Protein AF-A0A397H0A3-F1 (afdb_monomer_lite)

Organism: NCBI:txid1348612

InterPro domains:
  IPR010666 Zinc finger, GRF-type [PF06839] (19-61)
  IPR010666 Zinc finger, GRF-type [PS51999] (20-62)

Radius of gyration: 47.25 Å; chains: 1; bounding box: 105×74×152 Å

Secondary structure (DSSP, 8-state):
-------------TT---B-TTSSBEEEEE--TTSSSTT-EEEEE---SSS----EEEHHHHHHSTT----SSSTTTTHHHHHHHTTS-----------------------PPPPPP-----------------PPPPP-PPP-----------------PPP--HHHHHHHHHHHHHHHHHHHHHHHHHHHHHHHHHHHHHHHHHHHHHHHHHHHHHHHHHHHHHTHHHHHHHHHHHHHHHHHHHHHHHHHHHHHHHHHHHHHHHHHHHHHHHHHHHHHHHHTT-S--HHHHHHHHHHHHHHHHHHHHHHHHHHHHHHHHHHHHHHHHHHHHHHHHHHHHHHHHHHHHHHHHHHHHHHHHHHHHHHHHHHHHHHHHHHHHTT---TTHHHHHHHHHHHHHHHHHHHHHHHHHHHHHHHHHHHHHHHHHHHHHHHHH-

Structure (mmCIF, N/CA/C/O backbone):
data_AF-A0A397H0A3-F1
#
_entry.id   AF-A0A397H0A3-F1
#
loop_
_atom_site.group_PDB
_atom_site.id
_atom_site.type_symbol
_atom_site.label_atom_id
_atom_site.label_alt_id
_atom_site.label_comp_id
_atom_site.label_asym_id
_atom_site.label_entity_id
_atom_site.label_seq_id
_atom_site.pdbx_PDB_ins_code
_atom_site.Cartn_x
_atom_site.Cartn_y
_atom_site.Cartn_z
_atom_site.occupancy
_atom_site.B_iso_or_equiv
_atom_site.auth_seq_id
_atom_site.auth_comp_id
_atom_site.auth_asym_id
_atom_site.auth_atom_id
_atom_site.pdbx_PDB_model_num
ATOM 1 N N . MET A 1 1 ? 7.246 35.527 55.733 1.00 40.50 1 MET A N 1
ATOM 2 C CA . MET A 1 1 ? 7.411 34.442 54.745 1.00 40.50 1 MET A CA 1
ATOM 3 C C . MET A 1 1 ? 6.574 34.801 53.528 1.00 40.50 1 MET A C 1
ATOM 5 O O . MET A 1 1 ? 5.363 34.645 53.567 1.00 40.50 1 MET A O 1
ATOM 9 N N . GLN A 1 2 ? 7.191 35.432 52.527 1.00 31.77 2 GLN A N 1
ATOM 10 C CA . GLN A 1 2 ? 6.532 35.835 51.281 1.00 31.77 2 GLN A CA 1
ATOM 11 C C . GLN A 1 2 ? 6.659 34.682 50.283 1.00 31.77 2 GLN A C 1
ATOM 13 O O . GLN A 1 2 ? 7.768 34.248 49.988 1.00 31.77 2 GLN A O 1
ATOM 18 N N . SER A 1 3 ? 5.520 34.157 49.830 1.00 38.00 3 SER A N 1
ATOM 19 C CA . SER A 1 3 ? 5.444 33.086 48.837 1.00 38.00 3 SER A CA 1
ATOM 20 C C . SER A 1 3 ? 5.617 33.684 47.442 1.00 38.00 3 SER A C 1
ATOM 22 O O . SER A 1 3 ? 4.738 34.393 46.952 1.00 38.00 3 SER A O 1
ATOM 24 N N . THR A 1 4 ? 6.770 33.445 46.823 1.00 43.09 4 THR A N 1
ATOM 25 C CA . THR A 1 4 ? 7.041 33.783 45.424 1.00 43.09 4 THR A CA 1
ATOM 26 C C . THR A 1 4 ? 6.483 32.675 44.536 1.00 43.09 4 THR A C 1
ATOM 28 O O . THR A 1 4 ? 7.071 31.599 44.437 1.00 43.09 4 THR A O 1
ATOM 31 N N . TYR A 1 5 ? 5.344 32.930 43.895 1.00 34.38 5 TYR A N 1
ATOM 32 C CA . TYR A 1 5 ? 4.857 32.096 42.800 1.00 34.38 5 TYR A CA 1
ATOM 33 C C . TYR A 1 5 ? 5.741 32.338 41.573 1.00 34.38 5 TYR A C 1
ATOM 35 O O . TYR A 1 5 ? 5.660 33.387 40.936 1.00 34.38 5 TYR A O 1
ATOM 43 N N . SER A 1 6 ? 6.605 31.373 41.264 1.00 34.22 6 SER A N 1
ATOM 44 C CA . SER A 1 6 ? 7.311 31.312 39.986 1.00 34.22 6 SER A CA 1
ATOM 45 C C . SER A 1 6 ? 6.307 30.971 38.888 1.00 34.22 6 SER A C 1
ATOM 47 O O . SER A 1 6 ? 5.795 29.853 38.833 1.00 34.22 6 SER A O 1
ATOM 49 N N . SER A 1 7 ? 6.007 31.941 38.026 1.00 35.25 7 SER A N 1
ATOM 50 C CA . SER A 1 7 ? 5.277 31.700 36.781 1.00 35.25 7 SER A CA 1
ATOM 51 C C . SER A 1 7 ? 6.050 30.694 35.916 1.00 35.25 7 SER A C 1
ATOM 53 O O . SER A 1 7 ? 7.269 30.837 35.791 1.00 35.25 7 SER A O 1
ATOM 55 N N . PRO A 1 8 ? 5.382 29.699 35.305 1.00 42.38 8 PRO A N 1
ATOM 56 C CA . PRO A 1 8 ? 6.039 28.777 34.396 1.00 42.38 8 PRO A CA 1
ATOM 57 C C . PRO A 1 8 ? 6.574 29.562 33.199 1.00 42.38 8 PRO A C 1
ATOM 59 O O . PRO A 1 8 ? 5.833 30.262 32.508 1.00 42.38 8 PRO A O 1
ATOM 62 N N . SER A 1 9 ? 7.882 29.474 32.986 1.00 37.59 9 SER A N 1
ATOM 63 C CA . SER A 1 9 ? 8.544 29.952 31.782 1.00 37.59 9 SER A CA 1
ATOM 64 C C . SER A 1 9 ? 8.007 29.153 30.598 1.00 37.59 9 SER A C 1
ATOM 66 O O . SER A 1 9 ? 8.379 27.995 30.416 1.00 37.59 9 SER A O 1
ATOM 68 N N . PHE A 1 10 ? 7.110 29.760 29.821 1.00 41.56 10 PHE A N 1
ATOM 69 C CA . PHE A 1 10 ? 6.752 29.272 28.496 1.00 41.56 10 PHE A CA 1
ATOM 70 C C . PHE A 1 10 ? 8.033 29.267 27.662 1.00 41.56 10 PHE A C 1
ATOM 72 O O . PHE A 1 10 ? 8.563 30.326 27.326 1.00 41.56 10 PHE A O 1
ATOM 79 N N . THR A 1 11 ? 8.565 28.081 27.384 1.00 41.94 11 THR A N 1
ATOM 80 C CA . THR A 1 11 ? 9.539 27.898 26.313 1.00 41.94 11 THR A CA 1
ATOM 81 C C . THR A 1 11 ? 8.887 28.430 25.046 1.00 41.94 11 THR A C 1
ATOM 83 O O . THR A 1 11 ? 7.771 28.031 24.717 1.00 41.94 11 THR A O 1
ATOM 86 N N . THR A 1 12 ? 9.518 29.407 24.403 1.00 47.41 12 THR A N 1
ATOM 87 C CA . THR A 1 12 ? 9.072 29.951 23.124 1.00 47.41 12 THR A CA 1
ATOM 88 C C . THR A 1 12 ? 9.014 28.804 22.126 1.00 47.41 12 THR A C 1
ATOM 90 O O . THR A 1 12 ? 10.041 28.276 21.711 1.00 47.41 12 THR A O 1
ATOM 93 N N . ASP A 1 13 ? 7.785 28.387 21.848 1.00 52.25 13 ASP A N 1
ATOM 94 C CA . ASP A 1 13 ? 7.344 27.286 20.993 1.00 52.25 13 ASP A CA 1
ATOM 95 C C . ASP A 1 13 ? 7.585 27.638 19.507 1.00 52.25 13 ASP A C 1
ATOM 97 O O . ASP A 1 13 ? 6.671 27.648 18.683 1.00 52.25 13 ASP A O 1
ATOM 101 N N . ASP A 1 14 ? 8.819 28.040 19.184 1.00 56.41 14 ASP A N 1
ATOM 102 C CA . ASP A 1 14 ? 9.240 28.549 17.870 1.00 56.41 14 ASP A CA 1
ATOM 103 C C . ASP A 1 14 ? 9.403 27.436 16.812 1.00 56.41 14 ASP A C 1
ATOM 105 O O . ASP A 1 14 ? 9.672 27.732 15.646 1.00 56.41 14 ASP A O 1
ATOM 109 N N . ASP A 1 15 ? 9.177 26.165 17.165 1.00 60.66 15 ASP A N 1
ATOM 110 C CA . ASP A 1 15 ? 9.546 25.028 16.309 1.00 60.66 15 ASP A CA 1
ATOM 111 C C . ASP A 1 15 ? 8.378 24.359 15.556 1.00 60.66 15 ASP A C 1
ATOM 113 O O . ASP A 1 15 ? 8.609 23.520 14.681 1.00 60.66 15 ASP A O 1
ATOM 117 N N . LEU A 1 16 ? 7.116 24.740 15.796 1.00 82.69 16 LEU A N 1
ATOM 118 C CA . LEU A 1 16 ? 5.975 24.186 15.048 1.00 82.69 16 LEU A CA 1
ATOM 119 C C . LEU A 1 16 ? 5.624 25.055 13.830 1.00 82.69 16 LEU A C 1
ATOM 121 O O . LEU A 1 16 ? 4.696 25.869 13.842 1.00 82.69 16 LEU A O 1
ATOM 125 N N . GLN A 1 17 ? 6.367 24.859 12.737 1.00 90.94 17 GLN A N 1
ATOM 126 C CA . GLN A 1 17 ? 6.074 25.475 11.439 1.00 90.94 17 GLN A CA 1
ATOM 127 C C . GLN A 1 17 ? 4.829 24.844 10.796 1.00 90.94 17 GLN A C 1
ATOM 129 O O . GLN A 1 17 ? 4.891 23.810 10.134 1.00 90.94 17 GLN A O 1
ATOM 134 N N . ILE A 1 18 ? 3.676 25.487 10.974 1.00 92.06 18 ILE A N 1
ATOM 135 C CA . ILE A 1 18 ? 2.402 25.045 10.397 1.00 92.06 18 ILE A CA 1
ATOM 136 C C . ILE A 1 18 ? 2.170 25.761 9.057 1.00 92.06 18 ILE A C 1
ATOM 138 O O . ILE A 1 18 ? 2.291 26.984 8.945 1.00 92.06 18 ILE A O 1
ATOM 142 N N . TYR A 1 19 ? 1.785 25.008 8.028 1.00 94.56 19 TYR A N 1
ATOM 143 C CA . TYR A 1 19 ? 1.496 25.538 6.693 1.00 94.56 19 TYR A CA 1
ATOM 144 C C . TYR A 1 19 ? 0.008 25.395 6.356 1.00 94.56 19 TYR A C 1
ATOM 146 O O . TYR A 1 19 ? -0.620 24.389 6.678 1.00 94.56 19 TYR A O 1
ATOM 154 N N . CYS A 1 20 ? -0.573 26.399 5.693 1.00 95.12 20 CYS A N 1
ATOM 155 C CA . CYS A 1 20 ? -1.951 26.324 5.195 1.00 95.12 20 CYS A CA 1
ATOM 156 C C . CYS A 1 20 ? -2.043 25.569 3.854 1.00 95.12 20 CYS A C 1
ATOM 158 O O . CYS A 1 20 ? -1.032 25.222 3.245 1.00 95.12 20 CYS A O 1
ATOM 160 N N . PHE A 1 21 ? -3.256 25.430 3.303 1.00 92.12 21 PHE A N 1
ATOM 161 C CA . PHE A 1 21 ? -3.487 24.836 1.973 1.00 92.12 21 PHE A CA 1
ATOM 162 C C . PHE A 1 21 ? -2.816 25.587 0.811 1.00 92.12 21 PHE A C 1
ATOM 164 O O . PHE A 1 21 ? -2.598 25.016 -0.252 1.00 92.12 21 PHE A O 1
ATOM 171 N N . CYS A 1 22 ? -2.460 26.860 0.999 1.00 93.31 22 CYS A N 1
ATOM 172 C CA . CYS A 1 22 ? -1.684 27.632 0.023 1.00 93.31 22 CYS A CA 1
ATOM 173 C C . CYS A 1 22 ? -0.169 27.433 0.164 1.00 93.31 22 CYS A C 1
ATOM 175 O O . CYS A 1 22 ? 0.588 28.164 -0.471 1.00 93.31 22 CYS A O 1
ATOM 177 N N . ASN A 1 23 ? 0.275 26.500 1.013 1.00 92.94 23 ASN A N 1
ATOM 178 C CA . ASN A 1 23 ? 1.685 26.237 1.293 1.00 92.94 23 ASN A CA 1
ATOM 179 C C . ASN A 1 23 ? 2.437 27.465 1.854 1.00 92.94 23 ASN A C 1
ATOM 181 O O . ASN A 1 23 ? 3.640 27.609 1.656 1.00 92.94 23 ASN A O 1
ATOM 185 N N . LYS A 1 24 ? 1.716 28.371 2.532 1.00 93.88 24 LYS A N 1
ATOM 186 C CA . LYS A 1 24 ? 2.265 29.542 3.231 1.00 93.88 24 LYS A CA 1
ATOM 187 C C . LYS A 1 24 ? 2.205 29.312 4.739 1.00 93.88 24 LYS A C 1
ATOM 189 O O . LYS A 1 24 ? 1.281 28.651 5.217 1.00 93.88 24 LYS A O 1
ATOM 194 N N . LEU A 1 25 ? 3.155 29.892 5.469 1.00 94.69 25 LEU A N 1
ATOM 195 C CA . LEU A 1 25 ? 3.170 29.857 6.929 1.00 94.69 25 LEU A CA 1
ATOM 196 C C . LEU A 1 25 ? 1.896 30.521 7.477 1.00 94.69 25 LEU A C 1
ATOM 198 O O . LEU A 1 25 ? 1.499 31.604 7.027 1.00 94.69 25 LEU A O 1
ATOM 202 N N . VAL A 1 26 ? 1.227 29.849 8.409 1.00 95.62 26 VAL A N 1
ATOM 203 C CA . VAL A 1 26 ? 0.012 30.370 9.049 1.00 95.62 26 VAL A CA 1
ATOM 204 C C . VAL A 1 26 ? 0.360 31.442 10.080 1.00 95.62 26 VAL A C 1
ATOM 206 O O . VAL A 1 26 ? 1.432 31.435 10.677 1.00 95.62 26 VAL A O 1
ATOM 209 N N . THR A 1 27 ? -0.565 32.364 10.327 1.00 94.94 27 THR A N 1
ATOM 210 C CA . THR A 1 27 ? -0.434 33.360 11.392 1.00 94.94 27 THR A CA 1
ATOM 211 C C . THR A 1 27 ? -1.175 32.883 12.634 1.00 94.94 27 THR A C 1
ATOM 213 O O . THR A 1 27 ? -2.383 32.624 12.580 1.00 94.94 27 THR A O 1
ATOM 216 N N . ARG A 1 28 ? -0.457 32.818 13.757 1.00 95.69 28 ARG A N 1
ATOM 217 C CA . ARG A 1 28 ? -1.016 32.607 15.096 1.00 95.69 28 ARG A CA 1
ATOM 218 C C . ARG A 1 28 ? -1.773 33.861 15.533 1.00 95.69 28 ARG A C 1
ATOM 220 O O . ARG A 1 28 ? -1.226 34.962 15.507 1.00 95.69 28 ARG A O 1
ATOM 227 N N . ARG A 1 29 ? -3.040 33.716 15.909 1.00 95.38 29 ARG A N 1
ATOM 228 C CA . ARG A 1 29 ? -3.914 34.808 16.358 1.00 95.38 29 ARG A CA 1
ATOM 229 C C . ARG A 1 29 ? -4.618 34.410 17.648 1.00 95.38 29 ARG A C 1
ATOM 231 O O . ARG A 1 29 ? -4.894 33.239 17.879 1.00 95.38 29 ARG A O 1
ATOM 238 N N . VAL A 1 30 ? -4.930 35.399 18.479 1.00 96.94 30 VAL A N 1
ATOM 239 C CA . VAL A 1 30 ? -5.717 35.210 19.703 1.00 96.94 30 VAL A CA 1
ATOM 240 C C . VAL A 1 30 ? -7.123 35.738 19.455 1.00 96.94 30 VAL A C 1
ATOM 242 O O . VAL A 1 30 ? -7.299 36.838 18.927 1.00 96.94 30 VAL A O 1
ATOM 245 N N . ALA A 1 31 ? -8.134 34.951 19.807 1.00 96.88 31 ALA A N 1
ATOM 246 C CA . ALA A 1 31 ? -9.524 35.354 19.698 1.00 96.88 31 ALA A CA 1
ATOM 247 C C . ALA A 1 31 ? -9.811 36.544 20.627 1.00 96.88 31 ALA A C 1
ATOM 249 O O . ALA A 1 31 ? -9.520 36.505 21.826 1.00 96.88 31 ALA A O 1
ATOM 250 N N . GLY A 1 32 ? -10.378 37.610 20.056 1.00 95.38 32 GLY A N 1
ATOM 251 C CA . GLY A 1 32 ? -10.679 38.841 20.782 1.00 95.38 32 GLY A CA 1
ATOM 252 C C . GLY A 1 32 ? -11.735 38.659 21.884 1.00 95.38 32 GLY A C 1
ATOM 253 O O . GLY A 1 32 ? -12.451 37.657 21.900 1.00 95.38 32 GLY A O 1
ATOM 254 N N . PRO A 1 33 ? -11.888 39.652 22.776 1.00 95.94 33 PRO A N 1
ATOM 255 C CA . PRO A 1 33 ? -12.768 39.568 23.948 1.00 95.94 33 PRO A CA 1
ATOM 256 C C . PRO A 1 33 ? -14.254 39.382 23.601 1.00 95.94 33 PRO A C 1
ATOM 258 O O . PRO A 1 33 ? -14.998 38.817 24.392 1.00 95.94 33 PRO A O 1
ATOM 261 N N . ASN A 1 34 ? -14.674 39.806 22.405 1.00 95.06 34 ASN A N 1
ATOM 262 C CA . ASN A 1 34 ? -16.057 39.686 21.931 1.00 95.06 34 ASN A CA 1
ATOM 263 C C . ASN A 1 34 ? -16.322 38.394 21.135 1.00 95.06 34 ASN A C 1
ATOM 265 O O . ASN A 1 34 ? -17.419 38.208 20.611 1.00 95.06 34 ASN A O 1
ATOM 269 N N . ALA A 1 35 ? -15.325 37.520 20.972 1.00 94.88 35 ALA A N 1
ATOM 270 C CA . ALA A 1 35 ? -15.514 36.240 20.300 1.00 94.88 35 ALA A CA 1
ATOM 271 C C . ALA A 1 35 ? -16.188 35.229 21.240 1.00 94.88 35 ALA A C 1
ATOM 273 O O . ALA A 1 35 ? -16.061 35.317 22.455 1.00 94.88 35 ALA A O 1
ATOM 274 N N . ARG A 1 36 ? -16.832 34.197 20.678 1.00 93.88 36 ARG A N 1
ATOM 275 C CA . ARG A 1 36 ? -17.433 33.088 21.451 1.00 93.88 36 ARG A CA 1
ATOM 276 C C . ARG A 1 36 ? -16.426 32.367 22.363 1.00 93.88 36 ARG A C 1
ATOM 278 O O . ARG A 1 36 ? -16.825 31.768 23.352 1.00 93.88 36 ARG A O 1
ATOM 285 N N . ASN A 1 37 ? -15.140 32.422 22.017 1.00 94.19 37 ASN A N 1
ATOM 286 C CA . ASN A 1 37 ? -14.042 31.787 22.740 1.00 94.19 37 ASN A CA 1
ATOM 287 C C . ASN A 1 37 ? -12.909 32.803 22.989 1.00 94.19 37 ASN A C 1
ATOM 289 O O . ASN A 1 37 ? -11.876 32.713 22.323 1.00 94.19 37 ASN A O 1
ATOM 293 N N . PRO A 1 38 ? -13.089 33.794 23.876 1.00 96.12 38 PRO A N 1
ATOM 294 C CA . PRO A 1 38 ? -12.101 34.850 24.078 1.00 96.12 38 PRO A CA 1
ATOM 295 C C . PRO A 1 38 ? -10.810 34.285 24.682 1.00 96.12 38 PRO A C 1
ATOM 297 O O . PRO A 1 38 ? -10.843 33.370 25.503 1.00 96.12 38 PRO A O 1
ATOM 300 N N . GLY A 1 39 ? -9.662 34.813 24.254 1.00 94.81 39 GLY A N 1
ATOM 301 C CA . GLY A 1 39 ? -8.349 34.405 24.765 1.00 94.81 39 GLY A CA 1
ATOM 302 C C . GLY A 1 39 ? -7.819 33.072 24.225 1.00 94.81 39 GLY A C 1
ATOM 303 O O . GLY A 1 39 ? -6.671 32.734 24.498 1.00 94.81 39 GLY A O 1
ATOM 304 N N . LYS A 1 40 ? -8.598 32.324 23.428 1.00 96.56 40 LYS A N 1
ATOM 305 C CA . LYS A 1 40 ? -8.104 31.108 22.764 1.00 96.56 40 LYS A CA 1
ATOM 306 C C . LYS A 1 40 ? -7.262 31.439 21.536 1.00 96.56 40 LYS A C 1
ATOM 308 O O . LYS A 1 40 ? -7.592 32.345 20.771 1.00 96.56 40 LYS A O 1
ATOM 313 N N . VAL A 1 41 ? -6.201 30.668 21.331 1.00 96.31 41 VAL A N 1
ATOM 314 C CA . VAL A 1 41 ? -5.276 30.818 20.208 1.00 96.31 41 VAL A CA 1
ATOM 315 C C . VAL A 1 41 ? -5.716 29.942 19.037 1.00 96.31 41 VAL A C 1
ATOM 317 O O . VAL A 1 41 ? -6.090 28.782 19.213 1.00 96.31 41 VAL A O 1
ATOM 320 N N . PHE A 1 42 ? -5.659 30.497 17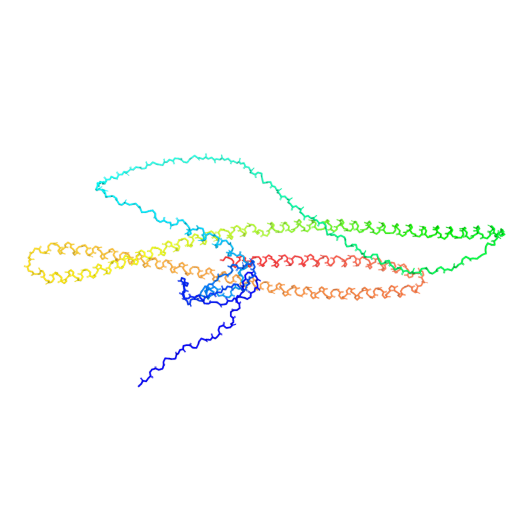.833 1.00 96.25 42 PHE A N 1
ATOM 321 C CA . PHE A 1 42 ? -5.940 29.795 16.587 1.00 96.25 42 PHE A CA 1
ATOM 322 C C . PHE A 1 42 ? -4.919 30.157 15.509 1.00 96.25 42 PHE A C 1
ATOM 324 O O . PHE A 1 42 ? -4.268 31.203 15.561 1.00 96.25 42 PHE A O 1
ATOM 331 N N . TYR A 1 43 ? -4.819 29.306 14.495 1.00 96.25 43 TYR A N 1
ATOM 332 C CA . TYR A 1 43 ? -3.976 29.522 13.328 1.00 96.25 43 TYR A CA 1
ATOM 333 C C . TYR A 1 43 ? -4.843 29.761 12.097 1.00 96.25 43 TYR A C 1
ATOM 335 O O . TYR A 1 43 ? -5.814 29.043 11.857 1.00 96.25 43 TYR A O 1
ATOM 343 N N . SER A 1 44 ? -4.496 30.781 11.314 1.00 95.62 44 SER A N 1
ATOM 344 C CA . SER A 1 44 ? -5.223 31.156 10.095 1.00 95.62 44 SER A CA 1
ATOM 345 C C . SER A 1 44 ? -4.265 31.503 8.959 1.00 95.62 44 SER A C 1
ATOM 347 O O . SER A 1 44 ? -3.119 31.885 9.199 1.00 95.62 44 SER A O 1
ATOM 349 N N . CYS A 1 45 ? -4.706 31.353 7.708 1.00 96.06 45 CYS A N 1
ATOM 350 C CA . CYS A 1 45 ? -3.877 31.728 6.562 1.00 96.06 45 CYS A CA 1
ATOM 351 C C . CYS A 1 45 ? -3.607 33.245 6.531 1.00 96.06 45 CYS A C 1
ATOM 353 O O . CYS A 1 45 ? -4.518 34.046 6.716 1.00 96.06 45 CYS A O 1
ATOM 355 N N . CYS A 1 46 ? -2.363 33.633 6.234 1.00 93.25 46 CYS A N 1
ATOM 356 C CA . CYS A 1 46 ? -1.911 35.025 6.118 1.00 93.25 46 CYS A CA 1
ATOM 357 C C . CYS A 1 46 ? -2.295 35.726 4.798 1.00 93.25 46 CYS A C 1
ATOM 359 O O . CYS A 1 46 ? -1.905 36.866 4.568 1.00 93.25 46 CYS A O 1
ATOM 361 N N . ASN A 1 47 ? -2.992 35.045 3.886 1.00 91.38 47 ASN A N 1
ATOM 362 C CA . ASN A 1 47 ? -3.252 35.564 2.547 1.00 91.38 47 ASN A CA 1
ATOM 363 C C . ASN A 1 47 ? -4.506 36.459 2.526 1.00 91.38 47 ASN A C 1
ATOM 365 O O . ASN A 1 47 ? -5.624 35.946 2.513 1.00 91.38 47 ASN A O 1
ATOM 369 N N . ASP A 1 48 ? -4.311 37.778 2.461 1.00 82.69 48 ASP A N 1
ATOM 370 C CA . ASP A 1 48 ? -5.392 38.782 2.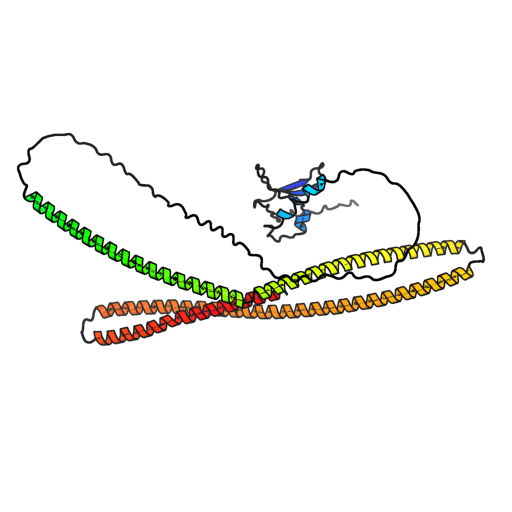469 1.00 82.69 48 ASP A CA 1
ATOM 371 C C . ASP A 1 48 ? -6.033 39.051 1.090 1.00 82.69 48 ASP A C 1
ATOM 373 O O . ASP A 1 48 ? -6.948 39.865 0.984 1.00 82.69 48 ASP A O 1
ATOM 377 N N . SER A 1 49 ? -5.591 38.372 0.024 1.00 83.62 49 SER A N 1
ATOM 378 C CA . SER A 1 49 ? -6.159 38.536 -1.325 1.00 83.62 49 SER A CA 1
ATOM 379 C C . SER A 1 49 ? -7.639 38.130 -1.402 1.00 83.62 49 SER A C 1
ATOM 381 O O . SER A 1 49 ? -8.073 37.270 -0.636 1.00 83.62 49 SER A O 1
ATOM 383 N N . ASP A 1 50 ? -8.371 38.627 -2.409 1.00 80.69 50 ASP A N 1
ATOM 384 C CA . ASP A 1 50 ? -9.799 38.329 -2.660 1.00 80.69 50 ASP A CA 1
ATOM 385 C C . ASP A 1 50 ? -10.149 36.828 -2.673 1.00 80.69 50 ASP A C 1
ATOM 387 O O . ASP A 1 50 ? -11.282 36.439 -2.39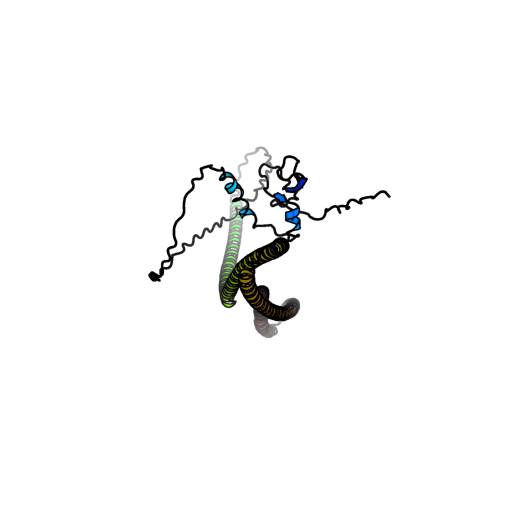3 1.00 80.69 50 ASP A O 1
ATOM 391 N N . ARG A 1 51 ? -9.167 35.955 -2.931 1.00 82.56 51 ARG A N 1
ATOM 392 C CA . ARG A 1 51 ? -9.268 34.505 -2.716 1.00 82.56 51 ARG A CA 1
ATOM 393 C C . ARG A 1 51 ? -8.669 34.126 -1.359 1.00 82.56 51 ARG A C 1
ATOM 395 O O . ARG A 1 51 ? -7.529 33.664 -1.277 1.00 82.56 51 ARG A O 1
ATOM 402 N N . LYS A 1 52 ? -9.433 34.343 -0.286 1.00 82.50 52 LYS A N 1
ATOM 403 C CA . LYS A 1 52 ? -9.030 33.962 1.076 1.00 82.50 52 LYS A CA 1
ATOM 404 C C . LYS A 1 52 ? -8.988 32.438 1.207 1.00 82.50 52 LYS A C 1
ATOM 406 O O . LYS A 1 52 ? -9.930 31.740 0.847 1.00 82.50 52 LYS A O 1
ATOM 411 N N . CYS A 1 53 ? -7.878 31.915 1.718 1.00 93.38 53 CYS A N 1
ATOM 412 C CA . CYS A 1 53 ? -7.760 30.508 2.090 1.00 93.38 53 CYS A CA 1
ATOM 413 C C . CYS A 1 53 ? -8.549 30.265 3.383 1.00 93.38 53 CYS A C 1
ATOM 415 O O . CYS A 1 53 ? -8.294 30.930 4.384 1.00 93.38 53 CYS A O 1
ATOM 417 N N . ASN A 1 54 ? -9.454 29.286 3.386 1.00 94.00 54 ASN A N 1
ATOM 418 C CA . ASN A 1 54 ? -10.309 28.968 4.540 1.00 94.00 54 ASN A CA 1
ATOM 419 C C . ASN A 1 54 ? -9.612 28.095 5.603 1.00 94.00 54 ASN A C 1
ATOM 421 O O . ASN A 1 54 ? -10.271 27.365 6.340 1.00 94.00 54 ASN A O 1
ATOM 425 N N . PHE A 1 55 ? -8.280 28.123 5.676 1.00 95.00 55 PHE A N 1
ATOM 426 C CA . PHE A 1 55 ? -7.544 27.376 6.693 1.00 95.00 55 PHE A CA 1
ATOM 427 C C . PHE A 1 55 ? -7.746 28.018 8.072 1.00 95.00 55 PHE A C 1
ATOM 429 O O . PHE A 1 55 ? -7.366 29.174 8.280 1.00 95.00 55 PHE A O 1
ATOM 436 N N . PHE A 1 56 ? -8.319 27.251 8.999 1.00 95.69 56 PHE A N 1
ATOM 437 C CA . PHE A 1 56 ? -8.533 27.617 10.396 1.00 95.69 56 PHE A CA 1
ATOM 438 C C . PHE A 1 56 ? -8.439 26.361 11.272 1.00 95.69 56 PHE A C 1
ATOM 440 O O . PHE A 1 56 ? -9.148 25.387 11.011 1.00 95.69 56 PHE A O 1
ATOM 447 N N . LYS A 1 57 ? -7.587 26.384 12.301 1.00 96.00 57 LYS A N 1
ATOM 448 C CA . LYS A 1 57 ? -7.458 25.321 13.315 1.00 96.00 57 LYS A CA 1
ATOM 449 C C . LYS A 1 57 ? -7.162 25.942 14.679 1.00 96.00 57 LYS A C 1
ATOM 451 O O . LYS A 1 57 ? -6.461 26.957 14.754 1.00 96.00 57 LYS A O 1
ATOM 456 N N . TRP A 1 58 ? -7.677 25.346 15.749 1.00 96.25 58 TRP A N 1
ATOM 457 C CA . TRP A 1 58 ? -7.348 25.777 17.112 1.00 96.25 58 TRP A CA 1
ATOM 458 C C . TRP A 1 58 ? -5.987 25.220 17.554 1.00 96.25 58 TRP A C 1
ATOM 460 O O . TRP A 1 58 ? -5.599 24.130 17.143 1.00 96.25 58 TRP A O 1
ATOM 470 N N . GLU A 1 59 ? -5.257 25.948 18.407 1.00 94.50 59 GLU A N 1
ATOM 471 C CA . GLU A 1 59 ? -3.918 25.534 18.878 1.00 94.50 59 GLU A CA 1
ATOM 472 C C . GLU A 1 59 ? -3.932 24.159 19.565 1.00 94.50 59 GLU A C 1
ATOM 474 O O . GLU A 1 59 ? -3.069 23.322 19.314 1.00 94.50 59 GLU A O 1
ATOM 479 N N . ASN A 1 60 ? -4.979 23.864 20.337 1.00 92.81 60 ASN A N 1
ATOM 480 C CA . ASN A 1 60 ? -5.145 22.570 20.997 1.00 92.81 60 ASN A CA 1
ATOM 481 C C . ASN A 1 60 ? -5.502 21.421 20.040 1.00 92.81 60 ASN A C 1
ATOM 483 O O . ASN A 1 60 ? -5.284 20.270 20.393 1.00 92.81 60 ASN A O 1
ATOM 487 N N . GLU A 1 61 ? -6.050 21.700 18.853 1.00 92.12 61 GLU A N 1
ATOM 488 C CA . GLU A 1 61 ? -6.294 20.656 17.848 1.00 92.12 61 GLU A CA 1
ATOM 489 C C . GLU A 1 61 ? -4.968 20.198 17.238 1.00 92.12 61 GLU A C 1
ATOM 491 O O . GLU A 1 61 ? -4.756 19.007 17.053 1.00 92.12 61 GLU A O 1
ATOM 496 N N . ILE A 1 62 ? -4.036 21.123 17.001 1.00 87.44 62 ILE A N 1
ATOM 497 C CA . ILE A 1 62 ? -2.723 20.804 16.423 1.00 87.44 62 ILE A CA 1
ATOM 498 C C . ILE A 1 62 ? -1.869 19.969 17.382 1.00 87.44 62 ILE A C 1
ATOM 500 O O . ILE A 1 62 ? -1.191 19.046 16.937 1.00 87.44 62 ILE A O 1
ATOM 504 N N . ALA A 1 63 ? -1.947 20.236 18.689 1.00 79.06 63 ALA A N 1
ATOM 505 C CA . ALA A 1 63 ? -1.221 19.468 19.702 1.00 79.06 63 ALA A CA 1
ATOM 506 C C . ALA A 1 63 ? -1.647 17.986 19.766 1.00 79.06 63 ALA A C 1
ATOM 508 O O . ALA A 1 63 ? -0.848 17.134 20.143 1.00 79.06 63 ALA A O 1
ATOM 509 N N . ILE A 1 64 ? -2.893 17.671 19.391 1.00 74.44 64 ILE A N 1
ATOM 510 C CA . ILE A 1 64 ? -3.433 16.304 19.430 1.00 74.44 64 ILE A CA 1
ATOM 511 C C . ILE A 1 64 ? -2.989 15.498 18.204 1.00 74.44 64 ILE A C 1
ATOM 513 O O . ILE A 1 64 ? -2.744 14.299 18.309 1.00 74.44 64 ILE A O 1
ATOM 517 N N . PHE A 1 65 ? -2.839 16.142 17.046 1.00 66.94 65 PHE A N 1
ATOM 518 C CA . PHE A 1 65 ? -2.501 15.467 15.791 1.00 66.94 65 PHE A CA 1
ATOM 519 C C . PHE A 1 65 ? -1.007 15.540 15.446 1.00 66.94 65 PHE A C 1
ATOM 521 O O . PHE A 1 65 ? -0.654 15.827 14.300 1.00 66.94 65 PHE A O 1
ATOM 528 N N . GLY A 1 66 ? -0.145 15.313 16.444 1.00 50.28 66 GLY A N 1
ATOM 529 C CA . GLY A 1 66 ? 1.310 15.483 16.385 1.00 50.28 66 GLY A CA 1
ATOM 530 C C . GLY A 1 66 ? 1.934 15.266 15.000 1.00 50.28 66 GLY A C 1
ATOM 531 O O . GLY A 1 66 ? 1.805 14.191 14.424 1.00 50.28 66 GLY A O 1
ATOM 532 N N . ASN A 1 67 ? 2.565 16.331 14.493 1.00 48.00 67 ASN A N 1
ATOM 533 C CA . ASN A 1 67 ? 3.554 16.479 13.410 1.00 48.00 67 ASN A CA 1
ATOM 534 C C . ASN A 1 67 ? 3.644 15.437 12.266 1.00 48.00 67 ASN A C 1
ATOM 536 O O . ASN A 1 67 ? 4.696 15.279 11.647 1.00 48.00 67 ASN A O 1
ATOM 540 N N . SER A 1 68 ? 2.565 14.741 11.930 1.00 49.12 68 SER A N 1
ATOM 541 C CA . SER A 1 68 ? 2.492 13.830 10.788 1.00 49.12 68 SER A CA 1
ATOM 542 C C . SER A 1 68 ? 2.167 14.666 9.550 1.00 49.12 68 SER A C 1
ATOM 544 O O . SER A 1 68 ? 1.013 14.902 9.199 1.00 49.12 68 SER A O 1
ATOM 546 N N . GLY A 1 69 ? 3.216 15.220 8.940 1.00 47.22 69 GLY A N 1
ATOM 547 C CA . GLY A 1 69 ? 3.172 16.203 7.855 1.00 47.22 69 GLY A CA 1
ATOM 548 C C . GLY A 1 69 ? 2.564 15.724 6.531 1.00 47.22 69 GLY A C 1
ATOM 549 O O . GLY A 1 69 ? 3.247 15.748 5.514 1.00 47.22 69 GLY A O 1
ATOM 550 N N . ASN A 1 70 ? 1.280 15.353 6.504 1.00 45.25 70 ASN A N 1
ATOM 551 C CA . ASN A 1 70 ? 0.554 15.014 5.274 1.00 45.25 70 ASN A CA 1
ATOM 552 C C . ASN A 1 70 ? -0.949 15.369 5.331 1.00 45.25 70 ASN A C 1
ATOM 554 O O . ASN A 1 70 ? -1.824 14.557 5.059 1.00 45.25 70 ASN A O 1
ATOM 558 N N . TYR A 1 71 ? -1.281 16.634 5.607 1.00 53.22 71 TYR A N 1
ATOM 559 C CA . TYR A 1 71 ? -2.665 17.153 5.576 1.00 53.22 71 TYR A CA 1
ATOM 560 C C . TYR A 1 71 ? -3.212 17.454 4.170 1.00 53.22 71 TYR A C 1
ATOM 562 O O . TYR A 1 71 ? -4.057 18.337 4.002 1.00 53.22 71 TYR A O 1
ATOM 570 N N . ARG A 1 72 ? -2.705 16.805 3.115 1.00 46.19 72 ARG A N 1
ATOM 571 C CA . ARG A 1 72 ? -2.908 17.354 1.770 1.00 46.19 72 ARG A CA 1
ATOM 572 C C . ARG A 1 72 ? -4.264 17.102 1.111 1.00 46.19 72 ARG A C 1
ATOM 574 O O . ARG A 1 72 ? -4.500 17.833 0.162 1.00 46.19 72 ARG A O 1
ATOM 581 N N . ASN A 1 73 ? -5.173 16.222 1.570 1.00 46.97 73 ASN A N 1
ATOM 582 C CA . ASN A 1 73 ? -6.400 15.967 0.776 1.00 46.97 73 ASN A CA 1
ATOM 583 C C . ASN A 1 73 ? -7.761 15.695 1.473 1.00 46.97 73 ASN A C 1
ATOM 585 O O . ASN A 1 73 ? -8.771 15.871 0.792 1.00 46.97 73 ASN A O 1
ATOM 589 N N . ASP A 1 74 ? -7.879 15.367 2.768 1.00 49.16 74 ASP A N 1
ATOM 590 C CA . ASP A 1 74 ? -9.177 14.851 3.284 1.00 49.16 74 ASP A CA 1
ATOM 591 C C . ASP A 1 74 ? -10.151 15.872 3.911 1.00 49.16 74 ASP A C 1
ATOM 593 O O . ASP A 1 74 ? -11.359 15.628 3.992 1.00 49.16 74 ASP A O 1
ATOM 597 N N . ASP A 1 75 ? -9.693 17.067 4.295 1.00 52.22 75 ASP A N 1
ATOM 598 C CA . ASP A 1 75 ? -10.529 18.006 5.069 1.00 52.22 75 ASP A CA 1
ATOM 599 C C . ASP A 1 75 ? -11.546 18.813 4.229 1.00 52.22 75 ASP A C 1
ATOM 601 O O . ASP A 1 75 ? -12.418 19.494 4.782 1.00 52.22 75 ASP A O 1
ATOM 605 N N . ASN A 1 76 ? -11.516 18.710 2.894 1.00 46.66 76 ASN A N 1
ATOM 606 C CA . ASN A 1 76 ? -12.422 19.473 2.024 1.00 46.66 76 ASN A CA 1
ATOM 607 C C . ASN A 1 76 ? -13.877 18.953 2.027 1.00 46.66 76 ASN A C 1
ATOM 609 O O . ASN A 1 76 ? -14.776 19.655 1.567 1.00 46.66 76 ASN A O 1
ATOM 613 N N . ARG A 1 77 ? -14.147 17.753 2.571 1.00 45.75 77 ARG A N 1
ATOM 614 C CA . ARG A 1 77 ? -15.513 17.190 2.645 1.00 45.75 77 ARG A CA 1
ATOM 615 C C . ARG A 1 77 ? -16.246 17.448 3.964 1.00 45.75 77 ARG A C 1
ATOM 617 O O . ARG A 1 77 ? -17.471 17.533 3.947 1.00 45.75 77 ARG A O 1
ATOM 624 N N . ARG A 1 78 ? -15.555 17.607 5.101 1.00 47.00 78 ARG A N 1
ATOM 625 C CA . ARG A 1 78 ? -16.233 17.716 6.413 1.00 47.00 78 ARG A CA 1
ATOM 626 C C . ARG A 1 78 ? -16.798 19.103 6.724 1.00 47.00 78 ARG A C 1
ATOM 628 O O . ARG A 1 78 ? -17.832 19.187 7.376 1.00 47.00 78 ARG A O 1
ATOM 635 N N . ASN A 1 79 ? -16.190 20.185 6.237 1.00 45.53 79 ASN A N 1
ATOM 636 C CA . ASN A 1 79 ? -16.574 21.538 6.670 1.00 45.53 79 ASN A CA 1
ATOM 637 C C . ASN A 1 79 ? -17.691 22.219 5.858 1.00 45.53 79 ASN A C 1
ATOM 639 O O . ASN A 1 79 ? -18.206 23.246 6.299 1.00 45.53 79 ASN A O 1
ATOM 643 N N . HIS A 1 80 ? -18.127 21.663 4.719 1.00 44.09 80 HIS A N 1
ATOM 644 C CA . HIS A 1 80 ? -19.245 22.252 3.963 1.00 44.09 80 HIS A CA 1
ATOM 645 C C . HIS A 1 80 ? -20.626 21.910 4.562 1.00 44.09 80 HIS A C 1
ATOM 647 O O . HIS A 1 80 ? -21.557 22.703 4.442 1.00 44.09 80 HIS A O 1
ATOM 653 N N . ASN A 1 81 ? -20.752 20.794 5.293 1.00 42.47 81 ASN A N 1
ATOM 654 C CA . ASN A 1 81 ? -22.032 20.365 5.877 1.00 42.47 81 ASN A CA 1
ATOM 655 C C . ASN A 1 81 ? -22.376 21.045 7.215 1.00 42.47 81 ASN A C 1
ATOM 657 O O . ASN A 1 81 ? -23.552 21.233 7.526 1.00 42.47 81 ASN A O 1
ATOM 661 N N . THR A 1 82 ? -21.386 21.477 7.998 1.00 42.50 82 THR A N 1
ATOM 662 C CA . THR A 1 82 ? -21.631 21.999 9.356 1.00 42.50 82 THR A CA 1
ATOM 663 C C . THR A 1 82 ? -22.265 23.398 9.361 1.00 42.50 82 THR A C 1
ATOM 665 O O . THR A 1 82 ? -23.015 23.734 10.277 1.00 42.50 82 THR A O 1
ATOM 668 N N . TYR A 1 83 ? -22.041 24.208 8.318 1.00 43.12 83 TYR A N 1
ATOM 669 C CA . TYR A 1 83 ? -22.637 25.548 8.208 1.00 43.12 83 TYR A CA 1
ATOM 670 C C . TYR A 1 83 ? -24.084 25.550 7.680 1.00 43.12 83 TYR A C 1
ATOM 672 O O . TYR A 1 83 ? -24.810 26.506 7.950 1.00 43.12 83 TYR A O 1
ATOM 680 N N . GLN A 1 84 ? -24.546 24.492 6.994 1.00 45.88 84 GLN A N 1
ATOM 681 C CA . GLN A 1 84 ? -25.956 24.388 6.581 1.00 45.88 84 GLN A CA 1
ATOM 682 C C . GLN A 1 84 ? -26.885 23.911 7.711 1.00 45.88 84 GLN A C 1
ATOM 684 O O . GLN A 1 84 ? -28.037 24.336 7.761 1.00 45.88 84 GLN A O 1
ATOM 689 N N . GLN A 1 85 ? -26.404 23.108 8.669 1.00 45.88 85 GLN A N 1
ATOM 690 C CA . GLN A 1 85 ? -27.253 22.607 9.763 1.00 45.88 85 GLN A CA 1
ATOM 691 C C . GLN A 1 85 ? -27.608 23.652 10.836 1.00 45.88 85 GLN A C 1
ATOM 693 O O . GLN A 1 85 ? -28.616 23.493 11.521 1.00 45.88 85 GLN A O 1
ATOM 698 N N . GLN A 1 86 ? -26.852 24.747 10.975 1.00 49.00 86 GLN A N 1
ATOM 699 C CA . GLN A 1 86 ? -27.135 25.757 12.009 1.00 49.00 86 GLN A CA 1
ATOM 700 C C . GLN A 1 86 ? -28.231 26.770 11.636 1.00 49.00 86 GLN A C 1
ATOM 702 O O . GLN A 1 86 ? -28.669 27.515 12.508 1.00 49.00 86 GLN A O 1
ATOM 707 N N . GLN A 1 87 ? -28.734 26.784 10.395 1.00 51.28 87 GLN A N 1
ATOM 708 C CA . GLN A 1 87 ? -29.826 27.692 10.003 1.00 51.28 87 GLN A CA 1
ATOM 709 C C . GLN A 1 87 ? -31.240 27.096 10.146 1.00 51.28 87 GLN A C 1
ATOM 711 O O . GLN A 1 87 ? -32.211 27.816 9.934 1.00 51.28 87 GLN A O 1
ATOM 716 N N . GLN A 1 88 ? -31.396 25.824 10.542 1.00 50.03 88 GLN A N 1
ATOM 717 C CA . GLN A 1 88 ? -32.718 25.172 10.623 1.00 50.03 88 GLN A CA 1
ATOM 718 C C . GLN A 1 88 ? -33.315 25.023 12.031 1.00 50.03 88 GLN A C 1
ATOM 720 O O . GLN A 1 88 ? -34.401 24.468 12.165 1.00 50.03 88 GLN A O 1
ATOM 725 N N . GLN A 1 89 ? -32.686 25.541 13.089 1.00 46.09 89 GLN A N 1
ATOM 726 C CA . GLN A 1 89 ? -33.258 25.453 14.440 1.00 46.09 89 GLN A CA 1
ATOM 727 C C . GLN A 1 89 ? -33.726 26.821 14.949 1.00 46.09 89 GLN A C 1
ATOM 729 O O . GLN A 1 89 ? -33.064 27.464 15.759 1.00 46.09 89 GLN A O 1
ATOM 734 N N . GLN A 1 90 ? -34.905 27.251 14.488 1.00 45.34 90 GLN A N 1
ATOM 735 C CA . GLN A 1 90 ? -35.776 28.120 15.286 1.00 45.34 90 GLN A CA 1
ATOM 736 C C . GLN A 1 90 ? -36.834 27.246 15.984 1.00 45.34 90 GLN A C 1
ATOM 738 O O . GLN A 1 90 ? -37.460 26.422 15.316 1.00 45.34 90 GLN A O 1
ATOM 743 N N . PRO A 1 91 ? -37.070 27.394 17.300 1.00 46.22 91 PRO A N 1
ATOM 744 C CA . PRO A 1 91 ? -38.048 26.573 18.001 1.00 46.22 91 PRO A CA 1
ATOM 745 C C . PRO A 1 91 ? -39.476 27.109 17.808 1.00 46.22 91 PRO A C 1
ATOM 747 O O . PRO A 1 91 ? -39.807 28.216 18.233 1.00 46.22 91 PRO A O 1
ATOM 750 N N . GLN A 1 92 ? -40.345 26.284 17.221 1.00 38.66 92 GLN A N 1
ATOM 751 C CA . GLN A 1 92 ? -41.799 26.426 17.324 1.00 38.66 92 GLN A CA 1
ATOM 752 C C . GLN A 1 92 ? -42.238 25.935 18.711 1.00 38.66 92 GLN A C 1
ATOM 754 O O . GLN A 1 92 ? -42.158 24.749 19.026 1.00 38.66 92 GLN A O 1
ATOM 759 N N . GLN A 1 93 ? -42.694 26.858 19.555 1.00 47.09 93 GLN A N 1
ATOM 760 C CA . GLN A 1 93 ? -43.369 26.554 20.815 1.00 47.09 93 GLN A CA 1
ATOM 761 C C . GLN A 1 93 ? -44.790 26.059 20.529 1.00 47.09 93 GLN A C 1
ATOM 763 O O . GLN A 1 93 ? -45.594 26.887 20.114 1.00 47.09 93 GLN A O 1
ATOM 768 N N . GLN A 1 94 ? -45.154 24.802 20.829 1.00 39.06 94 GLN A N 1
ATOM 769 C CA . GLN A 1 94 ? -46.561 24.439 21.084 1.00 39.06 94 GLN A CA 1
ATOM 770 C C . GLN A 1 94 ? -46.734 23.325 22.137 1.00 39.06 94 GLN A C 1
ATOM 772 O O . GLN A 1 94 ? -46.396 22.169 21.927 1.00 39.06 94 GLN A O 1
ATOM 777 N N . ARG A 1 95 ? -47.314 23.762 23.264 1.00 32.44 95 ARG A N 1
ATOM 778 C CA . ARG A 1 95 ? -48.408 23.184 24.072 1.00 32.44 95 ARG A CA 1
ATOM 779 C C . ARG A 1 95 ? -48.382 21.702 24.480 1.00 32.44 95 ARG A C 1
ATOM 781 O O . ARG A 1 95 ? -48.706 20.800 23.719 1.00 32.44 95 ARG A O 1
ATOM 788 N N . PHE A 1 96 ? -48.222 21.530 25.792 1.00 35.97 96 PHE A N 1
ATOM 789 C CA . PHE A 1 96 ? -48.669 20.384 26.578 1.00 35.97 96 PHE A CA 1
ATOM 790 C C . PHE A 1 96 ? -50.192 20.194 26.519 1.00 35.97 96 PHE A C 1
ATOM 792 O O . PHE A 1 96 ? -50.949 21.155 26.666 1.00 35.97 96 PHE A O 1
ATOM 799 N N . SER A 1 97 ? -50.635 18.938 26.442 1.00 36.97 97 SER A N 1
ATOM 800 C CA . SER A 1 97 ? -51.902 18.519 27.046 1.00 36.97 97 SER A CA 1
ATOM 801 C C . SER A 1 97 ? -51.791 17.102 27.611 1.00 36.97 97 SER A C 1
ATOM 803 O O . SER A 1 97 ? -51.177 16.219 27.019 1.00 36.97 97 SER A O 1
ATOM 805 N N . ASN A 1 98 ? -52.336 16.965 28.819 1.00 38.09 98 ASN A N 1
ATOM 806 C CA . ASN A 1 98 ? -52.366 15.785 29.672 1.00 38.09 98 ASN A CA 1
ATOM 807 C C . ASN A 1 98 ? -53.414 14.753 29.237 1.00 38.09 98 ASN A C 1
ATOM 809 O O . ASN A 1 98 ? -54.478 15.111 28.736 1.00 38.09 98 ASN A O 1
ATOM 813 N N . GLY A 1 99 ? -53.155 13.508 29.637 1.00 32.34 99 GLY A N 1
ATOM 814 C CA . GLY A 1 99 ? -54.125 12.432 29.867 1.00 32.34 99 GLY A CA 1
ATOM 815 C C . GLY A 1 99 ? -53.541 11.081 29.447 1.00 32.34 99 GLY A C 1
ATOM 816 O O . GLY A 1 99 ? -52.722 11.046 28.542 1.00 32.34 99 GLY A O 1
ATOM 817 N N . THR A 1 100 ? -53.873 9.908 29.976 1.00 33.12 100 THR A N 1
ATOM 818 C CA . THR A 1 100 ? -54.622 9.417 31.143 1.00 33.12 100 THR A CA 1
ATOM 819 C C . THR A 1 100 ? -54.438 7.886 31.078 1.00 33.12 100 THR A C 1
ATOM 821 O O . THR A 1 100 ? -54.419 7.331 29.985 1.00 33.12 100 THR A O 1
ATOM 824 N N . PHE A 1 101 ? -54.277 7.228 32.230 1.00 36.12 101 PHE A N 1
ATOM 825 C CA . PHE A 1 101 ? -54.407 5.784 32.513 1.00 36.12 101 PHE A CA 1
ATOM 826 C C . PHE A 1 101 ? -54.990 4.847 31.432 1.00 36.12 101 PHE A C 1
ATOM 828 O O . PHE A 1 101 ? -56.082 5.095 30.929 1.00 36.12 101 PHE A O 1
ATOM 835 N N . GLY A 1 102 ? -54.396 3.649 31.285 1.00 31.19 102 GLY A N 1
ATOM 836 C CA . GLY A 1 102 ? -55.194 2.458 30.962 1.00 31.19 102 GLY A CA 1
ATOM 837 C C . GLY A 1 102 ? -54.501 1.270 30.287 1.00 31.19 102 GLY A C 1
ATOM 838 O O . GLY A 1 102 ? -54.316 1.261 29.080 1.00 31.19 102 GLY A O 1
ATOM 839 N N . THR A 1 103 ? -54.319 0.209 31.077 1.00 33.56 103 THR A N 1
ATOM 840 C CA . THR A 1 103 ? -54.458 -1.225 30.732 1.00 33.56 103 THR A CA 1
ATOM 841 C C . THR A 1 103 ? -53.389 -1.970 29.919 1.00 33.56 103 THR A C 1
ATOM 843 O O . THR A 1 103 ? -53.131 -1.714 28.749 1.00 33.56 103 THR A O 1
ATOM 846 N N . ASN A 1 104 ? -52.889 -3.016 30.586 1.00 40.09 104 ASN A N 1
ATOM 847 C CA . ASN A 1 104 ? -52.244 -4.214 30.060 1.00 40.09 104 ASN A CA 1
ATOM 848 C C . ASN A 1 104 ? -53.035 -4.853 28.911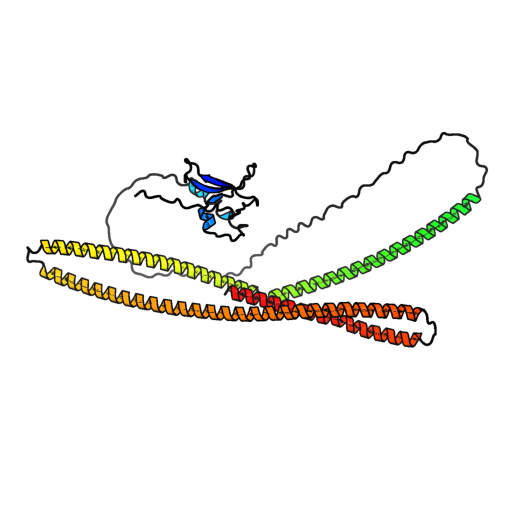 1.00 40.09 104 ASN A C 1
ATOM 850 O O . ASN A 1 104 ? -54.197 -5.200 29.107 1.00 40.09 104 ASN A O 1
ATOM 854 N N . TYR A 1 105 ? -52.360 -5.146 27.799 1.00 33.59 105 TYR A N 1
ATOM 855 C CA . TYR A 1 105 ? -52.713 -6.254 26.913 1.00 33.59 105 TYR A CA 1
ATOM 856 C C . TYR A 1 105 ? -51.439 -6.896 26.357 1.00 33.59 105 TYR A C 1
ATOM 858 O O . TYR A 1 105 ? -50.634 -6.257 25.685 1.00 33.59 105 TYR A O 1
ATOM 866 N N . ILE A 1 106 ? -51.278 -8.180 26.668 1.00 45.41 106 ILE A N 1
ATOM 867 C CA . ILE A 1 106 ? -50.386 -9.116 25.986 1.00 45.41 106 ILE A CA 1
ATOM 868 C C . ILE A 1 106 ? -51.114 -9.571 24.716 1.00 45.41 106 ILE A C 1
ATOM 870 O O . ILE A 1 106 ? -52.275 -9.973 24.823 1.00 45.41 106 ILE A O 1
ATOM 874 N N . PRO A 1 107 ? -50.437 -9.633 23.559 1.00 45.56 107 PRO A N 1
ATOM 875 C CA . PRO A 1 107 ? -50.777 -10.622 22.557 1.00 45.56 107 PRO A CA 1
ATOM 876 C C . PRO A 1 107 ? -49.598 -11.560 22.310 1.00 45.56 107 PRO A C 1
ATOM 878 O O . PRO A 1 107 ? -48.493 -11.177 21.930 1.00 45.56 107 PRO A O 1
ATOM 881 N N . THR A 1 108 ? -49.891 -12.828 22.546 1.00 37.25 108 THR A N 1
ATOM 882 C CA . THR A 1 108 ? -49.216 -13.983 21.980 1.00 37.25 108 THR A CA 1
ATOM 883 C C . THR A 1 108 ? -49.424 -14.043 20.464 1.00 37.25 108 THR A C 1
ATOM 885 O O . THR A 1 108 ? -50.372 -13.478 19.924 1.00 37.25 108 THR A O 1
ATOM 888 N N . SER A 1 109 ? -48.580 -14.860 19.831 1.00 34.75 109 SER A N 1
ATOM 889 C CA . SER A 1 109 ? -48.718 -15.508 18.518 1.00 34.75 109 SER A CA 1
ATOM 890 C C . SER A 1 109 ? -47.877 -14.967 17.354 1.00 34.75 109 SER A C 1
ATOM 892 O O . SER A 1 109 ? -48.098 -13.913 16.770 1.00 34.75 109 SER A O 1
ATOM 894 N N . ASN A 1 110 ? -46.906 -15.823 17.032 1.00 43.56 110 ASN A N 1
ATOM 895 C CA . ASN A 1 110 ? -46.238 -16.048 15.762 1.00 43.56 110 ASN A CA 1
ATOM 896 C C . ASN A 1 110 ? -47.121 -15.794 14.535 1.00 43.56 110 ASN A C 1
ATOM 898 O O . ASN A 1 110 ? -48.143 -16.456 14.351 1.00 43.56 110 ASN A O 1
ATOM 902 N N . THR A 1 111 ? -46.626 -14.982 13.604 1.00 34.97 111 THR A N 1
ATOM 903 C CA . THR A 1 111 ? -46.861 -15.205 12.173 1.00 34.97 111 THR A CA 1
ATOM 904 C C . THR A 1 111 ? -45.720 -14.581 11.370 1.00 34.97 111 THR A C 1
ATOM 906 O O . THR A 1 111 ? -45.585 -13.364 11.296 1.00 34.97 111 THR A O 1
ATOM 909 N N . PHE A 1 112 ? -44.868 -15.433 10.798 1.00 46.41 112 PHE A N 1
ATOM 910 C CA . PHE A 1 112 ? -43.928 -15.066 9.739 1.00 46.41 112 PHE A CA 1
ATOM 911 C C . PHE A 1 112 ? -44.708 -14.729 8.461 1.00 46.41 112 PHE A C 1
ATOM 913 O O . PHE A 1 112 ? -45.570 -15.523 8.076 1.00 46.41 112 PHE A O 1
ATOM 920 N N . PRO A 1 113 ? -44.373 -13.651 7.735 1.00 50.56 113 PRO A N 1
ATOM 921 C CA . PRO A 1 113 ? -44.668 -13.564 6.320 1.00 50.56 113 PRO A CA 1
ATOM 922 C C . PRO A 1 113 ? -43.438 -13.941 5.487 1.00 50.56 113 PRO A C 1
ATOM 924 O O . PRO A 1 113 ? -42.317 -13.493 5.722 1.00 50.56 113 PRO A O 1
ATOM 927 N N . ASN A 1 114 ? -43.708 -14.797 4.507 1.00 37.06 114 ASN A N 1
ATOM 928 C CA . ASN A 1 114 ? -42.809 -15.289 3.476 1.00 37.06 114 ASN A CA 1
ATOM 929 C C . ASN A 1 114 ? -42.105 -14.163 2.704 1.00 37.06 114 ASN A C 1
ATOM 931 O O . ASN A 1 114 ? -42.743 -13.210 2.256 1.00 37.06 114 ASN A O 1
ATOM 935 N N . PHE A 1 115 ? -40.810 -14.354 2.453 1.00 37.78 115 PHE A N 1
ATOM 936 C CA . PHE A 1 115 ? -40.066 -13.660 1.404 1.00 37.78 115 PHE A CA 1
ATOM 937 C C . PHE A 1 115 ? -40.435 -14.244 0.031 1.00 37.78 115 PHE A C 1
ATOM 939 O O . PHE A 1 115 ? -40.390 -15.467 -0.126 1.00 37.78 115 PHE A O 1
ATOM 946 N N . PRO A 1 116 ? -40.737 -13.424 -0.989 1.00 48.72 116 PRO A N 1
ATOM 947 C CA . PRO A 1 116 ? -40.698 -13.881 -2.365 1.00 48.72 116 PRO A CA 1
ATOM 948 C C . PRO A 1 116 ? -39.254 -13.841 -2.881 1.00 48.72 116 PRO A C 1
ATOM 950 O O . PRO A 1 116 ? -38.604 -12.799 -2.920 1.00 48.72 116 PRO A O 1
ATOM 953 N N . THR A 1 117 ? -38.769 -15.008 -3.292 1.00 42.19 117 THR A N 1
ATOM 954 C CA . THR A 1 117 ? -37.580 -15.194 -4.123 1.00 42.19 117 THR A CA 1
ATOM 955 C C . THR A 1 117 ? -37.800 -14.577 -5.502 1.00 42.19 117 THR A C 1
ATOM 957 O O . THR A 1 117 ? -38.709 -15.001 -6.217 1.00 42.19 117 THR A O 1
ATOM 960 N N . LEU A 1 118 ? -36.932 -13.650 -5.908 1.00 36.94 118 LEU A N 1
ATOM 961 C CA . LEU A 1 118 ? -36.744 -13.287 -7.311 1.00 36.94 118 LEU A CA 1
ATOM 962 C C . LEU A 1 118 ? -35.265 -13.429 -7.675 1.00 36.94 118 LEU A C 1
ATOM 964 O O . LEU A 1 118 ? -34.426 -12.599 -7.338 1.00 36.94 118 LEU A O 1
ATOM 968 N N . ASN A 1 119 ? -34.996 -14.541 -8.357 1.00 39.34 119 ASN A N 1
ATOM 969 C CA . ASN A 1 119 ? -34.001 -14.630 -9.415 1.00 39.34 119 ASN A CA 1
ATOM 970 C C . ASN A 1 119 ? -34.338 -13.568 -10.467 1.00 39.34 119 ASN A C 1
ATOM 972 O O . ASN A 1 119 ? -35.471 -13.563 -10.936 1.00 39.34 119 ASN A O 1
ATOM 976 N N . ASP A 1 120 ? -33.368 -12.754 -10.879 1.00 34.75 120 ASP A N 1
ATOM 977 C CA . ASP A 1 120 ? -33.218 -12.431 -12.298 1.00 34.75 120 ASP A CA 1
ATOM 978 C C . ASP A 1 120 ? -31.810 -11.915 -12.610 1.00 34.75 120 ASP A C 1
ATOM 980 O O . ASP A 1 120 ? -31.337 -10.897 -12.107 1.00 34.75 120 ASP A O 1
ATOM 984 N N . ASN A 1 121 ? -31.149 -12.677 -13.478 1.00 40.28 121 ASN A N 1
ATOM 985 C CA . ASN A 1 121 ? -29.923 -12.323 -14.167 1.00 40.28 121 ASN A CA 1
ATOM 986 C C . ASN A 1 121 ? -30.240 -11.291 -15.253 1.00 40.28 121 ASN A C 1
ATOM 988 O O . ASN A 1 121 ? -31.032 -11.574 -16.151 1.00 40.28 121 ASN A O 1
ATOM 992 N N . SER A 1 122 ? -29.551 -10.150 -15.257 1.00 34.97 122 SER A N 1
ATOM 993 C CA . SER A 1 122 ? -29.286 -9.379 -16.481 1.00 34.97 122 SER A CA 1
ATOM 994 C C . SER A 1 122 ? -28.088 -8.441 -16.286 1.00 34.97 122 SER A C 1
ATOM 996 O O . SER A 1 122 ? -28.082 -7.663 -15.333 1.00 34.97 122 SER A O 1
ATOM 998 N N . PRO A 1 123 ? -27.071 -8.481 -17.169 1.00 42.09 123 PRO A N 1
ATOM 999 C CA . PRO A 1 123 ? -25.891 -7.638 -17.053 1.00 42.09 123 PRO A CA 1
ATOM 1000 C C . PRO A 1 123 ? -26.165 -6.235 -17.604 1.00 42.09 123 PRO A C 1
ATOM 1002 O O . PRO A 1 123 ? -26.495 -6.046 -18.778 1.00 42.09 123 PRO A O 1
ATOM 1005 N N . THR A 1 124 ? -25.984 -5.229 -16.753 1.00 35.66 124 THR A N 1
ATOM 1006 C CA . THR A 1 124 ? -26.032 -3.820 -17.136 1.00 35.66 124 THR A CA 1
ATOM 1007 C C . THR A 1 124 ? -24.791 -3.464 -17.950 1.00 35.66 124 THR A C 1
ATOM 1009 O O . THR A 1 124 ? -23.652 -3.545 -17.498 1.00 35.66 124 THR A O 1
ATOM 1012 N N . ARG A 1 125 ? -25.046 -3.060 -19.190 1.00 36.44 125 ARG A N 1
ATOM 1013 C CA . ARG A 1 125 ? -24.108 -2.550 -20.187 1.00 36.44 125 ARG A CA 1
ATOM 1014 C C . ARG A 1 125 ? -23.452 -1.257 -19.674 1.00 36.44 125 ARG A C 1
ATOM 1016 O O . ARG A 1 125 ? -24.085 -0.204 -19.696 1.00 36.44 125 ARG A O 1
ATOM 1023 N N . ILE A 1 126 ? -22.201 -1.323 -19.215 1.00 33.25 126 ILE A N 1
ATOM 1024 C CA . ILE A 1 126 ? -21.412 -0.128 -18.879 1.00 33.25 126 ILE A CA 1
ATOM 1025 C C . ILE A 1 126 ? -20.936 0.519 -20.182 1.00 33.25 126 ILE A C 1
ATOM 1027 O O . ILE A 1 126 ? -20.224 -0.080 -20.987 1.00 33.25 126 ILE A O 1
ATOM 1031 N N . SER A 1 127 ? -21.390 1.751 -20.397 1.00 32.94 127 SER A N 1
ATOM 1032 C CA . SER A 1 127 ? -20.979 2.620 -21.493 1.00 32.94 127 SER A CA 1
ATOM 1033 C C . SER A 1 127 ? -19.605 3.214 -21.163 1.00 32.94 127 SER A C 1
ATOM 1035 O O . SER A 1 127 ? -19.491 4.052 -20.270 1.00 32.94 127 SER A O 1
ATOM 1037 N N . ASN A 1 128 ? -18.562 2.768 -21.867 1.00 30.98 128 ASN A N 1
ATOM 1038 C CA . ASN A 1 128 ? -17.216 3.337 -21.785 1.00 30.98 128 ASN A CA 1
ATOM 1039 C C . ASN A 1 128 ? -17.192 4.722 -22.442 1.00 30.98 128 ASN A C 1
ATOM 1041 O O . ASN A 1 128 ? -17.214 4.842 -23.667 1.00 30.98 128 ASN A O 1
ATOM 1045 N N . ASN A 1 129 ? -17.122 5.765 -21.620 1.00 31.56 129 ASN A N 1
ATOM 1046 C CA . ASN A 1 129 ? -16.939 7.143 -22.059 1.00 31.56 129 ASN A CA 1
ATOM 1047 C C . ASN A 1 129 ? -15.431 7.466 -22.080 1.00 31.56 129 ASN A C 1
ATOM 1049 O O . ASN A 1 129 ? -14.876 7.989 -21.116 1.00 31.56 129 ASN A O 1
ATOM 1053 N N . ASN A 1 130 ? -14.758 7.110 -23.178 1.00 33.59 130 ASN A N 1
ATOM 1054 C CA . ASN A 1 130 ? -13.358 7.459 -23.439 1.00 33.59 130 ASN A CA 1
ATOM 1055 C C . ASN A 1 130 ? -13.257 8.893 -23.985 1.00 33.59 130 ASN A C 1
ATOM 1057 O O . ASN A 1 130 ? -13.373 9.113 -25.190 1.00 33.59 130 ASN A O 1
ATOM 1061 N N . ASN A 1 131 ? -12.989 9.866 -23.111 1.00 33.34 131 ASN A N 1
ATOM 1062 C CA . ASN A 1 131 ? -12.545 11.206 -23.509 1.00 33.34 131 ASN A CA 1
ATOM 1063 C C . ASN A 1 131 ? -11.012 11.234 -23.641 1.00 33.34 131 ASN A C 1
ATOM 1065 O O . ASN A 1 131 ? -10.300 11.586 -22.703 1.00 33.34 131 ASN A O 1
ATOM 1069 N N . ASN A 1 132 ? -10.513 10.887 -24.829 1.00 34.50 132 ASN A N 1
ATOM 1070 C CA . ASN A 1 132 ? -9.129 11.133 -25.240 1.00 34.50 132 ASN A CA 1
ATOM 1071 C C . ASN A 1 132 ? -8.994 12.566 -25.783 1.00 34.50 132 ASN A C 1
ATOM 1073 O O . ASN A 1 132 ? -9.247 12.813 -26.960 1.00 34.50 132 ASN A O 1
ATOM 1077 N N . ASN A 1 133 ? -8.549 13.501 -24.942 1.00 35.53 133 ASN A N 1
ATOM 1078 C CA . ASN A 1 133 ? -8.049 14.806 -25.379 1.00 35.53 133 ASN A CA 1
ATOM 1079 C C . ASN A 1 133 ? -6.522 14.750 -25.519 1.00 35.53 133 ASN A C 1
ATOM 1081 O O . ASN A 1 133 ? -5.797 15.134 -24.606 1.00 35.53 133 ASN A O 1
ATOM 1085 N N . ASN A 1 134 ? -6.043 14.304 -26.681 1.00 36.28 134 ASN A N 1
ATOM 1086 C CA . ASN A 1 134 ? -4.665 14.528 -27.123 1.00 36.28 134 ASN A CA 1
ATOM 1087 C C . ASN A 1 134 ? -4.656 15.664 -28.151 1.00 36.28 134 ASN A C 1
ATOM 1089 O O . ASN A 1 134 ? -4.776 15.433 -29.353 1.00 36.28 134 ASN A O 1
ATOM 1093 N N . SER A 1 135 ? -4.518 16.900 -27.670 1.00 39.50 135 SER A N 1
ATOM 1094 C CA . SER A 1 135 ? -4.133 18.030 -28.521 1.00 39.50 135 SER A CA 1
ATOM 1095 C C . SER A 1 135 ? -2.615 18.001 -28.745 1.00 39.50 135 SER A C 1
ATOM 1097 O O . SER A 1 135 ? -1.873 17.854 -27.772 1.00 39.50 135 SER A O 1
ATOM 1099 N N . PRO A 1 136 ? -2.121 18.157 -29.985 1.00 51.19 136 PRO A N 1
ATOM 1100 C CA . PRO A 1 136 ? -0.690 18.262 -30.245 1.00 51.19 136 PRO A CA 1
ATOM 1101 C C . PRO A 1 136 ? -0.154 19.635 -29.789 1.00 51.19 136 PRO A C 1
ATOM 1103 O O . PRO A 1 136 ? -0.903 20.618 -29.801 1.00 51.19 136 PRO A O 1
ATOM 1106 N N . PRO A 1 137 ? 1.131 19.743 -29.405 1.00 51.38 137 PRO A N 1
ATOM 1107 C CA . PRO A 1 137 ? 1.722 21.023 -29.035 1.00 51.38 137 PRO A CA 1
ATOM 1108 C C . PRO A 1 137 ? 1.897 21.925 -30.273 1.00 51.38 137 PRO A C 1
ATOM 1110 O O . PRO A 1 137 ? 2.090 21.423 -31.385 1.00 51.38 137 PRO A O 1
ATOM 1113 N N . PRO A 1 138 ? 1.848 23.259 -30.108 1.00 47.53 138 PRO A N 1
ATOM 1114 C CA . PRO A 1 138 ? 2.009 24.187 -31.215 1.00 47.53 138 PRO A CA 1
ATOM 1115 C C . PRO A 1 138 ? 3.456 24.197 -31.719 1.00 47.53 138 PRO A C 1
ATOM 1117 O O . PRO A 1 138 ? 4.417 24.242 -30.951 1.00 47.53 138 PRO A O 1
ATOM 1120 N N . ILE A 1 139 ? 3.590 24.183 -33.043 1.00 42.28 139 ILE A N 1
ATOM 1121 C CA . ILE A 1 139 ? 4.849 24.322 -33.773 1.00 42.28 139 ILE A CA 1
ATOM 1122 C C . ILE A 1 139 ? 5.397 25.734 -33.523 1.00 42.28 139 ILE A C 1
ATOM 1124 O O . ILE A 1 139 ? 4.774 26.729 -33.897 1.00 42.28 139 ILE A O 1
ATOM 1128 N N . TYR A 1 140 ? 6.570 25.824 -32.893 1.00 40.06 140 TYR A N 1
ATOM 1129 C CA . TYR A 1 140 ? 7.341 27.062 -32.788 1.00 40.06 140 TYR A CA 1
ATOM 1130 C C . TYR A 1 140 ? 7.815 27.486 -34.186 1.00 40.06 140 TYR A C 1
ATOM 1132 O O . TYR A 1 140 ? 8.726 26.886 -34.755 1.00 40.06 140 TYR A O 1
ATOM 1140 N N . ASN A 1 141 ? 7.213 28.542 -34.733 1.00 42.81 141 ASN A N 1
ATOM 1141 C CA . ASN A 1 141 ? 7.760 29.259 -35.881 1.00 42.81 141 ASN A CA 1
ATOM 1142 C C . ASN A 1 141 ? 9.030 30.003 -35.448 1.00 42.81 141 ASN A C 1
ATOM 1144 O O . ASN A 1 141 ? 8.984 30.880 -34.585 1.00 42.81 141 ASN A O 1
ATOM 1148 N N . SER A 1 142 ? 10.165 29.658 -36.054 1.00 41.19 142 SER A N 1
ATOM 1149 C CA . SER A 1 142 ? 11.410 30.412 -35.904 1.00 41.19 142 SER A CA 1
ATOM 1150 C C . SER A 1 142 ? 11.328 31.767 -36.628 1.00 41.19 142 SER A C 1
ATOM 1152 O O . SER A 1 142 ? 10.690 31.853 -37.681 1.00 41.19 142 SER A O 1
ATOM 1154 N N . PRO A 1 143 ? 11.986 32.827 -36.124 1.00 44.25 143 PRO A N 1
ATOM 1155 C CA . PRO A 1 143 ? 11.974 34.138 -36.761 1.00 44.25 143 PRO A CA 1
ATOM 1156 C C . PRO A 1 143 ? 12.860 34.145 -38.009 1.00 44.25 143 PRO A C 1
ATOM 1158 O O . PRO A 1 143 ? 14.045 33.812 -37.957 1.00 44.25 143 PRO A O 1
ATOM 1161 N N . ILE A 1 144 ? 12.291 34.581 -39.130 1.00 44.38 144 ILE A N 1
ATOM 1162 C CA . ILE A 1 144 ? 13.032 34.950 -40.335 1.00 44.38 144 ILE A CA 1
ATOM 1163 C C . ILE A 1 144 ? 13.780 36.251 -40.018 1.00 44.38 144 ILE A C 1
ATOM 1165 O O . ILE A 1 144 ? 13.180 37.323 -39.962 1.00 44.38 144 ILE A O 1
ATOM 1169 N N . HIS A 1 145 ? 15.093 36.172 -39.802 1.00 39.41 145 HIS A N 1
ATOM 1170 C CA . HIS A 1 145 ? 15.949 37.354 -39.797 1.00 39.41 145 HIS A CA 1
ATOM 1171 C C . HIS A 1 145 ? 16.095 37.873 -41.233 1.00 39.41 145 HIS A C 1
ATOM 1173 O O . HIS A 1 145 ? 16.925 37.395 -42.003 1.00 39.41 145 HIS A O 1
ATOM 1179 N N . SER A 1 146 ? 15.280 38.868 -41.590 1.00 45.06 146 SER A N 1
ATOM 1180 C CA . SER A 1 146 ? 15.520 39.722 -42.751 1.00 45.06 146 SER A CA 1
ATOM 1181 C C . SER A 1 146 ? 16.610 40.738 -42.401 1.00 45.06 146 SER A C 1
ATOM 1183 O O . SER A 1 146 ? 16.346 41.778 -41.793 1.00 45.06 146 SER A O 1
ATOM 1185 N N . SER A 1 147 ? 17.853 40.458 -42.776 1.00 41.69 147 SER A N 1
ATOM 1186 C CA . SER A 1 147 ? 18.890 41.483 -42.830 1.00 41.69 147 SER A CA 1
ATOM 1187 C C . SER A 1 147 ? 18.701 42.310 -44.102 1.00 41.69 147 SER A C 1
ATOM 1189 O O . SER A 1 147 ? 19.124 41.951 -45.199 1.00 41.69 147 SER A O 1
ATOM 1191 N N . HIS A 1 148 ? 18.042 43.455 -43.927 1.00 43.47 148 HIS A N 1
ATOM 1192 C CA . HIS A 1 148 ? 18.156 44.591 -44.827 1.00 43.47 148 HIS A CA 1
ATOM 1193 C C . HIS A 1 148 ? 19.632 44.983 -44.943 1.00 43.47 148 HIS A C 1
ATOM 1195 O O . HIS A 1 148 ? 20.229 45.467 -43.984 1.00 43.47 148 HIS A O 1
ATOM 1201 N N . THR A 1 149 ? 20.215 44.797 -46.124 1.00 41.59 149 THR A N 1
ATOM 1202 C CA . THR A 1 149 ? 21.394 45.556 -46.541 1.00 41.59 149 THR A CA 1
ATOM 1203 C C . THR A 1 149 ? 20.968 46.491 -47.662 1.00 41.59 149 THR A C 1
ATOM 1205 O O . THR A 1 149 ? 20.360 46.107 -48.659 1.00 41.59 149 THR A O 1
ATOM 1208 N N . SER A 1 150 ? 21.188 47.768 -47.392 1.00 42.09 150 SER A N 1
ATOM 1209 C CA . SER A 1 150 ? 20.893 48.928 -48.214 1.00 42.09 150 SER A CA 1
ATOM 1210 C C . SER A 1 150 ? 21.661 48.880 -49.534 1.00 42.09 150 SER A C 1
ATOM 1212 O O . SER A 1 150 ? 22.883 49.028 -49.545 1.00 42.09 150 SER A O 1
ATOM 1214 N N . ASN A 1 151 ? 20.928 48.731 -50.637 1.00 37.94 151 ASN A N 1
ATOM 1215 C CA . ASN A 1 151 ? 21.431 48.980 -51.982 1.00 37.94 151 ASN A CA 1
ATOM 1216 C C . ASN A 1 151 ? 21.540 50.490 -52.217 1.00 37.94 151 ASN A C 1
ATOM 1218 O O . ASN A 1 151 ? 20.541 51.191 -52.377 1.00 37.94 151 ASN A O 1
ATOM 1222 N N . SER A 1 152 ? 22.774 50.975 -52.256 1.00 42.16 152 SER A N 1
ATOM 1223 C CA . SER A 1 152 ? 23.161 52.230 -52.885 1.00 42.16 152 SER A CA 1
ATOM 1224 C C . SER A 1 152 ? 23.179 52.048 -54.407 1.00 42.16 152 SER A C 1
ATOM 1226 O O . SER A 1 152 ? 23.893 51.208 -54.951 1.00 42.16 152 SER A O 1
ATOM 1228 N N . PHE A 1 153 ? 22.373 52.852 -55.097 1.00 47.53 153 PHE A N 1
ATOM 1229 C CA . PHE A 1 153 ? 22.439 53.049 -56.544 1.00 47.53 153 PHE A CA 1
ATOM 1230 C C . PHE A 1 153 ? 23.794 53.651 -56.949 1.00 47.53 153 PHE A C 1
ATOM 1232 O O . PHE A 1 153 ? 24.253 54.590 -56.292 1.00 47.53 153 PHE A O 1
ATOM 1239 N N . PRO A 1 154 ? 24.346 53.255 -58.107 1.00 46.69 154 PRO A N 1
ATOM 1240 C CA . PRO A 1 154 ? 25.055 54.195 -58.948 1.00 46.69 154 PRO A CA 1
ATOM 1241 C C . PRO A 1 154 ? 24.317 54.421 -60.266 1.00 46.69 154 PRO A C 1
ATOM 1243 O O . PRO A 1 154 ? 23.735 53.533 -60.889 1.00 46.69 154 PRO A O 1
ATOM 1246 N N . SER A 1 155 ? 24.356 55.690 -60.632 1.00 42.44 155 SER A N 1
ATOM 1247 C CA . SER A 1 155 ? 23.734 56.344 -61.760 1.00 42.44 155 SER A CA 1
ATOM 1248 C C . SER A 1 155 ? 24.056 55.729 -63.121 1.00 42.44 155 SER A C 1
ATOM 1250 O O . SER A 1 155 ? 25.170 55.314 -63.426 1.00 42.44 155 SER A O 1
ATOM 1252 N N . CYS A 1 156 ? 23.021 55.796 -63.951 1.00 43.00 156 CYS A N 1
ATOM 1253 C CA . CYS A 1 156 ? 22.976 55.653 -65.396 1.00 43.00 156 CYS A CA 1
ATOM 1254 C C . CYS A 1 156 ? 24.155 56.326 -66.125 1.00 43.00 156 CYS A C 1
ATOM 1256 O O . CYS A 1 156 ? 24.415 57.510 -65.905 1.00 43.00 156 CYS A O 1
ATOM 1258 N N . SER A 1 157 ? 24.803 55.605 -67.045 1.00 42.34 157 SER A N 1
ATOM 1259 C CA . SER A 1 157 ? 25.509 56.162 -68.207 1.00 42.34 157 SER A CA 1
ATOM 1260 C C . SER A 1 157 ? 25.820 55.078 -69.243 1.00 42.34 157 SER A C 1
ATOM 1262 O O . SER A 1 157 ? 26.264 53.990 -68.900 1.00 42.34 157 SER A O 1
ATOM 1264 N N . THR A 1 158 ? 25.594 55.461 -70.502 1.00 41.44 158 THR A N 1
ATOM 1265 C CA . THR A 1 158 ? 26.104 54.904 -71.768 1.00 41.44 158 THR A CA 1
ATOM 1266 C C . THR A 1 158 ? 25.596 53.540 -72.264 1.00 41.44 158 THR A C 1
ATOM 1268 O O . THR A 1 158 ? 26.225 52.492 -72.142 1.00 41.44 158 THR A O 1
ATOM 1271 N N . LEU A 1 159 ? 24.489 53.632 -73.019 1.00 49.69 159 LEU A N 1
ATOM 1272 C CA . LEU A 1 159 ? 24.170 52.797 -74.182 1.00 49.69 159 LEU A CA 1
ATOM 1273 C C . LEU A 1 159 ? 25.431 52.5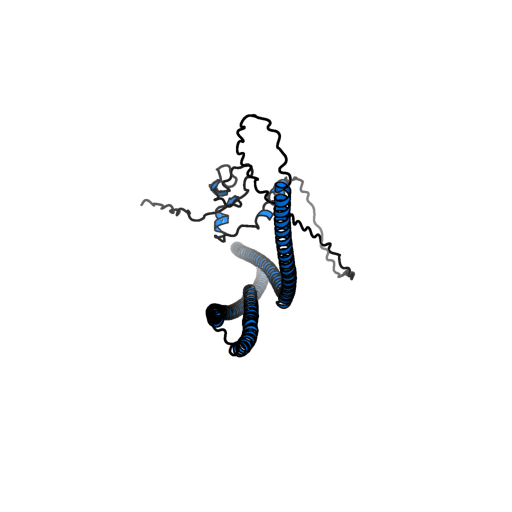44 -75.035 1.00 49.69 159 LEU A C 1
ATOM 1275 O O . LEU A 1 159 ? 25.883 53.431 -75.757 1.00 49.69 159 LEU A O 1
ATOM 1279 N N . ASN A 1 160 ? 25.940 51.314 -75.017 1.00 46.09 160 ASN A N 1
ATOM 1280 C CA . ASN A 1 160 ? 26.817 50.786 -76.057 1.00 46.09 160 ASN A CA 1
ATOM 1281 C C . ASN A 1 160 ? 26.155 49.538 -76.643 1.00 46.09 160 ASN A C 1
ATOM 1283 O O . ASN A 1 160 ? 25.898 48.565 -75.940 1.00 46.09 160 ASN A O 1
ATOM 1287 N N . LYS A 1 161 ? 25.843 49.595 -77.942 1.00 54.84 161 LYS A N 1
ATOM 1288 C CA . LYS A 1 161 ? 25.306 48.471 -78.719 1.00 54.84 161 LYS A CA 1
ATOM 1289 C C . LYS A 1 161 ? 26.293 47.293 -78.653 1.00 54.84 161 LYS A C 1
ATOM 1291 O O . LYS A 1 161 ? 27.412 47.455 -79.148 1.00 54.84 161 LYS A O 1
ATOM 1296 N N . PRO A 1 162 ? 25.919 46.120 -78.110 1.00 47.56 162 PRO A N 1
ATOM 1297 C CA . PRO A 1 162 ? 26.796 44.962 -78.135 1.00 47.56 162 PRO A CA 1
ATOM 1298 C C . PRO A 1 162 ? 26.855 44.415 -79.563 1.00 47.56 162 PRO A C 1
ATOM 1300 O O . PRO A 1 162 ? 25.853 43.978 -80.132 1.00 47.56 162 PRO A O 1
ATOM 1303 N N . LYS A 1 163 ? 28.049 44.469 -80.157 1.00 52.22 163 LYS A N 1
ATOM 1304 C CA . LYS A 1 163 ? 28.388 43.659 -81.326 1.00 52.22 163 LYS A CA 1
ATOM 1305 C C . LYS A 1 163 ? 28.413 42.193 -80.889 1.00 52.22 163 LYS A C 1
ATOM 1307 O O . LYS A 1 163 ? 28.898 41.858 -79.813 1.00 52.22 163 LYS A O 1
ATOM 1312 N N . SER A 1 164 ? 27.826 41.356 -81.729 1.00 56.78 164 SER A N 1
ATOM 1313 C CA . SER A 1 164 ? 27.566 39.932 -81.552 1.00 56.78 164 SER A CA 1
ATOM 1314 C C . SER A 1 164 ? 28.801 39.114 -81.147 1.00 56.78 164 SER A C 1
ATOM 1316 O O . SER A 1 164 ? 29.626 38.800 -82.001 1.00 56.78 164 SER A O 1
ATOM 1318 N N . ASN A 1 165 ? 28.857 38.693 -79.880 1.00 55.84 165 ASN A N 1
ATOM 1319 C CA . ASN A 1 165 ? 29.654 37.552 -79.402 1.00 55.84 165 ASN A CA 1
ATOM 1320 C C . ASN A 1 165 ? 28.712 36.404 -78.982 1.00 55.84 165 ASN A C 1
ATOM 1322 O O . ASN A 1 165 ? 28.805 35.829 -77.901 1.00 55.84 165 ASN A O 1
ATOM 1326 N N . THR A 1 166 ? 27.744 36.086 -79.844 1.00 57.53 166 THR A N 1
ATOM 1327 C CA . THR A 1 166 ? 26.716 35.057 -79.613 1.00 57.53 166 THR A CA 1
ATOM 1328 C C . THR A 1 166 ? 27.283 33.643 -79.442 1.00 57.53 166 THR A C 1
ATOM 1330 O O . THR A 1 166 ? 26.595 32.792 -78.891 1.00 57.53 166 THR A O 1
ATOM 1333 N N . PHE A 1 167 ? 28.530 33.386 -79.852 1.00 57.81 167 PHE A N 1
ATOM 1334 C CA . PHE A 1 167 ? 29.150 32.060 -79.749 1.00 57.81 167 PHE A CA 1
ATOM 1335 C C . PHE A 1 167 ? 29.688 31.729 -78.344 1.00 57.81 167 PHE A C 1
ATOM 1337 O O . PHE A 1 167 ? 29.379 30.660 -77.829 1.00 57.81 167 PHE A O 1
ATOM 1344 N N . GLU A 1 168 ? 30.371 32.651 -77.650 1.00 62.31 168 GLU A N 1
ATOM 1345 C CA . GLU A 1 168 ? 30.859 32.415 -76.269 1.00 62.31 168 GLU A CA 1
ATOM 1346 C C . GLU A 1 168 ? 29.721 32.238 -75.250 1.00 62.31 168 GLU A C 1
ATOM 1348 O O . GLU A 1 168 ? 29.901 31.667 -74.174 1.00 62.31 168 GLU A O 1
ATOM 1353 N N . THR A 1 169 ? 28.521 32.721 -75.573 1.00 76.19 169 THR A N 1
ATOM 1354 C CA . THR A 1 169 ? 27.360 32.572 -74.687 1.00 76.19 169 THR A CA 1
ATOM 1355 C C . THR A 1 169 ? 26.833 31.131 -74.697 1.00 76.19 169 THR A C 1
ATOM 1357 O O . THR A 1 169 ? 26.360 30.647 -73.671 1.00 76.19 169 THR A O 1
ATOM 1360 N N . ILE A 1 170 ? 26.955 30.415 -75.821 1.00 81.88 170 ILE A N 1
ATOM 1361 C CA . ILE A 1 170 ? 26.392 29.067 -75.987 1.00 81.88 170 ILE A CA 1
ATOM 1362 C C . ILE A 1 170 ? 27.185 28.024 -75.188 1.00 81.88 170 ILE A C 1
ATOM 1364 O O . ILE A 1 170 ? 26.573 27.203 -74.499 1.00 81.88 170 ILE A O 1
ATOM 1368 N N . ASP A 1 171 ? 28.518 28.082 -75.205 1.00 83.31 171 ASP A N 1
ATOM 1369 C CA . ASP A 1 171 ? 29.366 27.135 -74.461 1.00 83.31 171 ASP A CA 1
ATOM 1370 C C . ASP A 1 171 ? 29.240 27.321 -72.943 1.00 83.31 171 ASP A C 1
ATOM 1372 O O . ASP A 1 171 ? 29.176 26.351 -72.180 1.00 83.31 171 ASP A O 1
ATOM 1376 N N . ASN A 1 172 ? 29.105 28.573 -72.496 1.00 88.31 172 ASN A N 1
ATOM 1377 C CA . ASN A 1 172 ? 28.831 28.886 -71.096 1.00 88.31 172 ASN A CA 1
ATOM 1378 C C . ASN A 1 172 ? 27.472 28.334 -70.643 1.00 88.31 172 ASN A C 1
ATOM 1380 O O . ASN A 1 172 ? 27.379 27.753 -69.560 1.00 88.31 172 ASN A O 1
ATOM 1384 N N . ILE A 1 173 ? 26.435 28.438 -71.483 1.00 90.69 173 ILE A N 1
ATOM 1385 C CA . ILE A 1 173 ? 25.115 27.856 -71.198 1.00 90.69 173 ILE A CA 1
ATOM 1386 C C . ILE A 1 173 ? 25.199 26.325 -71.102 1.00 90.69 173 ILE A C 1
ATOM 1388 O O . ILE A 1 173 ? 24.666 25.751 -70.153 1.00 90.69 173 ILE A O 1
ATOM 1392 N N . HIS A 1 174 ? 25.911 25.653 -72.013 1.00 90.81 174 HIS A N 1
ATOM 1393 C CA . HIS A 1 174 ? 26.080 24.193 -71.958 1.00 90.81 174 HIS A CA 1
ATOM 1394 C C . HIS A 1 174 ? 26.842 23.742 -70.704 1.00 90.81 174 HIS A C 1
ATOM 1396 O O . HIS A 1 174 ? 26.448 22.777 -70.050 1.00 90.81 174 HIS A O 1
ATOM 1402 N N . SER A 1 175 ? 27.897 24.464 -70.317 1.00 92.44 175 SER A N 1
ATOM 1403 C CA . SER A 1 175 ? 28.658 24.190 -69.091 1.00 92.44 175 SER A CA 1
ATOM 1404 C C . SER A 1 175 ? 27.801 24.344 -67.828 1.00 92.44 175 SER A C 1
ATOM 1406 O O . SER A 1 175 ? 27.842 23.493 -66.935 1.00 92.44 175 SER A O 1
ATOM 1408 N N . ILE A 1 176 ? 26.975 25.394 -67.763 1.00 93.94 176 ILE A N 1
ATOM 1409 C CA . ILE A 1 176 ? 26.035 25.612 -66.655 1.00 93.94 176 ILE A CA 1
ATOM 1410 C C . ILE A 1 176 ? 24.979 24.504 -66.616 1.00 93.94 176 ILE A C 1
ATOM 1412 O O . ILE A 1 176 ? 24.742 23.945 -65.546 1.00 93.94 176 ILE A O 1
ATOM 1416 N N . ASN A 1 177 ? 24.402 24.130 -67.761 1.00 93.88 177 ASN A N 1
ATOM 1417 C CA . ASN A 1 177 ? 23.414 23.052 -67.838 1.00 93.88 177 ASN A CA 1
ATOM 1418 C C . ASN A 1 177 ? 23.995 21.714 -67.367 1.00 93.88 177 ASN A C 1
ATOM 1420 O O . ASN A 1 177 ? 23.389 21.053 -66.528 1.00 93.88 177 ASN A O 1
ATOM 1424 N N . ASN A 1 178 ? 25.212 21.363 -67.790 1.00 94.38 178 ASN A N 1
ATOM 1425 C CA . ASN A 1 178 ? 25.886 20.148 -67.327 1.00 94.38 178 ASN A CA 1
ATOM 1426 C C . ASN A 1 178 ? 26.130 20.160 -65.809 1.00 94.38 178 ASN A C 1
ATOM 1428 O O . ASN A 1 178 ? 25.930 19.146 -65.137 1.00 94.38 178 ASN A O 1
ATOM 1432 N N . LYS A 1 179 ? 26.533 21.305 -65.236 1.00 94.75 179 LYS A N 1
ATOM 1433 C CA . LYS A 1 179 ? 26.690 21.447 -63.777 1.00 94.75 179 LYS A CA 1
ATOM 1434 C C . LYS A 1 179 ? 25.356 21.302 -63.046 1.00 94.75 179 LYS A C 1
ATOM 1436 O O . LYS A 1 179 ? 25.305 20.615 -62.027 1.00 94.75 179 LYS A O 1
ATOM 1441 N N . LEU A 1 180 ? 24.287 21.905 -63.565 1.00 95.69 180 LEU A N 1
ATOM 1442 C CA . LEU A 1 180 ? 22.942 21.787 -63.000 1.00 95.69 180 LEU A CA 1
ATOM 1443 C C . LEU A 1 180 ? 22.423 20.347 -63.074 1.00 95.69 180 LEU A C 1
ATOM 1445 O O . LEU A 1 180 ? 21.878 19.852 -62.091 1.00 95.69 180 LEU A O 1
ATOM 1449 N N . GLU A 1 181 ? 22.650 19.635 -64.178 1.00 96.00 181 GLU A N 1
ATOM 1450 C CA . GLU A 1 181 ? 22.290 18.219 -64.303 1.00 96.00 181 GLU A CA 1
ATOM 1451 C C . GLU A 1 181 ? 23.060 17.335 -63.317 1.00 96.00 181 GLU A C 1
ATOM 1453 O O . GLU A 1 181 ? 22.474 16.462 -62.670 1.00 96.00 181 GLU A O 1
ATOM 1458 N N . GLN A 1 182 ? 24.363 17.576 -63.143 1.00 95.12 182 GLN A N 1
ATOM 1459 C CA . GLN A 1 182 ? 25.169 16.863 -62.151 1.00 95.12 182 GLN A CA 1
ATOM 1460 C C . GLN A 1 182 ? 24.688 17.141 -60.723 1.00 95.12 182 GLN A C 1
ATOM 1462 O O . GLN A 1 182 ? 24.545 16.202 -59.935 1.00 95.12 182 GLN A O 1
ATOM 1467 N N . GLN A 1 183 ? 24.383 18.400 -60.395 1.00 95.31 183 GLN A N 1
ATOM 1468 C CA . GLN A 1 183 ? 23.807 18.771 -59.102 1.00 95.31 183 GLN A CA 1
ATOM 1469 C C . GLN A 1 183 ? 22.445 18.109 -58.887 1.00 95.31 183 GLN A C 1
ATOM 1471 O O . GLN A 1 183 ? 22.213 17.526 -57.830 1.00 95.31 183 GLN A O 1
ATOM 1476 N N . LEU A 1 184 ? 21.570 18.111 -59.894 1.00 96.25 184 LEU A N 1
ATOM 1477 C CA . LEU A 1 184 ? 20.266 17.456 -59.829 1.00 96.25 184 LEU A CA 1
ATOM 1478 C C . LEU A 1 184 ? 20.410 15.943 -59.614 1.00 96.25 184 LEU A C 1
ATOM 1480 O O . LEU A 1 184 ? 19.693 15.361 -58.802 1.00 96.25 184 LEU A O 1
ATOM 1484 N N . LYS A 1 185 ? 21.368 15.296 -60.288 1.00 96.69 185 LYS A N 1
ATOM 1485 C CA . LYS A 1 185 ? 21.668 13.868 -60.111 1.00 96.69 185 LYS A CA 1
ATOM 1486 C C . LYS A 1 185 ? 22.203 13.562 -58.710 1.00 96.69 185 LYS A C 1
ATOM 1488 O O . LYS A 1 185 ? 21.816 12.551 -58.125 1.00 96.69 185 LYS A O 1
ATOM 1493 N N . ALA A 1 186 ? 23.056 14.423 -58.157 1.00 94.12 186 ALA A N 1
ATOM 1494 C CA . ALA A 1 186 ? 23.552 14.292 -56.788 1.00 94.12 186 ALA A CA 1
ATOM 1495 C C . ALA A 1 186 ? 22.430 14.478 -55.751 1.00 94.12 186 ALA A C 1
ATOM 1497 O O . ALA A 1 186 ? 22.326 13.686 -54.816 1.00 94.12 186 ALA A O 1
ATOM 1498 N N . GLN A 1 187 ? 21.549 15.464 -55.951 1.00 96.25 187 GLN A N 1
ATOM 1499 C CA . GLN A 1 187 ? 20.395 15.693 -55.077 1.00 96.25 187 GLN A CA 1
ATOM 1500 C C . GLN A 1 187 ? 19.402 14.527 -55.125 1.00 96.25 187 GLN A C 1
ATOM 1502 O O . GLN A 1 187 ? 18.956 14.078 -54.075 1.00 96.25 187 GLN A O 1
ATOM 1507 N N . LYS A 1 188 ? 19.121 13.962 -56.309 1.00 96.31 188 LYS A N 1
ATOM 1508 C CA . LYS A 1 188 ? 18.284 12.755 -56.439 1.00 96.31 188 LYS A CA 1
ATOM 1509 C C . LYS A 1 188 ? 18.853 11.578 -55.644 1.00 96.31 188 LYS A C 1
ATOM 1511 O O . LYS A 1 188 ? 18.149 11.019 -54.814 1.00 96.31 188 LYS A O 1
ATOM 1516 N N . LYS A 1 189 ? 20.152 11.289 -55.794 1.00 96.62 189 LYS A N 1
ATOM 1517 C CA . LYS A 1 189 ? 20.823 10.240 -55.004 1.00 96.62 189 LYS A CA 1
ATOM 1518 C C . LYS A 1 189 ? 20.728 10.482 -53.496 1.00 96.62 189 LYS A C 1
ATOM 1520 O O . LYS A 1 189 ? 20.555 9.535 -52.736 1.00 96.62 189 LYS A O 1
ATOM 1525 N N . ARG A 1 190 ? 20.849 11.740 -53.056 1.00 94.75 190 ARG A N 1
ATOM 1526 C CA . ARG A 1 190 ? 20.704 12.103 -51.640 1.00 94.75 190 ARG A CA 1
ATOM 1527 C C . ARG A 1 190 ? 19.281 11.856 -51.139 1.00 94.75 190 ARG A C 1
ATOM 1529 O O . ARG A 1 190 ? 19.120 11.322 -50.048 1.00 94.75 190 ARG A O 1
ATOM 1536 N N . VAL A 1 191 ? 18.267 12.214 -51.926 1.00 96.06 191 VAL A N 1
ATOM 1537 C CA . VAL A 1 191 ? 16.859 11.949 -51.593 1.00 96.06 191 VAL A CA 1
ATOM 1538 C C . VAL A 1 191 ? 16.591 10.447 -51.511 1.00 96.06 191 VAL A C 1
ATOM 1540 O O . VAL A 1 191 ? 15.982 10.007 -50.542 1.00 96.06 191 VAL A O 1
ATOM 1543 N N . ASP A 1 192 ? 17.103 9.654 -52.453 1.00 95.88 192 ASP A N 1
ATOM 1544 C CA . ASP A 1 192 ? 16.939 8.194 -52.438 1.00 95.88 192 ASP A CA 1
ATOM 1545 C C . ASP A 1 192 ? 17.561 7.559 -51.182 1.00 95.88 192 ASP A C 1
ATOM 1547 O O . ASP A 1 192 ? 16.966 6.668 -50.575 1.00 95.88 192 ASP A O 1
ATOM 1551 N N . PHE A 1 193 ? 18.726 8.052 -50.744 1.00 96.44 193 PHE A N 1
ATOM 1552 C CA . PHE A 1 193 ? 19.362 7.610 -49.499 1.00 96.44 193 PHE A CA 1
ATOM 1553 C C . PHE A 1 193 ? 18.510 7.955 -48.269 1.00 96.44 193 PHE A C 1
ATOM 1555 O O . PHE A 1 193 ? 18.237 7.087 -47.447 1.00 96.44 193 PHE A O 1
ATOM 1562 N N . LEU A 1 194 ? 17.999 9.187 -48.186 1.00 94.44 194 LEU A N 1
ATOM 1563 C CA . LEU A 1 194 ? 17.130 9.611 -47.081 1.00 94.44 194 LEU A CA 1
ATOM 1564 C C . LEU A 1 194 ? 15.801 8.844 -47.043 1.00 94.44 194 LEU A C 1
ATOM 1566 O O . LEU A 1 194 ? 15.281 8.561 -45.966 1.00 94.44 194 LEU A O 1
ATOM 1570 N N . LEU A 1 195 ? 15.237 8.495 -48.203 1.00 95.56 195 LEU A N 1
ATOM 1571 C CA . LEU A 1 195 ? 14.038 7.657 -48.278 1.00 95.56 195 LEU A CA 1
ATOM 1572 C C . LEU A 1 195 ? 14.316 6.232 -47.797 1.00 95.56 195 LEU A C 1
ATOM 1574 O O . LEU A 1 195 ? 13.469 5.645 -47.121 1.00 95.56 195 LEU A O 1
ATOM 1578 N N . LYS A 1 196 ? 15.500 5.691 -48.105 1.00 96.75 196 LYS A N 1
ATOM 1579 C CA . LYS A 1 196 ? 15.941 4.393 -47.591 1.00 96.75 196 LYS A CA 1
ATOM 1580 C C . LYS A 1 196 ? 16.092 4.421 -46.069 1.00 96.75 196 LYS A C 1
ATOM 1582 O O . LYS A 1 196 ? 15.530 3.551 -45.411 1.00 96.75 196 LYS A O 1
ATOM 1587 N N . ASP A 1 197 ? 16.758 5.435 -45.520 1.00 95.31 197 ASP A N 1
ATOM 1588 C CA . ASP A 1 197 ? 16.918 5.596 -44.068 1.00 95.31 197 ASP A CA 1
ATOM 1589 C C . ASP A 1 197 ? 15.566 5.750 -43.369 1.00 95.31 197 ASP A C 1
ATOM 1591 O O . ASP A 1 197 ? 15.288 5.064 -42.389 1.00 95.31 197 ASP A O 1
ATOM 1595 N N . ARG A 1 198 ? 14.670 6.583 -43.917 1.00 96.06 198 ARG A N 1
ATOM 1596 C CA . ARG A 1 198 ? 13.307 6.738 -43.392 1.00 96.06 198 ARG A CA 1
ATOM 1597 C C . ARG A 1 198 ? 12.573 5.401 -43.321 1.00 96.06 198 ARG A C 1
ATOM 1599 O O . ARG A 1 198 ? 11.866 5.166 -42.346 1.00 96.06 198 ARG A O 1
ATOM 1606 N N . LYS A 1 199 ? 12.706 4.556 -44.347 1.00 96.44 199 LYS A N 1
ATOM 1607 C CA . LYS A 1 199 ? 12.076 3.235 -44.359 1.00 96.44 199 LYS A CA 1
ATOM 1608 C C . LYS A 1 199 ? 12.664 2.330 -43.273 1.00 96.44 199 LYS A C 1
ATOM 1610 O O . LYS A 1 199 ? 11.889 1.734 -42.539 1.00 96.44 199 LYS A O 1
ATOM 1615 N N . MET A 1 200 ? 13.990 2.302 -43.113 1.00 95.25 200 MET A N 1
ATOM 1616 C CA . MET A 1 200 ? 14.626 1.532 -42.032 1.00 95.25 200 MET A CA 1
ATOM 1617 C C . MET A 1 200 ? 14.115 1.964 -40.652 1.00 95.25 200 MET A C 1
ATOM 1619 O O . MET A 1 200 ? 13.688 1.119 -39.876 1.00 95.25 200 MET A O 1
ATOM 1623 N N . PHE A 1 201 ? 14.033 3.271 -40.380 1.00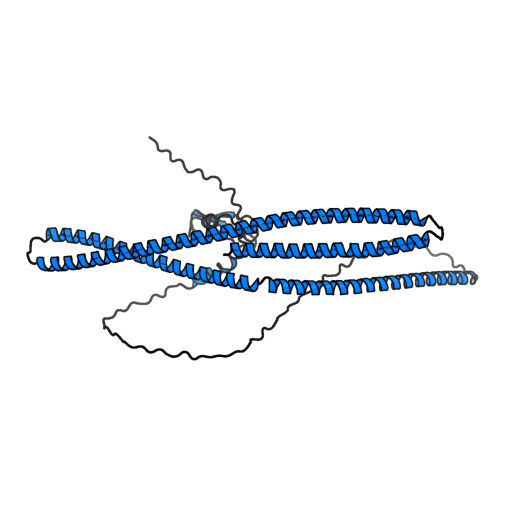 94.25 201 PHE A N 1
ATOM 1624 C CA . PHE A 1 201 ? 13.485 3.767 -39.111 1.00 94.25 201 PHE A CA 1
ATOM 1625 C C . PHE A 1 201 ? 12.000 3.429 -38.908 1.00 94.25 201 PHE A C 1
ATOM 1627 O O . PHE A 1 201 ? 11.552 3.250 -37.778 1.00 94.25 201 PHE A O 1
ATOM 1634 N N . GLN A 1 202 ? 11.204 3.366 -39.979 1.00 94.19 202 GLN A N 1
ATOM 1635 C CA . GLN A 1 202 ? 9.801 2.948 -39.886 1.00 94.19 202 GLN A CA 1
ATOM 1636 C C . GLN A 1 202 ? 9.666 1.462 -39.545 1.00 94.19 202 GLN A C 1
ATOM 1638 O O . GLN A 1 202 ? 8.782 1.104 -38.759 1.00 94.19 202 GLN A O 1
ATOM 1643 N N . ASP A 1 203 ? 10.537 0.625 -40.105 1.00 93.81 203 ASP A N 1
ATOM 1644 C CA . ASP A 1 203 ? 10.580 -0.808 -39.824 1.00 93.81 203 ASP A CA 1
ATOM 1645 C C . ASP A 1 203 ? 11.027 -1.047 -38.364 1.00 93.81 203 ASP A C 1
ATOM 1647 O O . ASP A 1 203 ? 10.311 -1.713 -37.615 1.00 93.81 203 ASP A O 1
ATOM 1651 N N . GLU A 1 204 ? 12.099 -0.384 -37.906 1.00 95.06 204 GLU A N 1
ATOM 1652 C CA . GLU A 1 204 ? 12.565 -0.425 -36.504 1.00 95.06 204 GLU A CA 1
ATOM 1653 C C . GLU A 1 204 ? 11.488 0.042 -35.512 1.00 95.06 204 GLU A C 1
ATOM 1655 O O . GLU A 1 204 ? 11.252 -0.584 -34.480 1.00 95.06 204 GLU A O 1
ATOM 1660 N N . ASN A 1 205 ? 10.779 1.131 -35.823 1.00 92.56 205 ASN A N 1
ATOM 1661 C CA . ASN A 1 205 ? 9.716 1.635 -34.954 1.00 92.56 205 ASN A CA 1
ATOM 1662 C C . ASN A 1 205 ? 8.512 0.676 -34.890 1.00 92.56 205 ASN A C 1
ATOM 1664 O O . ASN A 1 205 ? 7.831 0.586 -33.867 1.00 92.56 205 ASN A O 1
ATOM 1668 N N . SER A 1 206 ? 8.240 -0.051 -35.976 1.00 94.12 206 SER A N 1
ATOM 1669 C CA . SER A 1 206 ? 7.182 -1.068 -36.006 1.00 94.12 206 SER A CA 1
ATOM 1670 C C . SER A 1 206 ? 7.558 -2.282 -35.155 1.00 94.12 206 SER A C 1
ATOM 1672 O O . SER A 1 206 ? 6.720 -2.790 -34.409 1.00 94.12 206 SER A O 1
ATOM 1674 N N . GLU A 1 207 ? 8.822 -2.697 -35.205 1.00 95.56 207 GLU A N 1
ATOM 1675 C CA . GLU A 1 207 ? 9.366 -3.758 -34.358 1.00 95.56 207 GLU A CA 1
ATOM 1676 C C . GLU A 1 207 ? 9.351 -3.368 -32.874 1.00 95.56 207 GLU A C 1
ATOM 1678 O O . GLU A 1 207 ? 8.890 -4.144 -32.032 1.00 95.56 207 GLU A O 1
ATOM 1683 N N . LEU A 1 208 ? 9.766 -2.141 -32.541 1.00 93.88 208 LEU A N 1
ATOM 1684 C CA . LEU A 1 208 ? 9.725 -1.630 -31.170 1.00 93.88 208 LEU A CA 1
ATOM 1685 C C . LEU A 1 208 ? 8.291 -1.592 -30.626 1.00 93.88 208 LEU A C 1
ATOM 1687 O O . LEU A 1 208 ? 8.044 -1.978 -29.484 1.00 93.88 208 LEU A O 1
ATOM 1691 N N . LYS A 1 209 ? 7.323 -1.183 -31.452 1.00 95.69 209 LYS A N 1
ATOM 1692 C CA . LYS A 1 209 ? 5.905 -1.194 -31.076 1.00 95.69 209 LYS A CA 1
ATOM 1693 C C . LYS A 1 209 ? 5.397 -2.609 -30.780 1.00 95.69 209 LYS A C 1
ATOM 1695 O O . LYS A 1 209 ? 4.629 -2.780 -29.837 1.00 95.69 209 LYS A O 1
ATOM 1700 N N . GLY A 1 210 ? 5.841 -3.608 -31.544 1.00 94.94 210 GLY A N 1
ATOM 1701 C CA . GLY A 1 210 ? 5.542 -5.016 -31.272 1.00 94.94 210 GLY A CA 1
ATOM 1702 C C . GLY A 1 210 ? 6.105 -5.483 -29.927 1.00 94.94 210 GLY A C 1
ATOM 1703 O O . GLY A 1 210 ? 5.385 -6.098 -29.142 1.00 94.94 210 GLY A O 1
ATOM 1704 N N . HIS A 1 211 ? 7.352 -5.118 -29.616 1.00 93.94 211 HIS A N 1
ATOM 1705 C CA . HIS A 1 211 ? 7.971 -5.428 -28.324 1.00 93.94 211 HIS A CA 1
ATOM 1706 C C . HIS A 1 211 ? 7.224 -4.787 -27.148 1.00 93.94 211 HIS A C 1
ATOM 1708 O O . HIS A 1 211 ? 6.972 -5.462 -26.152 1.00 93.94 211 HIS A O 1
ATOM 1714 N N . ILE A 1 212 ? 6.816 -3.518 -27.270 1.00 92.69 212 ILE A N 1
ATOM 1715 C CA . ILE A 1 212 ? 6.029 -2.828 -26.235 1.00 92.69 212 ILE A CA 1
ATOM 1716 C C . ILE A 1 212 ? 4.714 -3.569 -25.969 1.00 92.69 212 ILE A C 1
ATOM 1718 O O . ILE A 1 212 ? 4.400 -3.848 -24.818 1.00 92.69 212 ILE A O 1
ATOM 1722 N N . GLN A 1 213 ? 3.980 -3.954 -27.016 1.00 96.06 213 GLN A N 1
ATOM 1723 C CA . GLN A 1 213 ? 2.716 -4.683 -26.859 1.00 96.06 213 GLN A CA 1
ATOM 1724 C C . GLN A 1 213 ? 2.902 -6.059 -26.203 1.00 96.06 213 GLN A C 1
ATOM 1726 O O . GLN A 1 213 ? 2.069 -6.474 -25.399 1.00 96.06 213 GLN A O 1
ATOM 1731 N N . SER A 1 214 ? 3.997 -6.759 -26.517 1.00 95.56 214 SER A N 1
ATOM 1732 C CA . SER A 1 214 ? 4.334 -8.032 -25.869 1.00 95.56 214 SER A CA 1
ATOM 1733 C C . SER A 1 214 ? 4.616 -7.847 -24.377 1.00 95.56 214 SER A C 1
ATOM 1735 O O . SER A 1 214 ? 4.085 -8.591 -23.556 1.00 95.56 214 SER A O 1
ATOM 1737 N N . LEU A 1 215 ? 5.396 -6.822 -24.016 1.00 92.25 215 LEU A N 1
ATOM 1738 C CA . LEU A 1 215 ? 5.698 -6.500 -22.618 1.00 92.25 215 LEU A CA 1
ATOM 1739 C C . LEU A 1 215 ? 4.448 -6.069 -21.843 1.00 92.25 215 LEU A C 1
ATOM 1741 O O . LEU A 1 215 ? 4.269 -6.477 -20.700 1.00 92.25 215 LEU A O 1
ATOM 1745 N N . GLU A 1 216 ? 3.558 -5.283 -22.453 1.00 92.56 216 GLU A N 1
ATOM 1746 C CA . GLU A 1 216 ? 2.271 -4.916 -21.849 1.00 92.56 216 GLU A CA 1
ATOM 1747 C C . GLU A 1 216 ? 1.411 -6.154 -21.567 1.00 92.56 216 GLU A C 1
ATOM 1749 O O . GLU A 1 216 ? 0.814 -6.269 -20.495 1.00 92.56 216 GLU A O 1
ATOM 1754 N N . TYR A 1 217 ? 1.371 -7.106 -22.501 1.00 94.56 217 TYR A N 1
ATOM 1755 C CA . TYR A 1 217 ? 0.652 -8.363 -22.315 1.00 94.56 217 TYR A CA 1
ATOM 1756 C C . TYR A 1 217 ? 1.246 -9.206 -21.178 1.00 94.56 217 TYR A C 1
ATOM 1758 O O . TYR A 1 217 ? 0.505 -9.670 -20.311 1.00 94.56 217 TYR A O 1
ATOM 1766 N N . GLU A 1 218 ? 2.570 -9.369 -21.137 1.00 92.69 218 GLU A N 1
ATOM 1767 C CA . GLU A 1 218 ? 3.254 -10.093 -20.059 1.00 92.69 218 GLU A CA 1
ATOM 1768 C C . GLU A 1 218 ? 3.067 -9.420 -18.696 1.00 92.69 218 GLU A C 1
ATOM 1770 O O . GLU A 1 218 ? 2.834 -10.104 -17.701 1.00 92.69 218 GLU A O 1
ATOM 1775 N N . ASN A 1 219 ? 3.108 -8.086 -18.642 1.00 88.88 219 ASN A N 1
ATOM 1776 C CA . ASN A 1 219 ? 2.862 -7.336 -17.415 1.00 88.88 219 ASN A CA 1
ATOM 1777 C C . ASN A 1 219 ? 1.435 -7.552 -16.899 1.00 88.88 219 ASN A C 1
ATOM 1779 O O . ASN A 1 219 ? 1.241 -7.807 -15.716 1.00 88.88 219 ASN A O 1
ATOM 1783 N N . ASN A 1 220 ? 0.437 -7.537 -17.786 1.00 85.25 220 ASN A N 1
ATOM 1784 C CA . ASN A 1 220 ? -0.945 -7.825 -17.404 1.00 85.25 220 ASN A CA 1
ATOM 1785 C C . ASN A 1 220 ? -1.121 -9.270 -16.918 1.00 85.25 220 ASN A C 1
ATOM 1787 O O . ASN A 1 220 ? -1.807 -9.499 -15.926 1.00 85.25 220 ASN A O 1
ATOM 1791 N N . GLN A 1 221 ? -0.465 -10.240 -17.563 1.00 90.50 221 GLN A N 1
ATOM 1792 C CA . GLN A 1 221 ? -0.466 -11.632 -17.102 1.00 90.50 221 GLN A CA 1
ATOM 1793 C C . GLN A 1 221 ? 0.185 -11.777 -15.725 1.00 90.50 221 GLN A C 1
ATOM 1795 O O . GLN A 1 221 ? -0.342 -12.493 -14.878 1.00 90.50 221 GLN A O 1
ATOM 1800 N N . MET A 1 222 ? 1.289 -11.070 -15.470 1.00 81.88 222 MET A N 1
ATOM 1801 C CA . MET A 1 222 ? 1.905 -11.042 -14.144 1.00 81.88 222 MET A CA 1
ATOM 1802 C C . MET A 1 222 ? 0.991 -10.408 -13.106 1.00 81.88 222 MET A C 1
ATOM 1804 O O . MET A 1 222 ? 0.819 -10.994 -12.050 1.00 81.88 222 MET A O 1
ATOM 1808 N N . ILE A 1 223 ? 0.348 -9.277 -13.402 1.00 76.94 223 ILE A N 1
ATOM 1809 C CA . ILE A 1 223 ? -0.617 -8.649 -12.487 1.00 76.94 223 ILE A CA 1
ATOM 1810 C C . ILE A 1 223 ? -1.747 -9.628 -12.135 1.00 76.94 223 ILE A C 1
ATOM 1812 O O . ILE A 1 223 ? -2.113 -9.748 -10.967 1.00 76.94 223 ILE A O 1
ATOM 1816 N N . SER A 1 224 ? -2.258 -10.378 -13.117 1.00 80.00 224 SER A N 1
ATOM 1817 C CA . SER A 1 224 ? -3.258 -11.422 -12.870 1.00 80.00 224 SER A CA 1
ATOM 1818 C C . SER A 1 224 ? -2.707 -12.609 -12.066 1.00 80.00 224 SER A C 1
ATOM 1820 O O . SER A 1 224 ? -3.424 -13.147 -11.227 1.00 80.00 224 SER A O 1
ATOM 1822 N N . GLN A 1 225 ? -1.456 -13.026 -12.292 1.00 77.56 225 GLN A N 1
ATOM 1823 C CA . GLN A 1 225 ? -0.827 -14.152 -11.583 1.00 77.56 225 GLN A CA 1
ATOM 1824 C C . GLN A 1 225 ? -0.405 -13.825 -10.152 1.00 77.56 225 GLN A C 1
ATOM 1826 O O . GLN A 1 225 ? -0.501 -14.695 -9.293 1.00 77.56 225 GLN A O 1
ATOM 1831 N N . ILE A 1 226 ? 0.043 -12.594 -9.894 1.00 76.75 226 ILE A N 1
ATOM 1832 C CA . ILE A 1 226 ? 0.432 -12.122 -8.559 1.00 76.75 226 ILE A CA 1
ATOM 1833 C C . ILE A 1 226 ? -0.776 -12.161 -7.612 1.00 76.75 226 ILE A C 1
ATOM 1835 O O . ILE A 1 226 ? -0.613 -12.225 -6.403 1.00 76.75 226 ILE A O 1
ATOM 1839 N N . GLY A 1 227 ? -2.004 -12.202 -8.140 1.00 80.19 227 GLY A N 1
ATOM 1840 C CA . GLY A 1 227 ? -3.179 -12.384 -7.299 1.00 80.19 227 GLY A CA 1
ATOM 1841 C C . GLY A 1 227 ? -3.468 -11.158 -6.438 1.00 80.19 227 GLY A C 1
ATOM 1842 O O . GLY A 1 227 ? -4.177 -11.282 -5.448 1.00 80.19 227 GLY A O 1
ATOM 1843 N N . LEU A 1 228 ? -3.005 -9.967 -6.844 1.00 75.19 228 LEU A N 1
ATOM 1844 C CA . LEU A 1 228 ? -3.322 -8.698 -6.174 1.00 75.19 228 LEU A CA 1
ATOM 1845 C C . LEU A 1 228 ? -4.836 -8.505 -6.003 1.00 75.19 228 LEU A C 1
ATOM 1847 O O . LEU A 1 228 ? -5.285 -7.899 -5.039 1.00 75.19 228 LEU A O 1
ATOM 1851 N N . GLU A 1 229 ? -5.653 -9.044 -6.912 1.00 79.19 229 GLU A N 1
ATOM 1852 C CA . GLU A 1 229 ? -7.117 -9.039 -6.779 1.00 79.19 229 GLU A CA 1
ATOM 1853 C C . GLU A 1 229 ? -7.645 -9.944 -5.654 1.00 79.19 229 GLU A C 1
ATOM 1855 O O . GLU A 1 229 ? -8.761 -9.740 -5.176 1.00 79.19 229 GLU A O 1
ATOM 1860 N N . SER A 1 230 ? -6.892 -10.975 -5.272 1.00 79.56 230 SER A N 1
ATOM 1861 C CA . SER A 1 230 ? -7.178 -11.829 -4.118 1.00 79.56 230 SER A CA 1
ATOM 1862 C C . SER A 1 230 ? -6.772 -11.118 -2.833 1.00 79.56 230 SER A C 1
ATOM 1864 O O . SER A 1 230 ? -7.624 -10.929 -1.971 1.00 79.56 230 SER A O 1
ATOM 1866 N N . SER A 1 231 ? -5.536 -10.617 -2.755 1.00 80.69 231 SER A N 1
ATOM 1867 C CA . SER A 1 231 ? -5.043 -9.866 -1.592 1.00 80.69 231 SER A CA 1
ATOM 1868 C C . SER A 1 231 ? -5.878 -8.613 -1.318 1.00 80.69 231 SER A C 1
ATOM 1870 O O . SER A 1 231 ? -6.235 -8.335 -0.181 1.00 80.69 231 SER A O 1
ATOM 1872 N N . ASN A 1 232 ? -6.301 -7.881 -2.356 1.00 80.19 232 ASN A N 1
ATOM 1873 C CA . ASN A 1 232 ? -7.199 -6.733 -2.181 1.00 80.19 232 ASN A CA 1
ATOM 1874 C C . ASN A 1 232 ? -8.566 -7.133 -1.606 1.00 80.19 232 ASN A C 1
ATOM 1876 O O . ASN A 1 232 ? -9.129 -6.383 -0.814 1.00 80.19 232 ASN A O 1
ATOM 1880 N N . ARG A 1 233 ? -9.094 -8.309 -1.971 1.00 84.75 233 ARG A N 1
ATOM 1881 C CA . ARG A 1 233 ? -10.341 -8.830 -1.389 1.00 84.75 233 ARG A CA 1
ATOM 1882 C C . ARG A 1 233 ? -10.161 -9.240 0.069 1.00 84.75 233 ARG A C 1
ATOM 1884 O O . ARG A 1 233 ? -11.056 -8.991 0.866 1.00 84.75 233 ARG A O 1
ATOM 1891 N N . GLU A 1 234 ? -9.021 -9.828 0.412 1.00 90.31 234 GLU A N 1
ATOM 1892 C CA . GLU A 1 234 ? -8.686 -10.197 1.789 1.00 90.31 234 GLU A CA 1
ATOM 1893 C C . GLU A 1 234 ? -8.511 -8.963 2.681 1.00 90.31 234 GLU A C 1
ATOM 1895 O O . GLU A 1 234 ? -9.106 -8.888 3.752 1.00 90.31 234 GLU A O 1
ATOM 1900 N N . ILE A 1 235 ? -7.817 -7.930 2.194 1.00 86.81 235 ILE A N 1
ATOM 1901 C CA . ILE A 1 235 ? -7.715 -6.630 2.874 1.00 86.81 235 ILE A CA 1
ATOM 1902 C C . ILE A 1 235 ? -9.102 -6.014 3.095 1.00 86.81 235 ILE A C 1
ATOM 1904 O O . ILE A 1 235 ? -9.362 -5.422 4.144 1.00 86.81 235 ILE A O 1
ATOM 1908 N N . GLU A 1 236 ? -10.005 -6.115 2.120 1.00 90.50 236 GLU A N 1
ATOM 1909 C CA . GLU A 1 236 ? -11.361 -5.581 2.255 1.00 90.50 236 GLU A CA 1
ATOM 1910 C C . GLU A 1 236 ? -12.190 -6.365 3.288 1.00 90.50 236 GLU A C 1
ATOM 1912 O O . GLU A 1 236 ? -12.884 -5.747 4.098 1.00 90.50 236 GLU A O 1
ATOM 1917 N N . ASP A 1 237 ? -12.040 -7.692 3.355 1.00 92.75 237 ASP A N 1
ATOM 1918 C CA . ASP A 1 237 ? -12.667 -8.524 4.392 1.00 92.75 237 ASP A CA 1
ATOM 1919 C C . ASP A 1 237 ? -12.106 -8.224 5.794 1.00 92.75 237 ASP A C 1
ATOM 1921 O O . ASP A 1 237 ? -12.870 -8.016 6.737 1.00 92.75 237 ASP A O 1
ATOM 1925 N N . LEU A 1 238 ? -10.783 -8.088 5.939 1.00 91.62 238 LEU A N 1
ATOM 1926 C CA . LEU A 1 238 ? -10.141 -7.710 7.205 1.00 91.62 238 LEU A CA 1
ATOM 1927 C C . LEU A 1 238 ? -10.590 -6.325 7.690 1.00 91.62 238 LEU A C 1
ATOM 1929 O O . LEU A 1 238 ? -10.865 -6.134 8.877 1.00 91.62 238 LEU A O 1
ATOM 1933 N N . ASN A 1 239 ? -10.731 -5.359 6.779 1.00 91.31 239 ASN A N 1
ATOM 1934 C CA . ASN A 1 239 ? -11.268 -4.041 7.118 1.00 91.31 239 ASN A CA 1
ATOM 1935 C C . ASN A 1 239 ? -12.726 -4.119 7.591 1.00 91.31 239 ASN A C 1
ATOM 1937 O O . ASN A 1 239 ? -13.097 -3.430 8.544 1.00 91.31 239 ASN A O 1
ATOM 1941 N N . GLN A 1 240 ? -13.543 -4.974 6.973 1.00 95.00 240 GLN A N 1
ATOM 1942 C CA . GLN A 1 240 ? -14.914 -5.206 7.420 1.00 95.00 240 GLN A CA 1
ATOM 1943 C C . GLN A 1 240 ? -14.947 -5.839 8.822 1.00 95.00 240 GLN A C 1
ATOM 1945 O O . GLN A 1 240 ? -15.685 -5.368 9.690 1.00 95.00 240 GLN A O 1
ATOM 1950 N N . GLN A 1 241 ? -14.101 -6.841 9.084 1.00 94.88 241 GLN A N 1
ATOM 1951 C CA . GLN A 1 241 ? -13.972 -7.458 10.409 1.00 94.88 241 GLN A CA 1
ATOM 1952 C C . GLN A 1 241 ? -13.524 -6.446 11.478 1.00 94.88 241 GLN A C 1
ATOM 1954 O O . GLN A 1 241 ? -14.027 -6.460 12.606 1.00 94.88 241 GLN A O 1
ATOM 1959 N N . LEU A 1 242 ? -12.613 -5.532 11.132 1.00 93.00 242 LEU A N 1
ATOM 1960 C CA . LEU A 1 242 ? -12.158 -4.469 12.028 1.00 93.00 242 LEU A CA 1
ATOM 1961 C C . LEU A 1 242 ? -13.291 -3.501 12.401 1.00 93.00 242 LEU A C 1
ATOM 1963 O O . LEU A 1 242 ? -13.406 -3.110 13.565 1.00 93.00 242 LEU A O 1
ATOM 1967 N N . GLU A 1 243 ? -14.134 -3.112 11.444 1.00 94.06 243 GLU A N 1
ATOM 1968 C CA . GLU A 1 243 ? -15.295 -2.257 11.721 1.00 94.06 243 GLU A CA 1
ATOM 1969 C C . GLU A 1 243 ? -16.334 -2.964 12.603 1.00 94.06 243 GLU A C 1
ATOM 1971 O O . GLU A 1 243 ? -16.822 -2.372 13.571 1.00 94.06 243 GLU A O 1
ATOM 1976 N N . ASP A 1 244 ? -16.591 -4.253 12.379 1.00 94.12 244 ASP A N 1
ATOM 1977 C CA . ASP A 1 244 ? -17.478 -5.046 13.237 1.00 94.12 244 ASP A CA 1
ATOM 1978 C C . ASP A 1 244 ? -16.947 -5.140 14.682 1.00 94.12 244 ASP A C 1
ATOM 1980 O O . ASP A 1 244 ? -17.705 -5.028 15.655 1.00 94.12 244 ASP A O 1
ATOM 1984 N N . LEU A 1 245 ? -15.627 -5.286 14.854 1.00 93.62 245 LEU A N 1
ATOM 1985 C CA . LEU A 1 245 ? -14.984 -5.264 16.170 1.00 93.62 245 LEU A CA 1
ATOM 1986 C C . LEU A 1 245 ? -15.096 -3.895 16.852 1.00 93.62 245 LEU A C 1
ATOM 1988 O O . LEU A 1 245 ? -15.333 -3.842 18.063 1.00 93.62 245 LEU A O 1
ATOM 1992 N N . LYS A 1 246 ? -14.980 -2.790 16.105 1.00 94.19 246 LYS A N 1
ATOM 1993 C CA . LYS A 1 246 ? -15.195 -1.437 16.648 1.00 94.19 246 LYS A CA 1
ATOM 1994 C C . LYS A 1 246 ? -16.626 -1.254 17.143 1.00 94.19 246 LYS A C 1
ATOM 1996 O O . LYS A 1 246 ? -16.806 -0.727 18.240 1.00 94.19 246 LYS A O 1
ATOM 2001 N N . ILE A 1 247 ? -17.617 -1.728 16.383 1.00 95.19 247 ILE A N 1
ATOM 2002 C CA . ILE A 1 247 ? -19.034 -1.699 16.778 1.00 95.19 247 ILE A CA 1
ATOM 2003 C C . ILE A 1 247 ? -19.253 -2.519 18.057 1.00 95.19 247 ILE A C 1
ATOM 2005 O O . ILE A 1 247 ? -19.870 -2.050 19.011 1.00 95.19 247 ILE A O 1
ATOM 2009 N N . ARG A 1 248 ? -18.687 -3.726 18.142 1.00 94.44 248 ARG A N 1
ATOM 2010 C CA . ARG A 1 248 ? -18.799 -4.543 19.360 1.00 94.44 248 ARG A CA 1
ATOM 2011 C C . ARG A 1 248 ? -18.113 -3.886 20.564 1.00 94.44 248 ARG A C 1
ATOM 2013 O O . ARG A 1 248 ? -18.597 -4.006 21.689 1.00 94.44 248 ARG A O 1
ATOM 2020 N N . ASN A 1 249 ? -16.999 -3.186 20.358 1.00 92.44 249 ASN A N 1
ATOM 2021 C CA . ASN A 1 249 ? -16.312 -2.473 21.432 1.00 92.44 249 ASN A CA 1
ATOM 2022 C C . ASN A 1 249 ? -17.144 -1.289 21.957 1.00 92.44 249 ASN A C 1
ATOM 2024 O O . ASN A 1 249 ? -17.246 -1.104 23.169 1.00 92.44 249 ASN A O 1
ATOM 2028 N N . THR A 1 250 ? -17.804 -0.524 21.081 1.00 94.44 250 THR A N 1
ATOM 2029 C CA . THR A 1 250 ? -18.713 0.553 21.512 1.00 94.44 250 THR A CA 1
ATOM 2030 C C . THR A 1 250 ? -19.939 0.013 22.253 1.00 94.44 250 THR A C 1
ATOM 2032 O O . THR A 1 250 ? -20.319 0.578 23.279 1.00 94.44 250 THR A O 1
ATOM 2035 N N . GLU A 1 251 ? -20.507 -1.121 21.834 1.00 94.56 251 GLU A N 1
ATOM 2036 C CA . GLU A 1 251 ? -21.569 -1.809 22.587 1.00 94.56 251 GLU A CA 1
ATOM 2037 C C . GLU A 1 251 ? -21.108 -2.234 23.992 1.00 94.56 251 GLU A C 1
ATOM 2039 O O . GLU A 1 251 ? -21.825 -2.048 24.980 1.00 94.56 251 GLU A O 1
ATOM 2044 N N . LEU A 1 252 ? -19.895 -2.786 24.113 1.00 93.69 252 LEU A N 1
ATOM 2045 C CA . LEU A 1 252 ? -19.319 -3.165 25.406 1.00 93.69 252 LEU A CA 1
ATOM 2046 C C . LEU A 1 252 ? -19.071 -1.949 26.306 1.00 93.69 252 LEU A C 1
ATOM 2048 O O . LEU A 1 252 ? -19.341 -2.027 27.505 1.00 93.69 252 LEU A O 1
ATOM 2052 N N . GLN A 1 253 ? -18.617 -0.826 25.747 1.00 93.50 253 GLN A N 1
ATOM 2053 C CA . GLN A 1 253 ? -18.462 0.426 26.491 1.00 93.50 253 GLN A CA 1
ATOM 2054 C C . GLN A 1 253 ? -19.800 0.934 27.037 1.00 93.50 253 GLN A C 1
ATOM 2056 O O . GLN A 1 253 ? -19.885 1.256 28.222 1.00 93.50 253 GLN A O 1
ATOM 2061 N N . MET A 1 254 ? -20.861 0.923 26.225 1.00 91.44 254 MET A N 1
ATOM 2062 C CA . MET A 1 254 ? -22.208 1.278 26.687 1.00 91.44 254 MET A CA 1
ATOM 2063 C C . MET A 1 254 ? -22.699 0.342 27.800 1.00 91.44 254 MET A C 1
ATOM 2065 O O . MET A 1 254 ? -23.293 0.786 28.783 1.00 91.44 254 MET A O 1
ATOM 2069 N N . ASN A 1 255 ? -22.429 -0.960 27.685 1.00 93.31 255 ASN A N 1
ATOM 2070 C CA . ASN A 1 255 ? -22.784 -1.926 28.724 1.00 93.31 255 ASN A CA 1
ATOM 2071 C C . ASN A 1 255 ? -22.024 -1.678 30.036 1.00 93.31 255 ASN A C 1
ATOM 2073 O O . ASN A 1 255 ? -22.622 -1.766 31.108 1.00 93.31 255 ASN A O 1
ATOM 2077 N N . LEU A 1 256 ? -20.734 -1.334 29.973 1.00 91.44 256 LEU A N 1
ATOM 2078 C CA . LEU A 1 256 ? -19.944 -0.966 31.152 1.00 91.44 256 LEU A CA 1
ATOM 2079 C C . LEU A 1 256 ? -20.469 0.308 31.822 1.00 91.44 256 LEU A C 1
ATOM 2081 O O . LEU A 1 256 ? -20.555 0.363 33.049 1.00 91.44 256 LEU A O 1
ATOM 2085 N N . GLU A 1 257 ? -20.859 1.311 31.038 1.00 92.38 257 GLU A N 1
ATOM 2086 C CA . GLU A 1 257 ? -21.461 2.540 31.559 1.00 92.38 257 GLU A CA 1
ATOM 2087 C C . GLU A 1 257 ? -22.789 2.254 32.278 1.00 92.38 257 GLU A C 1
ATOM 2089 O O . GLU A 1 257 ? -23.006 2.724 33.397 1.00 92.38 257 GLU A O 1
ATOM 2094 N N . ASN A 1 258 ? -23.638 1.399 31.700 1.00 91.50 258 ASN A N 1
ATOM 2095 C CA . ASN A 1 258 ? -24.877 0.950 32.339 1.00 91.50 258 ASN A CA 1
ATOM 2096 C C . ASN A 1 258 ? -24.616 0.226 33.670 1.00 91.50 258 ASN A C 1
ATOM 2098 O O . ASN A 1 258 ? -25.267 0.532 34.668 1.00 91.50 258 ASN A O 1
ATOM 2102 N N . ILE A 1 259 ? -23.629 -0.676 33.716 1.00 89.25 259 ILE A N 1
ATOM 2103 C CA . ILE A 1 259 ? -23.248 -1.384 34.950 1.00 89.25 259 ILE A CA 1
ATOM 2104 C C . ILE A 1 259 ? -22.742 -0.402 36.017 1.00 89.25 259 ILE A C 1
ATOM 2106 O O . ILE A 1 259 ? -23.116 -0.519 37.182 1.00 89.25 259 ILE A O 1
ATOM 2110 N N . ASN A 1 260 ? -21.930 0.590 35.643 1.00 86.62 260 ASN A N 1
ATOM 2111 C CA . ASN A 1 260 ? -21.447 1.613 36.576 1.00 86.62 260 ASN A CA 1
ATOM 2112 C C . ASN A 1 260 ? -22.587 2.473 37.139 1.00 86.62 260 ASN A C 1
ATOM 2114 O O . ASN A 1 260 ? -22.593 2.798 38.331 1.00 86.62 260 ASN A O 1
ATOM 2118 N N . ASN A 1 261 ? -23.574 2.810 36.308 1.00 88.50 261 ASN A N 1
ATOM 2119 C CA . ASN A 1 261 ? -24.772 3.515 36.755 1.00 88.50 261 ASN A CA 1
ATOM 2120 C C . ASN A 1 261 ? -25.573 2.676 37.764 1.00 88.50 261 ASN A C 1
ATOM 2122 O O . ASN A 1 261 ? -26.005 3.200 38.793 1.00 88.50 261 ASN A O 1
ATOM 2126 N N . ASP A 1 262 ? -25.718 1.371 37.529 1.00 88.06 262 ASP A N 1
ATOM 2127 C CA . ASP A 1 262 ? -26.394 0.467 38.465 1.00 88.06 262 ASP A CA 1
ATOM 2128 C C . ASP A 1 262 ? -25.613 0.290 39.777 1.00 88.06 262 ASP A C 1
ATOM 2130 O O . ASP A 1 262 ? -26.200 0.347 40.857 1.00 88.06 262 ASP A O 1
ATOM 2134 N N . LEU A 1 263 ? -24.280 0.198 39.716 1.00 86.75 263 LEU A N 1
ATOM 2135 C CA . LEU A 1 263 ? -23.424 0.160 40.907 1.00 86.75 263 LEU A CA 1
ATOM 2136 C C . LEU A 1 263 ? -23.574 1.432 41.760 1.00 86.75 263 LEU A C 1
ATOM 2138 O O . LEU A 1 263 ? -23.559 1.380 42.992 1.00 86.75 263 LEU A O 1
ATOM 2142 N N . THR A 1 264 ? -23.737 2.580 41.103 1.00 88.38 264 THR A N 1
ATOM 2143 C CA . THR A 1 264 ? -23.955 3.871 41.765 1.00 88.38 264 THR A CA 1
ATOM 2144 C C . THR A 1 264 ? -25.309 3.894 42.478 1.00 88.38 264 THR A C 1
ATOM 2146 O O . THR A 1 264 ? -25.380 4.270 43.650 1.00 88.38 264 THR A O 1
ATOM 2149 N N . ARG A 1 265 ? -26.372 3.385 41.838 1.00 88.00 265 ARG A N 1
ATOM 2150 C CA . ARG A 1 265 ? -27.686 3.196 42.483 1.00 88.00 265 ARG A CA 1
ATOM 2151 C C . ARG A 1 265 ? -27.606 2.255 43.683 1.00 88.00 265 ARG A C 1
ATOM 2153 O O . ARG A 1 265 ? -28.216 2.523 44.715 1.00 88.00 265 ARG A O 1
ATOM 2160 N N . ASP A 1 266 ? -26.818 1.187 43.604 1.00 86.25 266 ASP A N 1
ATOM 2161 C CA . ASP A 1 266 ? -26.608 0.273 44.732 1.00 86.25 266 ASP A CA 1
ATOM 2162 C C . ASP A 1 266 ? -25.912 0.954 45.923 1.00 86.25 266 ASP A C 1
ATOM 2164 O O . ASP A 1 266 ? -26.233 0.673 47.087 1.00 86.25 266 ASP A O 1
ATOM 2168 N N . GLN A 1 267 ? -24.985 1.882 45.669 1.00 87.56 267 GLN A N 1
ATOM 2169 C CA . GLN A 1 267 ? -24.380 2.704 46.721 1.00 87.56 267 GLN A CA 1
ATOM 2170 C C . GLN A 1 267 ? -25.406 3.650 47.364 1.00 87.56 267 GLN A C 1
ATOM 2172 O O . GLN A 1 267 ? -25.441 3.769 48.594 1.00 87.56 267 GLN A O 1
ATOM 2177 N N . GLU A 1 268 ? -26.291 4.258 46.571 1.00 86.25 268 GLU A N 1
ATOM 2178 C CA . GLU A 1 268 ? -27.409 5.062 47.081 1.00 86.25 268 GLU A CA 1
ATOM 2179 C C . GLU A 1 268 ? -28.365 4.221 47.938 1.00 86.25 268 GLU A C 1
ATOM 2181 O O . GLU A 1 268 ? -28.725 4.628 49.046 1.00 86.25 268 GLU A O 1
ATOM 2186 N N . ILE A 1 269 ? -28.705 3.004 47.499 1.00 81.94 269 ILE A N 1
ATOM 2187 C CA . ILE A 1 269 ? -29.524 2.057 48.270 1.00 81.94 269 ILE A CA 1
ATOM 2188 C C . ILE A 1 269 ? -28.845 1.709 49.601 1.00 81.94 269 ILE A C 1
ATOM 2190 O O . ILE A 1 269 ? -29.515 1.666 50.635 1.00 81.94 269 ILE A O 1
ATOM 2194 N N . LYS A 1 270 ? -27.522 1.494 49.627 1.00 87.44 270 LYS A N 1
ATOM 2195 C CA . LYS A 1 270 ? -26.777 1.271 50.882 1.00 87.44 270 LYS A CA 1
ATOM 2196 C C . LYS A 1 270 ? -26.860 2.480 51.822 1.00 87.44 270 LYS A C 1
ATOM 2198 O O . LYS A 1 270 ? -27.072 2.290 53.022 1.00 87.44 270 LYS A O 1
ATOM 2203 N N . SER A 1 271 ? -26.748 3.701 51.297 1.00 85.12 271 SER A N 1
ATOM 2204 C CA . SER A 1 271 ? -26.916 4.936 52.081 1.00 85.12 271 SER A CA 1
ATOM 2205 C C . SER A 1 271 ? -28.337 5.065 52.648 1.00 85.12 271 SER A C 1
ATOM 2207 O O . SER A 1 271 ? -28.522 5.352 53.834 1.00 85.12 271 SER A O 1
ATOM 2209 N N . LEU A 1 272 ? -29.358 4.770 51.837 1.00 79.88 272 LEU A N 1
ATOM 2210 C CA . LEU A 1 272 ? -30.755 4.753 52.272 1.00 79.88 272 LEU A CA 1
ATOM 2211 C C . LEU A 1 272 ? -31.005 3.684 53.342 1.00 79.88 272 LEU A C 1
ATOM 2213 O O . LEU A 1 272 ? -31.658 3.977 54.340 1.00 79.88 272 LEU A O 1
ATOM 2217 N N . LYS A 1 273 ? -30.420 2.486 53.212 1.00 81.00 273 LYS A N 1
ATOM 2218 C CA . LYS A 1 273 ? -30.483 1.436 54.245 1.00 81.00 273 LYS A CA 1
ATOM 2219 C C . LYS A 1 273 ? -29.882 1.893 55.576 1.00 81.00 273 LYS A C 1
ATOM 2221 O O . LYS A 1 273 ? -30.451 1.604 56.624 1.00 81.00 273 LYS A O 1
ATOM 2226 N N . GLN A 1 274 ? -28.770 2.634 55.565 1.00 84.56 274 GLN A N 1
ATOM 2227 C CA . GLN A 1 274 ? -28.214 3.215 56.794 1.00 84.56 274 GLN A CA 1
ATOM 2228 C C . GLN A 1 274 ? -29.157 4.248 57.429 1.00 84.56 274 GLN A C 1
ATOM 2230 O O . GLN A 1 274 ? -29.318 4.248 58.649 1.00 84.56 274 GLN A O 1
ATOM 2235 N N . LYS A 1 275 ? -29.817 5.091 56.621 1.00 80.69 275 LYS A N 1
ATOM 2236 C CA . LYS A 1 275 ? -30.835 6.040 57.110 1.00 80.69 275 LYS A CA 1
ATOM 2237 C C . LYS A 1 275 ? -32.062 5.332 57.684 1.00 80.69 275 LYS A C 1
ATOM 2239 O O . LYS A 1 275 ? -32.534 5.731 58.743 1.00 80.69 275 LYS A O 1
ATOM 2244 N N . ILE A 1 276 ? -32.545 4.275 57.030 1.00 78.69 276 ILE A N 1
ATOM 2245 C CA . ILE A 1 276 ? -33.648 3.447 57.538 1.00 78.69 276 ILE A CA 1
ATOM 2246 C C . ILE A 1 276 ? -33.258 2.827 58.879 1.00 78.69 276 ILE A C 1
ATOM 2248 O O . ILE A 1 276 ? -34.006 2.968 59.833 1.00 78.69 276 ILE A O 1
ATOM 2252 N N . LYS A 1 277 ? -32.050 2.270 59.008 1.00 82.81 277 LYS A N 1
ATOM 2253 C CA . LYS A 1 277 ? -31.559 1.705 60.275 1.00 82.81 277 LYS A CA 1
ATOM 2254 C C . LYS A 1 277 ? -31.488 2.739 61.412 1.00 82.81 277 LYS A C 1
ATOM 2256 O O . LYS A 1 277 ? -31.768 2.425 62.565 1.00 82.81 277 LYS A O 1
ATOM 2261 N N . LEU A 1 278 ? -31.133 3.987 61.095 1.00 78.25 278 LEU A N 1
ATOM 2262 C CA . LEU A 1 278 ? -31.195 5.113 62.037 1.00 78.25 278 LEU A CA 1
ATOM 2263 C C . LEU A 1 278 ? -32.636 5.441 62.458 1.00 78.25 278 LEU A C 1
ATOM 2265 O O . LEU A 1 278 ? -32.874 5.720 63.630 1.00 78.25 278 LEU A O 1
ATOM 2269 N N . LEU A 1 279 ? -33.593 5.388 61.528 1.00 72.62 279 LEU A N 1
ATOM 2270 C CA . LEU A 1 279 ? -35.016 5.576 61.820 1.00 72.62 279 LEU A CA 1
ATOM 2271 C C . LEU A 1 279 ? -35.591 4.401 62.625 1.00 72.62 279 LEU A C 1
ATOM 2273 O O . LEU A 1 279 ? -36.313 4.626 63.588 1.00 72.62 279 LEU A O 1
ATOM 2277 N N . GLU A 1 280 ? -35.224 3.160 62.312 1.00 67.25 280 GLU A N 1
ATOM 2278 C CA . GLU A 1 280 ? -35.628 1.953 63.046 1.00 67.25 280 GLU A CA 1
ATOM 2279 C C . GLU A 1 280 ? -35.161 1.992 64.507 1.00 67.25 280 GLU A C 1
ATOM 2281 O O . GLU A 1 280 ? -35.947 1.696 65.406 1.00 67.25 280 GLU A O 1
ATOM 2286 N N . ASN A 1 281 ? -33.936 2.464 64.768 1.00 67.19 281 ASN A N 1
ATOM 2287 C CA . ASN A 1 281 ? -33.439 2.698 66.130 1.00 67.19 281 ASN A CA 1
ATOM 2288 C C . ASN A 1 281 ? -34.243 3.764 66.899 1.00 67.19 281 ASN A C 1
ATOM 2290 O O . ASN A 1 281 ? -34.257 3.736 68.127 1.00 67.19 281 ASN A O 1
ATOM 2294 N N . ASN A 1 282 ? -34.925 4.675 66.199 1.00 59.47 282 ASN A N 1
ATOM 2295 C CA . ASN A 1 282 ? -35.845 5.647 66.796 1.00 59.47 282 ASN A CA 1
ATOM 2296 C C . ASN A 1 282 ? -37.281 5.102 66.943 1.00 59.47 282 ASN A C 1
ATOM 2298 O O . ASN A 1 282 ? -38.098 5.723 67.619 1.00 59.47 282 ASN A O 1
ATOM 2302 N N . THR A 1 283 ? -37.605 3.961 66.322 1.00 47.81 283 THR A N 1
ATOM 2303 C CA . THR A 1 283 ? -38.977 3.423 66.211 1.00 47.81 283 THR A CA 1
ATOM 2304 C C . THR A 1 283 ? -39.215 2.188 67.098 1.00 47.81 283 THR A C 1
ATOM 2306 O O . THR A 1 283 ? -40.311 1.631 67.104 1.00 47.81 283 THR A O 1
ATOM 2309 N N . THR A 1 284 ? -38.246 1.786 67.929 1.00 49.50 284 THR A N 1
ATOM 2310 C CA . THR A 1 284 ? -38.313 0.709 68.949 1.00 49.50 284 THR A CA 1
ATOM 2311 C C . THR A 1 284 ? -39.303 0.966 70.106 1.00 49.50 284 THR A C 1
ATOM 2313 O O . THR A 1 284 ? -39.121 0.474 71.216 1.00 49.50 284 THR A O 1
ATOM 2316 N N . SER A 1 285 ? -40.395 1.688 69.842 1.00 50.56 285 SER A N 1
ATOM 2317 C CA . SER A 1 285 ? -41.511 1.923 70.762 1.00 50.56 285 SER A CA 1
ATOM 2318 C C . SER A 1 285 ? -42.788 1.130 70.418 1.00 50.56 285 SER A C 1
ATOM 2320 O O . SER A 1 285 ? -43.728 1.159 71.203 1.00 50.56 285 SER A O 1
ATOM 2322 N N . LEU A 1 286 ? -42.877 0.389 69.297 1.00 48.38 286 LEU A N 1
ATOM 2323 C CA . LEU A 1 286 ? -44.108 -0.354 68.947 1.00 48.38 286 LEU A CA 1
ATOM 2324 C C . LEU A 1 286 ? -43.865 -1.763 68.367 1.00 48.38 286 LEU A C 1
ATOM 2326 O O . LEU A 1 286 ? -43.143 -1.964 67.397 1.00 48.38 286 LEU A O 1
ATOM 2330 N N . THR A 1 287 ? -44.525 -2.747 68.974 1.00 48.28 287 THR A N 1
ATOM 2331 C CA . THR A 1 287 ? -44.255 -4.196 68.958 1.00 48.28 287 THR A CA 1
ATOM 2332 C C . THR A 1 287 ? -44.945 -5.007 67.844 1.00 48.28 287 THR A C 1
ATOM 2334 O O . THR A 1 287 ? -45.269 -6.171 68.053 1.00 48.28 287 THR A O 1
ATOM 2337 N N . ASN A 1 288 ? -45.106 -4.455 66.635 1.00 54.84 288 ASN A N 1
ATOM 2338 C CA . ASN A 1 288 ? -45.651 -5.189 65.470 1.00 54.84 288 ASN A CA 1
ATOM 2339 C C . ASN A 1 288 ? -44.598 -5.521 64.379 1.00 54.84 288 ASN A C 1
ATOM 2341 O O . ASN A 1 288 ? -44.954 -5.956 63.290 1.00 54.84 288 ASN A O 1
ATOM 2345 N N . SER A 1 289 ? -43.297 -5.345 64.649 1.00 59.16 289 SER A N 1
ATOM 2346 C CA . SER A 1 289 ? -42.209 -5.354 63.646 1.00 59.16 289 SER A CA 1
ATOM 2347 C C . SER A 1 289 ? -41.568 -6.717 63.323 1.00 59.16 289 SER A C 1
ATOM 2349 O O . SER A 1 289 ? -40.637 -6.783 62.524 1.00 59.16 289 SER A O 1
ATOM 2351 N N . SER A 1 290 ? -42.014 -7.825 63.922 1.00 68.75 290 SER A N 1
ATOM 2352 C CA . SER A 1 290 ? -41.260 -9.090 63.849 1.00 68.75 290 SER A CA 1
ATOM 2353 C C . SER A 1 290 ? -41.406 -9.859 62.525 1.00 68.75 290 SER A C 1
ATOM 2355 O O . SER A 1 290 ? -40.451 -10.513 62.111 1.00 68.75 290 SER A O 1
ATOM 2357 N N . GLU A 1 291 ? -42.566 -9.821 61.860 1.00 75.62 291 GLU A N 1
ATOM 2358 C CA . GLU A 1 291 ? -42.794 -10.565 60.602 1.00 75.62 291 GLU A CA 1
ATOM 2359 C C . GLU A 1 291 ? -42.219 -9.852 59.372 1.00 75.62 291 GLU A C 1
ATOM 2361 O O . GLU A 1 291 ? -41.744 -10.480 58.426 1.00 75.62 291 GLU A O 1
ATOM 2366 N N . GLU A 1 292 ? -42.204 -8.524 59.380 1.00 80.06 292 GLU A N 1
ATOM 2367 C CA . GLU A 1 292 ? -41.646 -7.753 58.270 1.00 80.06 292 GLU A CA 1
ATOM 2368 C C . GLU A 1 292 ? -40.114 -7.880 58.225 1.00 80.06 292 GLU A C 1
ATOM 2370 O O . GLU A 1 292 ? -39.517 -8.007 57.155 1.00 80.06 292 GLU A O 1
ATOM 2375 N N . VAL A 1 293 ? -39.475 -7.987 59.395 1.00 79.88 293 VAL A N 1
ATOM 2376 C CA . VAL A 1 293 ? -38.030 -8.226 59.522 1.00 79.88 293 VAL A CA 1
ATOM 2377 C C . VAL A 1 293 ? -37.625 -9.600 58.981 1.00 79.88 293 VAL A C 1
ATOM 2379 O O . VAL A 1 293 ? -36.591 -9.713 58.319 1.00 79.88 293 VAL A O 1
ATOM 2382 N N . THR A 1 294 ? -38.417 -10.653 59.210 1.00 83.38 294 THR A N 1
ATOM 2383 C CA . THR A 1 294 ? -38.102 -11.986 58.664 1.00 83.38 294 THR A CA 1
ATOM 2384 C C . THR A 1 294 ? -38.254 -12.019 57.144 1.00 83.38 294 THR A C 1
ATOM 2386 O O . THR A 1 294 ? -37.397 -12.592 56.465 1.00 83.38 294 THR A O 1
ATOM 2389 N N . LYS A 1 295 ? -39.262 -11.330 56.592 1.00 88.00 295 LYS A N 1
ATOM 2390 C CA . LYS A 1 295 ? -39.422 -11.166 55.141 1.00 88.00 295 LYS A CA 1
ATOM 2391 C C . LYS A 1 295 ? -38.240 -10.415 54.521 1.00 88.00 295 LYS A C 1
ATOM 2393 O O . LYS A 1 295 ? -37.611 -10.934 53.598 1.00 88.00 295 LYS A O 1
ATOM 2398 N N . LEU A 1 296 ? -37.872 -9.256 55.069 1.00 86.81 296 LEU A N 1
ATOM 2399 C CA . LEU A 1 296 ? -36.737 -8.462 54.580 1.00 86.81 296 LEU A CA 1
ATOM 2400 C C . LEU A 1 296 ? -35.407 -9.221 54.673 1.00 86.81 296 LEU A C 1
ATOM 2402 O O . LEU A 1 296 ? -34.560 -9.099 53.787 1.00 86.81 296 LEU A O 1
ATOM 2406 N N . LYS A 1 297 ? -35.227 -10.054 55.706 1.00 90.88 297 LYS A N 1
ATOM 2407 C CA . LYS A 1 297 ? -34.051 -10.923 55.827 1.00 90.88 297 LYS A CA 1
ATOM 2408 C C . LYS A 1 297 ? -33.972 -11.932 54.676 1.00 90.88 297 LYS A C 1
ATOM 2410 O O . LYS A 1 297 ? -32.902 -12.086 54.093 1.00 90.88 297 LYS A O 1
ATOM 2415 N N . SER A 1 298 ? -35.093 -12.557 54.309 1.00 90.88 298 SER A N 1
ATOM 2416 C CA . SER A 1 298 ? -35.141 -13.514 53.193 1.00 90.88 298 SER A CA 1
ATOM 2417 C C . SER A 1 298 ? -34.837 -12.861 51.835 1.00 90.88 298 SER A C 1
ATOM 2419 O O . SER A 1 298 ? -34.087 -13.412 51.029 1.00 90.88 298 SER A O 1
ATOM 2421 N N . GLU A 1 299 ? -35.337 -11.643 51.600 1.00 92.38 299 GLU A N 1
ATOM 2422 C CA . GLU A 1 299 ? -35.067 -10.877 50.376 1.00 92.38 299 GLU A CA 1
ATOM 2423 C C . GLU A 1 299 ? -33.603 -10.417 50.297 1.00 92.38 299 GLU A C 1
ATOM 2425 O O . GLU A 1 299 ? -32.991 -10.431 49.221 1.00 92.38 299 GLU A O 1
ATOM 2430 N N . LEU A 1 300 ? -33.012 -10.046 51.438 1.00 92.25 300 LEU A N 1
ATOM 2431 C CA . LEU A 1 300 ? -31.599 -9.685 51.529 1.00 92.25 300 LEU A CA 1
ATOM 2432 C C . LEU A 1 300 ? -30.686 -10.881 51.236 1.00 92.25 300 LEU A C 1
ATOM 2434 O O . LEU A 1 300 ? -29.658 -10.713 50.579 1.00 92.25 300 LEU A O 1
ATOM 2438 N N . GLU A 1 301 ? -31.054 -12.069 51.706 1.00 93.50 301 GLU A N 1
ATOM 2439 C CA . GLU A 1 301 ? -30.299 -13.304 51.487 1.00 93.50 301 GLU A CA 1
ATOM 2440 C C . GLU A 1 301 ? -30.376 -13.750 50.019 1.00 93.50 301 GLU A C 1
ATOM 2442 O O . GLU A 1 301 ? -29.347 -14.024 49.397 1.00 93.50 301 GLU A O 1
ATOM 2447 N N . LEU A 1 302 ? -31.563 -13.668 49.405 1.00 92.81 302 LEU A N 1
ATOM 2448 C CA . LEU A 1 302 ? -31.736 -13.885 47.966 1.00 92.81 302 LEU A CA 1
ATOM 2449 C C . LEU A 1 302 ? -30.920 -12.885 47.128 1.00 92.81 302 LEU A C 1
ATOM 2451 O O . LEU A 1 302 ? -30.326 -13.250 46.111 1.00 92.81 302 LEU A O 1
ATOM 2455 N N . SER A 1 303 ? -30.875 -11.620 47.548 1.00 90.06 303 SER A N 1
ATOM 2456 C CA . SER A 1 303 ? -30.088 -10.587 46.867 1.00 90.06 303 SER A CA 1
ATOM 2457 C C . SER A 1 303 ? -28.585 -10.856 46.968 1.00 90.06 303 SER A C 1
ATOM 2459 O O . SER A 1 303 ? -27.890 -10.750 45.960 1.00 90.06 303 SER A O 1
ATOM 2461 N N . HIS A 1 304 ? -28.084 -11.280 48.135 1.00 91.69 304 HIS A N 1
ATOM 2462 C CA . HIS A 1 304 ? -26.684 -11.697 48.285 1.00 91.69 304 HIS A CA 1
ATOM 2463 C C . HIS A 1 304 ? -26.340 -12.865 47.361 1.00 91.69 304 HIS A C 1
ATOM 2465 O O . HIS A 1 304 ? -25.321 -12.822 46.679 1.00 91.69 304 HIS A O 1
ATOM 2471 N N . GLN A 1 305 ? -27.213 -13.870 47.259 1.00 94.19 305 GLN A N 1
ATOM 2472 C CA . GLN A 1 305 ? -26.984 -15.004 46.365 1.00 94.19 305 GLN A CA 1
ATOM 2473 C C . GLN A 1 305 ? -26.891 -14.575 44.890 1.00 94.19 305 GLN A C 1
ATOM 2475 O O . GLN A 1 305 ? -26.052 -15.089 44.145 1.00 94.19 305 GLN A O 1
ATOM 2480 N N . LYS A 1 306 ? -27.721 -13.614 44.458 1.00 93.56 306 LYS A N 1
ATOM 2481 C CA . LYS A 1 306 ? -27.643 -13.038 43.105 1.00 93.56 306 LYS A CA 1
ATOM 2482 C C . LYS A 1 306 ? -26.324 -12.303 42.877 1.00 93.56 306 LYS A C 1
ATOM 2484 O O . LYS A 1 306 ? -25.702 -12.527 41.843 1.00 93.56 306 LYS A O 1
ATOM 2489 N N . ILE A 1 307 ? -25.883 -11.492 43.841 1.00 90.56 307 ILE A N 1
ATOM 2490 C CA . ILE A 1 307 ? -24.599 -10.777 43.775 1.00 90.56 307 ILE A CA 1
ATOM 2491 C C . ILE A 1 307 ? -23.448 -11.774 43.611 1.00 90.56 307 ILE A C 1
ATOM 2493 O O . ILE A 1 307 ? -22.698 -11.670 42.646 1.00 90.56 307 ILE A O 1
ATOM 2497 N N . THR A 1 308 ? -23.379 -12.813 44.447 1.00 93.44 308 THR A N 1
ATOM 2498 C CA . THR A 1 308 ? -22.324 -13.836 44.350 1.00 93.44 308 THR A CA 1
ATOM 2499 C C . THR A 1 308 ? -22.334 -14.576 43.007 1.00 93.44 308 THR A C 1
ATOM 2501 O O . THR A 1 308 ? -21.286 -14.947 42.480 1.00 93.44 308 THR A O 1
ATOM 2504 N N . ASN A 1 309 ? -23.507 -14.802 42.410 1.00 92.50 309 ASN A N 1
ATOM 2505 C CA . ASN A 1 309 ? -23.588 -15.400 41.075 1.00 92.50 309 ASN A CA 1
ATOM 2506 C C . ASN A 1 309 ? -23.069 -14.453 39.979 1.00 92.50 309 ASN A C 1
ATOM 2508 O O . ASN A 1 309 ? -22.409 -14.917 39.047 1.00 92.50 309 ASN A O 1
ATOM 2512 N N . TYR A 1 310 ? -23.341 -13.148 40.082 1.00 92.88 310 TYR A N 1
ATOM 2513 C CA . TYR A 1 310 ? -22.800 -12.158 39.149 1.00 92.88 310 TYR A CA 1
ATOM 2514 C C . TYR A 1 310 ? -21.287 -11.997 39.292 1.00 92.88 310 TYR A C 1
ATOM 2516 O O . TYR A 1 310 ? -20.605 -11.967 38.271 1.00 92.88 310 TYR A O 1
ATOM 2524 N N . GLU A 1 311 ? -20.756 -11.996 40.516 1.00 92.56 311 GLU A N 1
ATOM 2525 C CA . GLU A 1 311 ? -19.310 -11.975 40.777 1.00 92.56 311 GLU A CA 1
ATOM 2526 C C . GLU A 1 311 ? -18.605 -13.142 40.069 1.00 92.56 311 GLU A C 1
ATOM 2528 O O . GLU A 1 311 ? -17.694 -12.917 39.274 1.00 92.56 311 GLU A O 1
ATOM 2533 N N . ARG A 1 312 ? -19.110 -14.377 40.220 1.00 95.50 312 ARG A N 1
ATOM 2534 C CA . ARG A 1 312 ? -18.553 -15.547 39.508 1.00 95.50 312 ARG A CA 1
ATOM 2535 C C . ARG A 1 312 ? -18.621 -15.413 37.984 1.00 95.50 312 ARG A C 1
ATOM 2537 O O . ARG A 1 312 ? -17.709 -15.847 37.275 1.00 95.50 312 ARG A O 1
ATOM 2544 N N . LYS A 1 313 ? -19.701 -14.833 37.449 1.00 95.12 313 LYS A N 1
ATOM 2545 C CA . LYS A 1 313 ? -19.845 -14.614 36.000 1.00 95.12 313 LYS A CA 1
ATOM 2546 C C . LYS A 1 313 ? -18.831 -13.585 35.495 1.00 95.12 313 LYS A C 1
ATOM 2548 O O . LYS A 1 313 ? -18.232 -13.806 34.445 1.00 95.12 313 LYS A O 1
ATOM 2553 N N . ILE A 1 314 ? -18.613 -12.506 36.247 1.00 92.25 314 ILE A N 1
ATOM 2554 C CA . ILE A 1 314 ? -17.612 -11.478 35.938 1.00 92.25 314 ILE A CA 1
ATOM 2555 C C . ILE A 1 314 ? -16.205 -12.083 35.963 1.00 92.25 314 ILE A C 1
ATOM 2557 O O . ILE A 1 314 ? -15.466 -11.910 35.000 1.00 92.25 314 ILE A O 1
ATOM 2561 N N . GLU A 1 315 ? -15.854 -12.862 36.988 1.00 95.06 315 GLU A N 1
ATOM 2562 C CA . GLU A 1 315 ? -14.552 -13.546 37.065 1.00 95.06 315 GLU A CA 1
ATOM 2563 C C . GLU A 1 315 ? -14.310 -14.478 35.870 1.00 95.06 315 GLU A C 1
ATOM 2565 O O . GLU A 1 315 ? -13.221 -14.495 35.294 1.00 95.06 315 GLU A O 1
ATOM 2570 N N . THR A 1 316 ? -15.343 -15.214 35.446 1.00 95.12 316 THR A N 1
ATOM 2571 C CA . THR A 1 316 ? -15.262 -16.100 34.275 1.00 95.12 316 THR A CA 1
ATOM 2572 C C . THR A 1 316 ? -15.018 -15.310 32.985 1.00 95.12 316 THR A C 1
ATOM 2574 O O . THR A 1 316 ? -14.205 -15.719 32.156 1.00 95.12 316 THR A O 1
ATOM 2577 N N . LEU A 1 317 ? -15.682 -14.161 32.821 1.00 93.12 317 LEU A N 1
ATOM 2578 C CA . LEU A 1 317 ? -15.488 -13.279 31.666 1.00 93.12 317 LEU A CA 1
ATOM 2579 C C . LEU A 1 317 ? -14.099 -12.632 31.662 1.00 93.12 317 LEU A C 1
ATOM 2581 O O . LEU A 1 317 ? -13.453 -12.604 30.618 1.00 93.12 317 LEU A O 1
ATOM 2585 N N . ILE A 1 318 ? -13.610 -12.174 32.819 1.00 94.56 318 ILE A N 1
ATOM 2586 C CA . ILE A 1 318 ? -12.252 -11.626 32.963 1.00 94.56 318 ILE A CA 1
ATOM 2587 C C . ILE A 1 318 ? -11.217 -12.674 32.555 1.00 94.56 318 ILE A C 1
ATOM 2589 O O . ILE A 1 318 ? -10.318 -12.376 31.770 1.00 94.56 318 ILE A O 1
ATOM 2593 N N . LYS A 1 319 ? -11.365 -13.913 33.039 1.00 96.56 319 LYS A N 1
ATOM 2594 C CA . LYS A 1 319 ? -10.466 -15.010 32.673 1.00 96.56 319 LYS A CA 1
ATOM 2595 C C . LYS A 1 319 ? -10.500 -15.289 31.168 1.00 96.56 319 LYS A C 1
ATOM 2597 O O . LYS A 1 319 ? -9.451 -15.308 30.539 1.00 96.56 319 LYS A O 1
ATOM 2602 N N . SER A 1 320 ? -11.694 -15.419 30.584 1.00 94.94 320 SER A N 1
ATOM 2603 C CA . SER A 1 320 ? -11.843 -15.664 29.145 1.00 94.94 320 SER A CA 1
ATOM 2604 C C . SER A 1 320 ? -11.254 -14.544 28.282 1.00 94.94 320 SER A C 1
ATOM 2606 O O . SER A 1 320 ? -10.703 -14.837 27.225 1.00 94.94 320 SER A O 1
ATOM 2608 N N . ASN A 1 321 ? -11.370 -13.281 28.701 1.00 90.69 321 ASN A N 1
ATOM 2609 C CA . ASN A 1 321 ? -10.775 -12.160 27.975 1.00 90.69 321 ASN A CA 1
ATOM 2610 C C . ASN A 1 321 ? -9.248 -12.180 28.063 1.00 90.69 321 ASN A C 1
ATOM 2612 O O . ASN A 1 321 ? -8.590 -11.953 27.055 1.00 90.69 321 ASN A O 1
ATOM 2616 N N . LYS A 1 322 ? -8.690 -12.512 29.231 1.00 95.69 322 LYS A N 1
ATOM 2617 C CA . LYS A 1 322 ? -7.240 -12.628 29.419 1.00 95.69 322 LYS A CA 1
ATOM 2618 C C . LYS A 1 322 ? -6.631 -13.755 28.580 1.00 95.69 322 LYS A C 1
ATOM 2620 O O . LYS A 1 322 ? -5.547 -13.591 28.031 1.00 95.69 322 LYS A O 1
ATOM 2625 N N . ASP A 1 323 ? -7.341 -14.875 28.446 1.00 93.81 323 ASP A N 1
ATOM 2626 C CA . ASP A 1 323 ? -6.911 -15.984 27.589 1.00 93.81 323 ASP A CA 1
ATOM 2627 C C . ASP A 1 323 ? -6.893 -15.567 26.101 1.00 93.81 323 ASP A C 1
ATOM 2629 O O . ASP A 1 323 ? -5.943 -15.883 25.388 1.00 93.81 323 ASP A O 1
ATOM 2633 N N . LYS A 1 324 ? -7.889 -14.790 25.644 1.00 93.38 324 LYS A N 1
ATOM 2634 C CA . LYS A 1 324 ? -7.923 -14.233 24.276 1.00 93.38 324 LYS A CA 1
ATOM 2635 C C . LYS A 1 324 ? -6.845 -13.181 24.028 1.00 93.38 324 LYS A C 1
ATOM 2637 O O . LYS A 1 324 ? -6.276 -13.137 22.946 1.00 93.38 324 LYS A O 1
ATOM 2642 N N . GLU A 1 325 ? -6.563 -12.334 25.014 1.00 92.06 325 GLU A N 1
ATOM 2643 C CA . GLU A 1 325 ? -5.483 -11.346 24.936 1.00 92.06 325 GLU A CA 1
ATOM 2644 C C . GLU A 1 325 ? -4.127 -12.038 24.741 1.00 92.06 325 GLU A C 1
ATOM 2646 O O . GLU A 1 325 ? -3.361 -11.660 23.858 1.00 92.06 325 GLU A O 1
ATOM 2651 N N . LEU A 1 326 ? -3.878 -13.124 25.483 1.00 96.75 326 LEU A N 1
ATOM 2652 C CA . LEU A 1 326 ? -2.676 -13.943 25.327 1.00 96.75 326 LEU A CA 1
ATOM 2653 C C . LEU A 1 326 ? -2.609 -14.640 23.956 1.00 96.75 326 LEU A C 1
ATOM 2655 O O . LEU A 1 326 ? -1.530 -14.779 23.381 1.00 96.75 326 LEU A O 1
ATOM 2659 N N . GLU A 1 327 ? -3.745 -15.097 23.427 1.00 95.12 327 GLU A N 1
ATOM 2660 C CA . GLU A 1 327 ? -3.825 -15.676 22.081 1.00 95.12 327 GLU A CA 1
ATOM 2661 C C . GLU A 1 327 ? -3.440 -14.652 21.004 1.00 95.12 327 GLU A C 1
ATOM 2663 O O . GLU A 1 327 ? -2.595 -14.952 20.159 1.00 95.12 327 GLU A O 1
ATOM 2668 N N . ILE A 1 328 ? -3.980 -13.432 21.084 1.00 90.12 328 ILE A N 1
ATOM 2669 C CA . ILE A 1 328 ? -3.652 -12.329 20.170 1.00 90.12 328 ILE A CA 1
ATOM 2670 C C . ILE A 1 328 ? -2.168 -11.952 20.283 1.00 90.12 328 ILE A C 1
ATOM 2672 O O . ILE A 1 328 ? -1.493 -11.818 19.266 1.00 90.12 328 ILE A O 1
ATOM 2676 N N . GLU A 1 329 ? -1.619 -11.848 21.497 1.00 93.69 329 GLU A N 1
ATOM 2677 C CA . GLU A 1 329 ? -0.198 -11.530 21.700 1.00 93.69 329 GLU A CA 1
ATOM 2678 C C . GLU A 1 329 ? 0.725 -12.580 21.052 1.00 93.69 329 GLU A C 1
ATOM 2680 O O . GLU A 1 329 ? 1.750 -12.245 20.455 1.00 93.69 329 GLU A O 1
ATOM 2685 N N . ASN A 1 330 ? 0.354 -13.861 21.125 1.00 93.75 330 ASN A N 1
ATOM 2686 C CA . ASN A 1 330 ? 1.104 -14.933 20.471 1.00 93.75 330 ASN A CA 1
ATOM 2687 C C . ASN A 1 330 ? 0.993 -14.881 18.942 1.00 93.75 330 ASN A C 1
ATOM 2689 O O . ASN A 1 330 ? 1.975 -15.181 18.260 1.00 93.75 330 ASN A O 1
ATOM 2693 N N . GLN A 1 331 ? -0.170 -14.506 18.401 1.00 90.38 331 GLN A N 1
ATOM 2694 C CA . GLN A 1 331 ? -0.343 -14.308 16.960 1.00 90.38 331 GLN A CA 1
ATOM 2695 C C . GLN A 1 331 ? 0.541 -13.161 16.460 1.00 90.38 331 GLN A C 1
ATOM 2697 O O . GLN A 1 331 ? 1.309 -13.375 15.524 1.00 90.38 331 GLN A O 1
ATOM 2702 N N . ILE A 1 332 ? 0.539 -12.015 17.154 1.00 88.75 332 ILE A N 1
ATOM 2703 C CA . ILE A 1 332 ? 1.391 -10.859 16.833 1.00 88.75 332 ILE A CA 1
ATOM 2704 C C . ILE A 1 332 ? 2.870 -11.262 16.816 1.00 88.75 332 ILE A C 1
ATOM 2706 O O . ILE A 1 332 ? 3.543 -11.056 15.811 1.00 88.75 332 ILE A O 1
ATOM 2710 N N . LYS A 1 333 ? 3.368 -11.931 17.866 1.00 93.44 333 LYS A N 1
ATOM 2711 C CA . LYS A 1 333 ? 4.773 -12.387 17.923 1.00 93.44 333 LYS A CA 1
ATOM 2712 C C . LYS A 1 333 ? 5.147 -13.327 16.778 1.00 93.44 333 LYS A C 1
ATOM 2714 O O . LYS A 1 333 ? 6.287 -13.332 16.314 1.00 93.44 333 LYS A O 1
ATOM 2719 N N . ASN A 1 334 ? 4.212 -14.166 16.337 1.00 91.19 334 ASN A N 1
ATOM 2720 C CA . ASN A 1 334 ? 4.452 -15.075 15.222 1.00 91.19 334 ASN A CA 1
ATOM 2721 C C . ASN A 1 334 ? 4.507 -14.321 13.882 1.00 91.19 334 ASN A C 1
ATOM 2723 O O . ASN A 1 334 ? 5.355 -14.632 13.045 1.00 91.19 334 ASN A O 1
ATOM 2727 N N . SER A 1 335 ? 3.644 -13.319 13.692 1.00 84.00 335 SER A N 1
ATOM 2728 C CA . SER A 1 335 ? 3.667 -12.437 12.519 1.00 84.00 335 SER A CA 1
ATOM 2729 C C . SER A 1 335 ? 4.932 -11.575 12.476 1.00 84.00 335 SER A C 1
ATOM 2731 O O . SER A 1 335 ? 5.595 -11.536 11.441 1.00 84.00 335 SER A O 1
ATOM 2733 N N . GLU A 1 336 ? 5.352 -10.995 13.606 1.00 89.38 336 GLU A N 1
ATOM 2734 C CA . GLU A 1 336 ? 6.613 -10.244 13.729 1.00 89.38 336 GLU A CA 1
ATOM 2735 C C . GLU A 1 336 ? 7.817 -11.087 13.296 1.00 89.38 336 GLU A C 1
ATOM 2737 O O . GLU A 1 336 ? 8.635 -10.648 12.489 1.00 89.38 336 GLU A O 1
ATOM 2742 N N . LYS A 1 337 ? 7.889 -12.342 13.753 1.00 93.44 337 LYS A N 1
ATOM 2743 C CA . LYS A 1 337 ? 8.960 -13.259 13.354 1.00 93.44 337 LYS A CA 1
ATOM 2744 C C . LYS A 1 337 ? 8.959 -13.542 11.847 1.00 93.44 337 LYS A C 1
ATOM 2746 O O . LYS A 1 337 ? 10.016 -13.543 11.221 1.00 93.44 337 LYS A O 1
ATOM 2751 N N . LYS A 1 338 ? 7.786 -13.772 11.245 1.00 87.81 338 LYS A N 1
ATOM 2752 C CA . LYS A 1 338 ? 7.678 -13.963 9.787 1.00 87.81 338 LYS A CA 1
ATOM 2753 C C . LYS A 1 338 ? 8.137 -12.719 9.026 1.00 87.81 338 LYS A C 1
ATOM 2755 O O . LYS A 1 338 ? 8.779 -12.851 7.989 1.00 87.81 338 LYS A O 1
ATOM 2760 N N . TYR A 1 339 ? 7.806 -11.532 9.526 1.00 84.75 339 TYR A N 1
ATOM 2761 C CA . TYR A 1 339 ? 8.219 -10.265 8.933 1.00 84.75 339 TYR A CA 1
ATOM 2762 C C . TYR A 1 339 ? 9.745 -10.080 8.994 1.00 84.75 339 TYR A C 1
ATOM 2764 O O . TYR A 1 339 ? 10.362 -9.723 7.988 1.00 84.75 339 TYR A O 1
ATOM 2772 N N . GLU A 1 340 ? 10.377 -10.409 10.125 1.00 91.06 340 GLU A N 1
ATOM 2773 C CA . GLU A 1 340 ? 11.842 -10.423 10.254 1.00 91.06 340 GLU A CA 1
ATOM 2774 C C . GLU A 1 340 ? 12.509 -11.374 9.244 1.00 91.06 340 GLU A C 1
ATOM 2776 O O . GLU A 1 340 ? 13.483 -10.992 8.588 1.00 91.06 340 GLU A O 1
ATOM 2781 N N . ASP A 1 341 ? 11.957 -12.577 9.055 1.00 90.31 341 ASP A N 1
ATOM 2782 C CA . ASP A 1 341 ? 12.472 -13.553 8.087 1.00 90.31 341 ASP A CA 1
ATOM 2783 C C . ASP A 1 341 ? 12.385 -13.036 6.634 1.00 90.31 341 ASP A C 1
ATOM 2785 O O . ASP A 1 341 ? 13.289 -13.284 5.829 1.00 90.31 341 ASP A O 1
ATOM 2789 N N . VAL A 1 342 ? 11.324 -12.301 6.274 1.00 87.00 342 VAL A N 1
ATOM 2790 C CA . VAL A 1 342 ? 11.185 -11.701 4.930 1.00 87.00 342 VAL A CA 1
ATOM 2791 C C . VAL A 1 342 ? 12.149 -10.526 4.750 1.00 87.00 342 VAL A C 1
ATOM 2793 O O . VAL A 1 342 ? 12.802 -10.426 3.709 1.00 87.00 342 VAL A O 1
ATOM 2796 N N . LEU A 1 343 ? 12.315 -9.670 5.764 1.00 87.44 343 LEU A N 1
ATOM 2797 C CA . LEU A 1 343 ? 13.299 -8.584 5.716 1.00 87.44 343 LEU A CA 1
ATOM 2798 C C . LEU A 1 343 ? 14.720 -9.106 5.478 1.00 87.44 343 LEU A C 1
ATOM 2800 O O . LEU A 1 343 ? 15.466 -8.522 4.687 1.00 87.44 343 LEU A O 1
ATOM 2804 N N . TYR A 1 344 ? 15.082 -10.221 6.116 1.00 93.50 344 TYR A N 1
ATOM 2805 C CA . TYR A 1 344 ? 16.371 -10.869 5.892 1.00 93.50 344 TYR A CA 1
ATOM 2806 C C . TYR A 1 344 ? 16.549 -11.306 4.428 1.00 93.50 344 TYR A C 1
ATOM 2808 O O . TYR A 1 344 ? 17.582 -11.019 3.818 1.00 93.50 344 TYR A O 1
ATOM 2816 N N . GLN A 1 345 ? 15.525 -11.927 3.833 1.00 90.62 345 GLN A N 1
ATOM 2817 C CA . GLN A 1 345 ? 15.550 -12.355 2.427 1.00 90.62 345 GLN A CA 1
ATOM 2818 C C . GLN A 1 345 ? 15.672 -11.176 1.453 1.00 90.62 345 GLN A C 1
ATOM 2820 O O . GLN A 1 345 ? 16.411 -11.253 0.469 1.00 90.62 345 GLN A O 1
ATOM 2825 N N . ILE A 1 346 ? 14.983 -10.065 1.725 1.00 85.44 346 ILE A N 1
ATOM 2826 C CA . ILE A 1 346 ? 15.085 -8.844 0.913 1.00 85.44 346 ILE A CA 1
ATOM 2827 C C . ILE A 1 346 ? 16.514 -8.295 0.948 1.00 85.44 346 ILE A C 1
ATOM 2829 O O . ILE A 1 346 ? 17.058 -7.905 -0.089 1.00 85.44 346 ILE A O 1
ATOM 2833 N N . GLU A 1 347 ? 17.148 -8.275 2.119 1.00 93.69 347 GLU A N 1
ATOM 2834 C CA . GLU A 1 347 ? 18.509 -7.758 2.248 1.00 93.69 347 GLU A CA 1
ATOM 2835 C C . GLU A 1 347 ? 19.535 -8.658 1.537 1.00 93.69 347 GLU A C 1
ATOM 2837 O O . GLU A 1 347 ? 20.431 -8.155 0.851 1.00 93.69 347 GLU A O 1
ATOM 2842 N N . GLU A 1 348 ? 19.354 -9.981 1.589 1.00 94.75 348 GLU A N 1
ATOM 2843 C CA . GLU A 1 348 ? 20.144 -10.938 0.806 1.00 94.75 348 GLU A CA 1
ATOM 2844 C C . GLU A 1 348 ? 20.002 -10.692 -0.708 1.00 94.75 348 GLU A C 1
ATOM 2846 O O . GLU A 1 348 ? 20.997 -10.621 -1.439 1.00 94.75 348 GLU A O 1
ATOM 2851 N N . LEU A 1 349 ? 18.777 -10.473 -1.195 1.00 88.88 349 LEU A N 1
ATOM 2852 C CA . LEU A 1 349 ? 18.529 -10.176 -2.607 1.00 88.88 349 LEU A CA 1
ATOM 2853 C C . LEU A 1 349 ? 19.146 -8.848 -3.050 1.00 88.88 349 LEU A C 1
ATOM 2855 O O . LEU A 1 349 ? 19.717 -8.779 -4.140 1.00 88.88 349 LEU A O 1
ATOM 2859 N N . LYS A 1 350 ? 19.110 -7.809 -2.211 1.00 90.75 350 LYS A N 1
ATOM 2860 C CA . LYS A 1 350 ? 19.788 -6.534 -2.502 1.00 90.75 350 LYS A CA 1
ATOM 2861 C C . LYS A 1 350 ? 21.297 -6.709 -2.651 1.00 90.75 350 LYS A C 1
ATOM 2863 O O . LYS A 1 350 ? 21.904 -6.076 -3.519 1.00 90.75 350 LYS A O 1
ATOM 2868 N N . ILE A 1 351 ? 21.917 -7.552 -1.823 1.00 93.88 351 ILE A N 1
ATOM 2869 C CA . ILE A 1 351 ? 23.344 -7.880 -1.943 1.00 93.88 351 ILE A CA 1
ATOM 2870 C C . ILE A 1 351 ? 23.609 -8.578 -3.281 1.00 93.88 351 ILE A C 1
ATOM 2872 O O . ILE A 1 351 ? 24.519 -8.178 -4.012 1.00 93.88 351 ILE A O 1
ATOM 2876 N N . ASN A 1 352 ? 22.782 -9.561 -3.642 1.00 89.94 352 ASN A N 1
ATOM 2877 C CA . ASN A 1 352 ? 22.901 -10.280 -4.910 1.00 89.94 352 ASN A CA 1
ATOM 2878 C C . ASN A 1 352 ? 22.736 -9.353 -6.124 1.00 89.94 352 ASN A C 1
ATOM 2880 O O . ASN A 1 352 ? 23.547 -9.409 -7.049 1.00 89.94 352 ASN A O 1
ATOM 2884 N N . TYR A 1 353 ? 21.772 -8.430 -6.091 1.00 88.44 353 TYR A N 1
ATOM 2885 C CA . TYR A 1 353 ? 21.574 -7.436 -7.148 1.00 88.44 353 TYR A CA 1
ATOM 2886 C C . TYR A 1 353 ? 22.798 -6.525 -7.325 1.00 88.44 353 TYR A C 1
ATOM 2888 O O . TYR A 1 353 ? 23.282 -6.340 -8.442 1.00 88.44 353 TYR A O 1
ATOM 2896 N N . LYS A 1 354 ? 23.372 -6.015 -6.226 1.00 92.62 354 LYS A N 1
ATOM 2897 C CA . LYS A 1 354 ? 24.605 -5.206 -6.273 1.00 92.62 354 LYS A CA 1
ATOM 2898 C C . LYS A 1 354 ? 25.789 -5.984 -6.853 1.00 92.62 354 LYS A C 1
ATOM 2900 O O . LYS A 1 354 ? 26.634 -5.405 -7.535 1.00 92.62 354 LYS A O 1
ATOM 2905 N N . ASN A 1 355 ? 25.879 -7.284 -6.577 1.00 91.06 355 ASN A N 1
ATOM 2906 C CA . ASN A 1 355 ? 26.921 -8.136 -7.149 1.00 91.06 355 ASN A CA 1
ATOM 2907 C C . ASN A 1 355 ? 26.718 -8.342 -8.658 1.00 91.06 355 ASN A C 1
ATOM 2909 O O . ASN A 1 355 ? 27.685 -8.247 -9.414 1.00 91.06 355 ASN A O 1
ATOM 2913 N N . LEU A 1 356 ? 25.475 -8.539 -9.103 1.00 90.31 356 LEU A N 1
ATOM 2914 C CA . LEU A 1 356 ? 25.134 -8.644 -10.522 1.00 90.31 356 LEU A CA 1
ATOM 2915 C C . LEU A 1 356 ? 25.434 -7.340 -11.281 1.00 90.31 356 LEU A C 1
ATOM 2917 O O . LEU A 1 356 ? 26.001 -7.368 -12.371 1.00 90.31 356 LEU A O 1
ATOM 2921 N N . GLU A 1 357 ? 25.128 -6.186 -10.687 1.00 91.88 357 GLU A N 1
ATOM 2922 C CA . GLU A 1 357 ? 25.443 -4.873 -11.260 1.00 91.88 357 GLU A CA 1
ATOM 2923 C C . GLU A 1 357 ? 26.956 -4.681 -11.457 1.00 91.88 357 GLU A C 1
ATOM 2925 O O . GLU A 1 357 ? 27.400 -4.260 -12.529 1.00 91.88 357 GLU A O 1
ATOM 2930 N N . LYS A 1 358 ? 27.768 -5.079 -10.467 1.00 94.62 358 LYS A N 1
ATOM 2931 C CA . LYS A 1 358 ? 29.235 -5.089 -10.595 1.00 94.62 358 LYS A CA 1
ATOM 2932 C C . LYS A 1 358 ? 29.708 -6.016 -11.712 1.00 94.62 358 LYS A C 1
ATOM 2934 O O . LYS A 1 358 ? 30.599 -5.638 -12.468 1.00 94.62 358 LYS A O 1
ATOM 2939 N N . HIS A 1 359 ? 29.123 -7.208 -11.830 1.00 91.19 359 HIS A N 1
ATOM 2940 C CA . HIS A 1 359 ? 29.472 -8.155 -12.889 1.00 91.19 359 HIS A CA 1
ATOM 2941 C C . HIS A 1 359 ? 29.173 -7.583 -14.284 1.00 91.19 359 HIS A C 1
ATOM 2943 O O . HIS A 1 359 ? 30.026 -7.626 -15.169 1.00 91.19 359 HIS A O 1
ATOM 2949 N N . ASN A 1 360 ? 28.012 -6.945 -14.457 1.00 88.19 360 ASN A N 1
ATOM 2950 C CA . ASN A 1 360 ? 27.638 -6.284 -15.709 1.00 88.19 360 ASN A CA 1
ATOM 2951 C C . ASN A 1 360 ? 28.590 -5.136 -16.076 1.00 88.19 360 ASN A C 1
ATOM 2953 O O . ASN A 1 360 ? 28.927 -4.967 -17.248 1.00 88.19 360 ASN A O 1
ATOM 2957 N N . LEU A 1 361 ? 29.073 -4.377 -15.088 1.00 94.50 361 LEU A N 1
ATOM 2958 C CA . LEU A 1 361 ? 30.071 -3.332 -15.318 1.00 94.50 361 LEU A CA 1
ATOM 2959 C C . LEU A 1 361 ? 31.413 -3.914 -15.800 1.00 94.50 361 LEU A C 1
ATOM 2961 O O . LEU A 1 361 ? 32.018 -3.381 -16.730 1.00 94.50 361 LEU A O 1
ATOM 2965 N N . ILE A 1 362 ? 31.857 -5.028 -15.207 1.00 93.75 362 ILE A N 1
ATOM 2966 C CA . ILE A 1 362 ? 33.080 -5.740 -15.620 1.00 93.75 362 ILE A CA 1
ATOM 2967 C C . ILE A 1 362 ? 32.941 -6.275 -17.051 1.00 93.75 362 ILE A C 1
ATOM 2969 O O . ILE A 1 362 ? 33.864 -6.129 -17.855 1.00 93.75 362 ILE A O 1
ATOM 2973 N N . LEU A 1 363 ? 31.788 -6.853 -17.396 1.00 90.69 363 LEU A N 1
ATOM 2974 C CA . LEU A 1 363 ? 31.491 -7.313 -18.756 1.00 90.69 363 LEU A CA 1
ATOM 2975 C C . LEU A 1 363 ? 31.523 -6.158 -19.764 1.00 90.69 363 LEU A C 1
ATOM 2977 O O . LEU A 1 363 ? 32.135 -6.282 -20.824 1.00 90.69 363 LEU A O 1
ATOM 2981 N N . ALA A 1 364 ? 30.921 -5.015 -19.427 1.00 91.19 364 ALA A N 1
ATOM 2982 C CA . ALA A 1 364 ? 30.912 -3.839 -20.292 1.00 91.19 364 ALA A CA 1
ATOM 2983 C C . ALA A 1 364 ? 32.330 -3.314 -20.585 1.00 91.19 364 ALA A C 1
ATOM 2985 O O . ALA A 1 364 ? 32.657 -3.046 -21.745 1.00 91.19 364 ALA A O 1
ATOM 2986 N N . GLU A 1 365 ? 33.195 -3.216 -19.569 1.00 95.81 365 GLU A N 1
ATOM 2987 C CA . GLU A 1 365 ? 34.580 -2.762 -19.767 1.00 95.81 365 GLU A CA 1
ATOM 2988 C C . GLU A 1 365 ? 35.402 -3.797 -20.554 1.00 95.81 365 GLU A C 1
ATOM 2990 O O . GLU A 1 365 ? 36.187 -3.436 -21.433 1.00 95.81 365 GLU A O 1
ATOM 2995 N N . THR A 1 366 ? 35.164 -5.090 -20.318 1.00 93.81 366 THR A N 1
ATOM 2996 C CA . THR A 1 366 ? 35.807 -6.186 -21.062 1.00 93.81 366 THR A CA 1
ATOM 2997 C C . THR A 1 366 ? 35.435 -6.140 -22.546 1.00 93.81 366 THR A C 1
ATOM 2999 O O . THR A 1 366 ? 36.311 -6.199 -23.411 1.00 93.81 366 THR A O 1
ATOM 3002 N N . ASN A 1 367 ? 34.152 -5.940 -22.858 1.00 89.19 367 ASN A N 1
ATOM 3003 C CA . ASN A 1 367 ? 33.663 -5.777 -24.228 1.00 89.19 367 ASN A CA 1
ATOM 3004 C C . ASN A 1 367 ? 34.278 -4.552 -24.911 1.00 89.19 367 ASN A C 1
ATOM 3006 O O . ASN A 1 367 ? 34.674 -4.615 -26.074 1.00 89.19 367 ASN A O 1
ATOM 3010 N N . LYS A 1 368 ? 34.422 -3.440 -24.187 1.00 94.31 368 LYS A N 1
ATOM 3011 C CA . LYS A 1 368 ? 35.069 -2.226 -24.697 1.00 94.31 368 LYS A CA 1
ATOM 3012 C C . LYS A 1 368 ? 36.549 -2.449 -25.035 1.00 94.31 368 LYS A C 1
ATOM 3014 O O . LYS A 1 368 ? 37.010 -1.976 -26.079 1.00 94.31 368 LYS A O 1
ATOM 3019 N N . ILE A 1 369 ? 37.282 -3.186 -24.195 1.00 93.94 369 ILE A N 1
ATOM 3020 C CA . ILE A 1 369 ? 38.674 -3.583 -24.465 1.00 93.94 369 ILE A CA 1
ATOM 3021 C C . ILE A 1 369 ? 38.732 -4.472 -25.711 1.00 93.94 369 ILE A C 1
ATOM 3023 O O . ILE A 1 369 ? 39.501 -4.183 -26.628 1.00 93.94 369 ILE A O 1
ATOM 3027 N N . LEU A 1 370 ? 37.875 -5.494 -25.790 1.00 92.81 370 LEU A N 1
ATOM 3028 C CA . LEU A 1 370 ? 37.835 -6.429 -26.915 1.00 92.81 370 LEU A CA 1
ATOM 3029 C C . LEU A 1 370 ? 37.557 -5.717 -28.246 1.00 92.81 370 LEU A C 1
ATOM 3031 O O . LEU A 1 370 ? 38.272 -5.929 -29.225 1.00 92.81 370 LEU A O 1
ATOM 3035 N N . VAL A 1 371 ? 36.565 -4.822 -28.275 1.00 91.19 371 VAL A N 1
ATOM 3036 C CA . VAL A 1 371 ? 36.239 -4.008 -29.458 1.00 91.19 371 VAL A CA 1
ATOM 3037 C C . VAL A 1 371 ? 37.428 -3.137 -29.873 1.00 91.19 371 VAL A C 1
ATOM 3039 O O . VAL A 1 371 ? 37.734 -3.043 -31.062 1.00 91.19 371 VAL A O 1
ATOM 3042 N N . SER A 1 372 ? 38.135 -2.541 -28.910 1.00 92.50 372 SER A N 1
ATOM 3043 C CA . SER A 1 372 ? 39.321 -1.719 -29.183 1.00 92.50 372 SER A CA 1
ATOM 3044 C C . SER A 1 372 ? 40.465 -2.547 -29.781 1.00 92.50 372 SER A C 1
ATOM 3046 O O . SER A 1 372 ? 41.061 -2.140 -30.779 1.00 92.50 372 SER A O 1
ATOM 3048 N N . SER A 1 373 ? 40.730 -3.739 -29.237 1.00 92.25 373 SER A N 1
ATOM 3049 C CA . SER A 1 373 ? 41.739 -4.667 -29.765 1.00 92.25 373 SER A CA 1
ATOM 3050 C C . SER A 1 373 ? 41.397 -5.171 -31.169 1.00 92.25 373 SER A C 1
ATOM 3052 O O . SER A 1 373 ? 42.267 -5.198 -32.039 1.00 92.25 373 SER A O 1
ATOM 3054 N N . LEU A 1 374 ? 40.132 -5.513 -31.433 1.00 89.00 374 LEU A N 1
ATOM 3055 C CA . LEU A 1 374 ? 39.683 -5.925 -32.767 1.00 89.00 374 LEU A CA 1
ATOM 3056 C C . LEU A 1 374 ? 39.820 -4.789 -33.788 1.00 89.00 374 LEU A C 1
ATOM 3058 O O . LEU A 1 374 ? 40.242 -5.017 -34.923 1.00 89.00 374 LEU A O 1
ATOM 3062 N N . GLN A 1 375 ? 39.508 -3.553 -33.392 1.00 90.62 375 GLN A N 1
ATOM 3063 C CA . GLN A 1 375 ? 39.681 -2.387 -34.255 1.00 90.62 375 GLN A CA 1
ATOM 3064 C C . GLN A 1 375 ? 41.163 -2.128 -34.569 1.00 90.62 375 GLN A C 1
ATOM 3066 O O . GLN A 1 375 ? 41.494 -1.787 -35.706 1.00 90.62 375 GLN A O 1
ATOM 3071 N N . GLN A 1 376 ? 42.060 -2.331 -33.600 1.00 89.81 376 GLN A N 1
ATOM 3072 C CA . GLN A 1 376 ? 43.502 -2.254 -33.825 1.00 89.81 376 GLN A CA 1
ATOM 3073 C C . GLN A 1 376 ? 43.974 -3.326 -34.823 1.00 89.81 376 GLN A C 1
ATOM 3075 O O . GLN A 1 376 ? 44.612 -2.984 -35.818 1.00 89.81 376 GLN A O 1
ATOM 3080 N N . GLN A 1 377 ? 43.585 -4.592 -34.633 1.00 84.88 377 GLN A N 1
ATOM 3081 C CA . GLN A 1 377 ? 43.930 -5.684 -35.557 1.00 84.88 377 GLN A CA 1
ATOM 3082 C C . GLN A 1 377 ? 43.403 -5.444 -36.978 1.00 84.88 377 GLN A C 1
ATOM 3084 O O . GLN A 1 377 ? 44.085 -5.725 -37.967 1.00 84.88 377 GLN A O 1
ATOM 3089 N N . LYS A 1 378 ? 42.194 -4.887 -37.108 1.00 84.56 378 LYS A N 1
ATOM 3090 C CA . LYS A 1 378 ? 41.624 -4.493 -38.404 1.00 84.56 378 LYS A CA 1
ATOM 3091 C C . LYS A 1 378 ? 42.487 -3.441 -39.112 1.00 84.56 378 LYS A C 1
ATOM 3093 O O . LYS A 1 378 ? 42.685 -3.514 -40.325 1.00 84.56 378 LYS A O 1
ATOM 3098 N N . ASN A 1 379 ? 43.014 -2.471 -38.369 1.00 81.06 379 ASN A N 1
ATOM 3099 C CA . ASN A 1 379 ? 43.889 -1.443 -38.931 1.00 81.06 379 ASN A CA 1
ATOM 3100 C C . ASN A 1 379 ? 45.248 -2.030 -39.361 1.00 81.06 379 ASN A C 1
ATOM 3102 O O . ASN A 1 379 ? 45.751 -1.670 -40.421 1.00 81.06 379 ASN A O 1
ATOM 3106 N N . GLU A 1 380 ? 45.804 -2.969 -38.590 1.00 80.56 380 GLU A N 1
ATOM 3107 C CA . GLU A 1 380 ? 47.076 -3.645 -38.898 1.00 80.56 380 GLU A CA 1
ATOM 3108 C C . GLU A 1 380 ? 46.969 -4.563 -40.133 1.00 80.56 380 GLU A C 1
ATOM 3110 O O . GLU A 1 380 ? 47.844 -4.561 -40.998 1.00 80.56 380 GLU A O 1
ATOM 3115 N N . THR A 1 381 ? 45.856 -5.287 -40.282 1.00 70.31 381 THR A N 1
ATOM 3116 C CA . THR A 1 381 ? 45.611 -6.191 -41.428 1.00 70.31 381 THR A CA 1
ATOM 3117 C C . THR A 1 381 ? 45.324 -5.466 -42.745 1.00 70.31 381 THR A C 1
ATOM 3119 O O . THR A 1 381 ? 45.518 -6.041 -43.813 1.00 70.31 381 THR A O 1
ATOM 3122 N N . THR A 1 382 ? 44.941 -4.185 -42.711 1.00 64.25 382 THR A N 1
ATOM 3123 C CA . THR A 1 382 ? 44.710 -3.381 -43.928 1.00 64.25 382 THR A CA 1
ATOM 3124 C C . THR A 1 382 ? 46.013 -3.104 -44.708 1.00 64.25 382 THR A C 1
ATOM 3126 O O . THR A 1 382 ? 45.960 -2.695 -45.866 1.00 64.25 382 THR A O 1
ATOM 3129 N N . TYR A 1 383 ? 47.190 -3.364 -44.118 1.00 55.19 383 TYR A N 1
ATOM 3130 C CA . TYR A 1 383 ? 48.496 -3.047 -44.713 1.00 55.19 383 TYR A CA 1
ATOM 3131 C C . TYR A 1 383 ? 49.246 -4.242 -45.335 1.00 55.19 383 TYR A C 1
ATOM 3133 O O . TYR A 1 383 ? 50.264 -4.041 -45.996 1.00 55.19 383 TYR A O 1
ATOM 3141 N N . VAL A 1 384 ? 48.761 -5.479 -45.176 1.00 52.53 384 VAL A N 1
ATOM 3142 C CA . VAL A 1 384 ? 49.444 -6.680 -45.690 1.00 52.53 384 VAL A CA 1
ATOM 3143 C C . VAL A 1 384 ? 48.637 -7.270 -46.845 1.00 52.53 384 VAL A C 1
ATOM 3145 O O . VAL A 1 384 ? 47.672 -8.004 -46.663 1.00 52.53 384 VAL A O 1
ATOM 3148 N N . SER A 1 385 ? 49.011 -6.892 -48.070 1.00 49.44 385 SER A N 1
ATOM 3149 C CA . SER A 1 385 ? 48.410 -7.409 -49.301 1.00 49.44 385 SER A CA 1
ATOM 3150 C C . SER A 1 385 ? 49.238 -8.587 -49.818 1.00 49.44 385 SER A C 1
ATOM 3152 O O . SER A 1 385 ? 50.054 -8.447 -50.728 1.00 49.44 385 SER A O 1
ATOM 3154 N N . SER A 1 386 ? 49.050 -9.761 -49.213 1.00 55.44 386 SER A N 1
ATOM 3155 C CA . SER A 1 386 ? 49.479 -11.030 -49.798 1.00 55.44 386 SER A CA 1
ATOM 3156 C C . SER A 1 386 ? 48.272 -11.970 -49.896 1.00 55.44 386 SER A C 1
ATOM 3158 O O . SER A 1 386 ? 47.520 -12.179 -48.948 1.00 55.44 386 SER A O 1
ATOM 3160 N N . SER A 1 387 ? 48.035 -12.492 -51.101 1.00 54.66 387 SER A N 1
ATOM 3161 C CA . SER A 1 387 ? 46.814 -13.214 -51.495 1.00 54.66 387 SER A CA 1
ATOM 3162 C C . SER A 1 387 ? 46.528 -14.491 -50.690 1.00 54.66 387 SER A C 1
ATOM 3164 O O . SER A 1 387 ? 45.428 -15.023 -50.808 1.00 54.66 387 SER A O 1
ATOM 3166 N N . PHE A 1 388 ? 47.486 -15.002 -49.913 1.00 55.94 388 PHE A N 1
ATOM 3167 C CA . PHE A 1 388 ? 47.345 -16.253 -49.159 1.00 55.94 388 PHE A CA 1
ATOM 3168 C C . PHE A 1 388 ? 46.835 -16.029 -47.723 1.00 55.94 388 PHE A C 1
ATOM 3170 O O . PHE A 1 388 ? 46.187 -16.899 -47.152 1.00 55.94 388 PHE A O 1
ATOM 3177 N N . GLU A 1 389 ? 47.054 -14.841 -47.151 1.00 57.91 389 GLU A N 1
ATOM 3178 C CA . GLU A 1 389 ? 46.580 -14.488 -45.801 1.00 57.91 389 GLU A CA 1
ATOM 3179 C C . GLU A 1 389 ? 45.090 -14.122 -45.784 1.00 57.91 389 GLU A C 1
ATOM 3181 O O . GLU A 1 389 ? 44.435 -14.210 -44.748 1.00 57.91 389 GLU A O 1
ATOM 3186 N N . VAL A 1 390 ? 44.520 -13.765 -46.938 1.00 66.06 390 VAL A N 1
ATOM 3187 C CA . VAL A 1 390 ? 43.118 -13.336 -47.063 1.00 66.06 390 VAL A CA 1
ATOM 3188 C C . VAL A 1 390 ? 42.134 -14.467 -46.752 1.00 66.06 390 VAL A C 1
ATOM 3190 O O . VAL A 1 390 ? 41.089 -14.210 -46.153 1.00 66.06 390 VAL A O 1
ATOM 3193 N N . ASP A 1 391 ? 42.456 -15.710 -47.112 1.00 72.56 391 ASP A N 1
ATOM 3194 C CA . ASP A 1 391 ? 41.560 -16.847 -46.877 1.00 72.56 391 ASP A CA 1
ATOM 3195 C C . ASP A 1 391 ? 41.633 -17.359 -45.426 1.00 72.56 391 ASP A C 1
ATOM 3197 O O . ASP A 1 391 ? 40.588 -17.658 -44.840 1.00 72.56 391 ASP A O 1
ATOM 3201 N N . ASP A 1 392 ? 42.814 -17.348 -44.791 1.00 77.44 392 ASP A N 1
ATOM 3202 C CA . ASP A 1 392 ? 42.941 -17.621 -43.345 1.00 77.44 392 ASP A CA 1
ATOM 3203 C C . ASP A 1 392 ? 42.257 -16.522 -42.511 1.00 77.44 392 ASP A C 1
ATOM 3205 O O . ASP A 1 392 ? 41.546 -16.805 -41.541 1.00 77.44 392 ASP A O 1
ATOM 3209 N N . LEU A 1 393 ? 42.380 -15.256 -42.931 1.00 76.06 393 LEU A N 1
ATOM 3210 C CA . LEU A 1 393 ? 41.668 -14.139 -42.311 1.00 76.06 393 LEU A CA 1
ATOM 3211 C C . LEU A 1 393 ? 40.155 -14.239 -42.510 1.00 76.06 393 LEU A C 1
ATOM 3213 O O . LEU A 1 393 ? 39.418 -13.978 -41.563 1.00 76.06 393 LEU A O 1
ATOM 3217 N N . LYS A 1 394 ? 39.661 -14.661 -43.680 1.00 78.44 394 LYS A N 1
ATOM 3218 C CA . LYS A 1 394 ? 38.225 -14.924 -43.879 1.00 78.44 394 LYS A CA 1
ATOM 3219 C C . LYS A 1 394 ? 37.712 -16.006 -42.937 1.00 78.44 394 LYS A C 1
ATOM 3221 O O . LYS A 1 394 ? 36.656 -15.815 -42.340 1.00 78.44 394 LYS A O 1
ATOM 3226 N N . TYR A 1 395 ? 38.453 -17.101 -42.771 1.00 83.94 395 TYR A N 1
ATOM 3227 C CA . TYR A 1 395 ? 38.071 -18.166 -41.844 1.00 83.94 395 TYR A CA 1
ATOM 3228 C C . TYR A 1 395 ? 38.059 -17.676 -40.387 1.00 83.94 395 TYR A C 1
ATOM 3230 O O . TYR A 1 395 ? 37.090 -17.915 -39.666 1.00 83.94 395 TYR A O 1
ATOM 3238 N N . LYS A 1 396 ? 39.078 -16.913 -39.962 1.00 84.31 396 LYS A N 1
ATOM 3239 C CA . LYS A 1 396 ? 39.105 -16.279 -38.631 1.00 84.31 396 LYS A CA 1
ATOM 3240 C C . LYS A 1 396 ? 37.974 -15.273 -38.434 1.00 84.31 396 LYS A C 1
ATOM 3242 O O . LYS A 1 396 ? 37.368 -15.270 -37.369 1.00 84.31 396 LYS A O 1
ATOM 3247 N N . ILE A 1 397 ? 37.653 -14.459 -39.441 1.00 79.81 397 ILE A N 1
ATOM 3248 C CA . ILE A 1 397 ? 36.530 -13.512 -39.393 1.00 79.81 397 ILE A CA 1
ATOM 3249 C C . ILE A 1 397 ? 35.207 -14.261 -39.237 1.00 79.81 397 ILE A C 1
ATOM 3251 O O . ILE A 1 397 ? 34.380 -13.854 -38.427 1.00 79.81 397 ILE A O 1
ATOM 3255 N N . GLU A 1 398 ? 35.000 -15.355 -39.968 1.00 85.38 398 GLU A N 1
ATOM 3256 C CA . GLU A 1 398 ? 33.750 -16.110 -39.884 1.00 85.38 398 GLU A CA 1
ATOM 3257 C C . GLU A 1 398 ? 33.625 -16.856 -38.548 1.00 85.38 398 GLU A C 1
ATOM 3259 O O . GLU A 1 398 ? 32.559 -16.843 -37.934 1.00 85.38 398 GLU A O 1
ATOM 3264 N N . LYS A 1 399 ? 34.731 -17.398 -38.020 1.00 88.25 399 LYS A N 1
ATOM 3265 C CA . LYS A 1 399 ? 34.769 -17.967 -36.666 1.00 88.25 399 LYS A CA 1
ATOM 3266 C C . LYS A 1 399 ? 34.472 -16.910 -35.593 1.00 88.25 399 LYS A C 1
ATOM 3268 O O . LYS A 1 399 ? 33.645 -17.156 -34.719 1.00 88.25 399 LYS A O 1
ATOM 3273 N N . LEU A 1 400 ? 35.083 -15.726 -35.691 1.00 81.38 400 LEU A N 1
ATOM 3274 C CA . LEU A 1 400 ? 34.834 -14.612 -34.770 1.00 81.38 400 LEU A CA 1
ATOM 3275 C C . LEU A 1 400 ? 33.403 -14.078 -34.884 1.00 81.38 400 LEU A C 1
ATOM 3277 O O . LEU A 1 400 ? 32.840 -13.671 -33.878 1.00 81.38 400 LEU A O 1
ATOM 3281 N N . LYS A 1 401 ? 32.777 -14.099 -36.067 1.00 81.44 401 LYS A N 1
ATOM 3282 C CA . LYS A 1 401 ? 31.348 -13.770 -36.201 1.00 81.44 401 LYS A CA 1
ATOM 3283 C C . LYS A 1 401 ? 30.464 -14.761 -35.454 1.00 81.44 401 LYS A C 1
ATOM 3285 O O . LYS A 1 401 ? 29.527 -14.320 -34.802 1.00 81.44 401 LYS A O 1
ATOM 3290 N N . ILE A 1 402 ? 30.757 -16.060 -35.534 1.00 82.69 402 ILE A N 1
ATOM 3291 C CA . ILE A 1 402 ? 30.002 -17.094 -34.809 1.00 82.69 402 ILE A CA 1
ATOM 3292 C C . ILE A 1 402 ? 30.186 -16.925 -33.295 1.00 82.69 402 ILE A C 1
ATOM 3294 O O . ILE A 1 402 ? 29.206 -16.943 -32.555 1.00 82.69 402 ILE A O 1
ATOM 3298 N N . GLU A 1 403 ? 31.416 -16.696 -32.825 1.00 79.75 403 GLU A N 1
ATOM 3299 C CA . GLU A 1 403 ? 31.679 -16.404 -31.407 1.00 79.75 403 GLU A CA 1
ATOM 3300 C C . GLU A 1 403 ? 30.986 -15.109 -30.950 1.00 79.75 403 GLU A C 1
ATOM 3302 O O . GLU A 1 403 ? 30.413 -15.077 -29.866 1.00 79.75 403 GLU A O 1
ATOM 3307 N N . ASN A 1 404 ? 30.948 -14.070 -31.788 1.00 74.31 404 ASN A N 1
ATOM 3308 C CA . ASN A 1 404 ? 30.269 -12.811 -31.476 1.00 74.31 404 ASN A CA 1
ATOM 3309 C C . ASN A 1 404 ? 28.732 -12.947 -31.489 1.00 74.31 404 ASN A C 1
ATOM 3311 O O . ASN A 1 404 ? 28.057 -12.319 -30.683 1.00 74.31 404 ASN A O 1
ATOM 3315 N N . GLU A 1 405 ? 28.157 -13.790 -32.352 1.00 77.50 405 GLU A N 1
ATOM 3316 C CA . GLU A 1 405 ? 26.728 -14.143 -32.301 1.00 77.50 405 GLU A CA 1
ATOM 3317 C C . GLU A 1 405 ? 26.377 -14.919 -31.023 1.00 77.50 405 GLU A C 1
ATOM 3319 O O . GLU A 1 405 ? 25.354 -14.640 -30.402 1.00 77.50 405 GLU A O 1
ATOM 3324 N N . ASN A 1 406 ? 27.251 -15.817 -30.559 1.00 74.31 406 ASN A N 1
ATOM 3325 C CA . ASN A 1 406 ? 27.066 -16.492 -29.271 1.00 74.31 406 ASN A CA 1
ATOM 3326 C C . ASN A 1 406 ? 27.189 -15.510 -28.091 1.00 74.31 406 ASN A C 1
ATOM 3328 O O . ASN A 1 406 ? 26.369 -15.548 -27.176 1.00 74.31 406 ASN A O 1
ATOM 3332 N N . LEU A 1 407 ? 28.144 -14.575 -28.142 1.00 69.00 407 LEU A N 1
ATOM 3333 C CA . LEU A 1 407 ? 28.294 -13.511 -27.141 1.00 69.00 407 LEU A CA 1
ATOM 3334 C C . LEU A 1 407 ? 27.139 -12.503 -27.156 1.00 69.00 407 LEU A C 1
ATOM 3336 O O . LEU A 1 407 ? 26.902 -11.859 -26.145 1.00 69.00 407 LEU A O 1
ATOM 3340 N N . LYS A 1 408 ? 26.378 -12.364 -28.250 1.00 74.88 408 LYS A N 1
ATOM 3341 C CA . LYS A 1 408 ? 25.131 -11.574 -28.252 1.00 74.88 408 LYS A CA 1
ATOM 3342 C C . LYS A 1 408 ? 23.990 -12.256 -27.499 1.00 74.88 408 LYS A C 1
ATOM 3344 O O . LYS A 1 408 ? 23.082 -11.561 -27.048 1.00 74.88 408 LYS A O 1
ATOM 3349 N N . GLN A 1 409 ? 24.022 -13.580 -27.343 1.00 77.31 409 GLN A N 1
ATOM 3350 C CA . GLN A 1 409 ? 23.009 -14.300 -26.563 1.00 77.31 409 GLN A CA 1
ATOM 3351 C C . GLN A 1 409 ? 23.233 -14.158 -25.052 1.00 77.31 409 GLN A C 1
ATOM 3353 O O . GLN A 1 409 ? 22.275 -14.199 -24.286 1.00 77.31 409 GLN A O 1
ATOM 3358 N N . GLU A 1 410 ? 24.471 -13.933 -24.611 1.00 73.19 410 GLU A N 1
ATOM 3359 C CA . GLU A 1 410 ? 24.822 -13.799 -23.192 1.00 73.19 410 GLU A CA 1
ATOM 3360 C C . GLU A 1 410 ? 24.189 -12.564 -22.500 1.00 73.19 410 GLU A C 1
ATOM 3362 O O . GLU A 1 410 ? 23.578 -12.740 -21.444 1.00 73.19 410 GLU A O 1
ATOM 3367 N N . PRO A 1 411 ? 24.193 -11.345 -23.085 1.00 75.75 411 PRO A N 1
ATOM 3368 C CA . PRO A 1 411 ? 23.444 -10.204 -22.562 1.00 75.75 411 PRO A CA 1
ATOM 3369 C C . PRO A 1 411 ? 21.948 -10.479 -22.457 1.00 75.75 411 PRO A C 1
ATOM 3371 O O . PRO A 1 411 ? 21.302 -9.977 -21.545 1.00 75.75 411 PRO A O 1
ATOM 3374 N N . GLU A 1 412 ? 21.392 -11.273 -23.372 1.00 77.44 412 GLU A N 1
ATOM 3375 C CA . GLU A 1 412 ? 19.968 -11.595 -23.389 1.00 77.44 412 GLU A CA 1
ATOM 3376 C C . GLU A 1 412 ? 19.598 -12.581 -22.272 1.00 77.44 412 GLU A C 1
ATOM 3378 O O . GLU A 1 412 ? 18.546 -12.445 -21.646 1.00 77.44 412 GLU A O 1
ATOM 3383 N N . ILE A 1 413 ? 20.485 -13.533 -21.965 1.00 80.50 413 ILE A N 1
ATOM 3384 C CA . ILE A 1 413 ? 20.356 -14.426 -20.805 1.00 80.50 413 ILE A CA 1
ATOM 3385 C C . ILE A 1 413 ? 20.447 -13.614 -19.507 1.00 80.50 413 ILE A C 1
ATOM 3387 O O . ILE A 1 413 ? 19.555 -13.716 -18.667 1.00 80.50 413 ILE A O 1
ATOM 3391 N N . LEU A 1 414 ? 21.455 -12.745 -19.377 1.00 74.75 414 LEU A N 1
ATOM 3392 C CA . LEU A 1 414 ? 21.628 -11.885 -18.200 1.00 74.75 414 LEU A CA 1
ATOM 3393 C C . LEU A 1 414 ? 20.477 -10.882 -18.035 1.00 74.75 414 LEU A C 1
ATOM 3395 O O . LEU A 1 414 ? 20.063 -10.593 -16.913 1.00 74.75 414 LEU A O 1
ATOM 3399 N N . ARG A 1 415 ? 19.918 -10.370 -19.139 1.00 80.75 415 ARG A N 1
ATOM 3400 C CA . ARG A 1 415 ? 18.731 -9.502 -19.137 1.00 80.75 415 ARG A CA 1
ATOM 3401 C C . ARG A 1 415 ? 17.515 -10.243 -18.589 1.00 80.75 415 ARG A C 1
ATOM 3403 O O . ARG A 1 415 ? 16.847 -9.713 -17.707 1.00 80.75 415 ARG A O 1
ATOM 3410 N N . LYS A 1 416 ? 17.270 -11.471 -19.055 1.00 87.88 416 LYS A N 1
ATOM 3411 C CA . LYS A 1 416 ? 16.178 -12.325 -18.557 1.00 87.88 416 LYS A CA 1
ATOM 3412 C C . LYS A 1 416 ? 16.364 -12.710 -17.091 1.00 87.88 416 LYS A C 1
ATOM 3414 O O . LYS A 1 416 ? 15.395 -12.718 -16.340 1.00 87.88 416 LYS A O 1
ATOM 3419 N N . GLU A 1 417 ? 17.592 -12.999 -16.669 1.00 86.38 417 GLU A N 1
ATOM 3420 C CA . GLU A 1 417 ? 17.901 -13.329 -15.275 1.00 86.38 417 GLU A CA 1
ATOM 3421 C C . GLU A 1 417 ? 17.713 -12.121 -14.348 1.00 86.38 417 GLU A C 1
ATOM 3423 O O . GLU A 1 417 ? 17.098 -12.244 -13.287 1.00 86.38 417 GLU A O 1
ATOM 3428 N N . LYS A 1 418 ? 18.146 -10.929 -14.777 1.00 84.50 418 LYS A N 1
ATOM 3429 C CA . LYS A 1 418 ? 17.862 -9.676 -14.070 1.00 84.50 418 LYS A CA 1
ATOM 3430 C C . LYS A 1 418 ? 16.355 -9.446 -13.932 1.00 84.50 418 LYS A C 1
ATOM 3432 O O . LYS A 1 418 ? 15.887 -9.169 -12.833 1.00 84.50 418 LYS A O 1
ATOM 3437 N N . GLU A 1 419 ? 15.604 -9.591 -15.019 1.00 87.19 419 GLU A N 1
ATOM 3438 C CA . GLU A 1 419 ? 14.152 -9.391 -15.020 1.00 87.19 419 GLU A CA 1
ATOM 3439 C C . GLU A 1 419 ? 13.436 -10.394 -14.097 1.00 87.19 419 GLU A C 1
ATOM 3441 O O . GLU A 1 419 ? 12.502 -10.040 -13.378 1.00 87.19 419 GLU A O 1
ATOM 3446 N N . PHE A 1 420 ? 13.907 -11.644 -14.057 1.00 90.44 420 PHE A N 1
ATOM 3447 C CA . PHE A 1 420 ? 13.424 -12.663 -13.126 1.00 90.44 420 PHE A CA 1
ATOM 3448 C C . PHE A 1 420 ? 13.682 -12.281 -11.660 1.00 90.44 420 PHE A C 1
ATOM 3450 O O . PHE A 1 420 ? 12.789 -12.412 -10.821 1.00 90.44 420 PHE A O 1
ATOM 3457 N N . LEU A 1 421 ? 14.879 -11.779 -11.343 1.00 83.31 421 LEU A N 1
ATOM 3458 C CA . LEU A 1 421 ? 15.217 -11.336 -9.990 1.00 83.31 421 LEU A CA 1
ATOM 3459 C C . LEU A 1 421 ? 14.415 -10.100 -9.568 1.00 83.31 421 LEU A C 1
ATOM 3461 O O . LEU A 1 421 ? 13.937 -10.064 -8.438 1.00 83.31 421 LEU A O 1
ATOM 3465 N N . GLU A 1 422 ? 14.210 -9.127 -10.458 1.00 83.81 422 GLU A N 1
ATOM 3466 C CA . GLU A 1 422 ? 13.373 -7.947 -10.186 1.00 83.81 422 GLU A CA 1
ATOM 3467 C C . GLU A 1 422 ? 11.921 -8.343 -9.885 1.00 83.81 422 GLU A C 1
ATOM 3469 O O . GLU A 1 422 ? 11.347 -7.873 -8.903 1.00 83.81 422 GLU A O 1
ATOM 3474 N N . LYS A 1 423 ? 11.349 -9.279 -10.658 1.00 91.31 423 LYS A N 1
ATOM 3475 C CA . LYS A 1 423 ? 10.015 -9.844 -10.384 1.00 91.31 423 LYS A CA 1
ATOM 3476 C C . LYS A 1 423 ? 9.958 -10.535 -9.023 1.00 91.31 423 LYS A C 1
ATOM 3478 O O . LYS A 1 423 ? 8.995 -10.352 -8.285 1.00 91.31 423 LYS A O 1
ATOM 3483 N N . LYS A 1 424 ? 10.996 -11.302 -8.672 1.00 87.75 424 LYS A N 1
ATOM 3484 C CA . LYS A 1 424 ? 11.073 -12.007 -7.386 1.00 87.75 424 LYS A CA 1
ATOM 3485 C C . LYS A 1 424 ? 11.199 -11.048 -6.198 1.00 87.75 424 LYS A C 1
ATOM 3487 O O . LYS A 1 424 ? 10.559 -11.281 -5.181 1.00 87.75 424 LYS A O 1
ATOM 3492 N N . VAL A 1 425 ? 11.996 -9.983 -6.323 1.00 81.56 425 VAL A N 1
ATOM 3493 C CA . VAL A 1 425 ? 12.109 -8.933 -5.295 1.00 81.56 425 VAL A CA 1
ATOM 3494 C C . VAL A 1 425 ? 10.762 -8.254 -5.092 1.00 81.56 425 VAL A C 1
ATOM 3496 O O . VAL A 1 425 ? 10.300 -8.173 -3.962 1.00 81.56 425 VAL A O 1
ATOM 3499 N N . LYS A 1 426 ? 10.100 -7.852 -6.179 1.00 88.88 426 LYS A N 1
ATOM 3500 C CA . LYS A 1 426 ? 8.798 -7.192 -6.106 1.00 88.88 426 LYS A CA 1
ATOM 3501 C C . LYS A 1 426 ? 7.733 -8.070 -5.436 1.00 88.88 426 LYS A C 1
ATOM 3503 O O . LYS A 1 426 ? 7.019 -7.593 -4.567 1.00 88.88 426 LYS A O 1
ATOM 3508 N N . ALA A 1 427 ? 7.678 -9.358 -5.780 1.00 87.19 427 ALA A N 1
ATOM 3509 C CA . ALA A 1 427 ? 6.755 -10.301 -5.145 1.00 87.19 427 ALA A CA 1
ATOM 3510 C C . ALA A 1 427 ? 7.010 -10.455 -3.632 1.00 87.19 427 ALA A C 1
ATOM 3512 O O . ALA A 1 427 ? 6.071 -10.607 -2.860 1.00 87.19 427 ALA A O 1
ATOM 3513 N N . LEU A 1 428 ? 8.274 -10.397 -3.195 1.00 83.25 428 LEU A N 1
ATOM 3514 C CA . LEU A 1 428 ? 8.619 -10.430 -1.769 1.00 83.25 428 LEU A CA 1
ATOM 3515 C C . LEU A 1 428 ? 8.303 -9.113 -1.052 1.00 83.25 428 LEU A C 1
ATOM 3517 O O . LEU A 1 428 ? 7.942 -9.147 0.117 1.00 83.25 428 LEU A O 1
ATOM 3521 N N . GLU A 1 429 ? 8.435 -7.966 -1.723 1.00 82.06 429 GLU A N 1
ATOM 3522 C CA . GLU A 1 429 ? 7.996 -6.670 -1.186 1.00 82.06 429 GLU A CA 1
ATOM 3523 C C . GLU A 1 429 ? 6.471 -6.633 -1.011 1.00 82.06 429 GLU A C 1
ATOM 3525 O O . GLU A 1 429 ? 5.986 -6.173 0.018 1.00 82.06 429 GLU A O 1
ATOM 3530 N N . GLU A 1 430 ? 5.716 -7.182 -1.964 1.00 85.81 430 GLU A N 1
ATOM 3531 C CA . GLU A 1 430 ? 4.255 -7.297 -1.880 1.00 85.81 430 GLU A CA 1
ATOM 3532 C C . GLU A 1 430 ? 3.818 -8.246 -0.743 1.00 85.81 430 GLU A C 1
ATOM 3534 O O . GLU A 1 430 ? 2.957 -7.872 0.053 1.00 85.81 430 GLU A O 1
ATOM 3539 N N . ASP A 1 431 ? 4.463 -9.414 -0.597 1.00 81.62 431 ASP A N 1
ATOM 3540 C CA . ASP A 1 431 ? 4.239 -10.357 0.521 1.00 81.62 431 ASP A CA 1
ATOM 3541 C C . ASP A 1 431 ? 4.624 -9.739 1.883 1.00 81.62 431 ASP A C 1
ATOM 3543 O O . ASP A 1 431 ? 3.988 -9.993 2.906 1.00 81.62 431 ASP A O 1
ATOM 3547 N N . LEU A 1 432 ? 5.649 -8.879 1.913 1.00 75.69 432 LEU A N 1
ATOM 3548 C CA . LEU A 1 432 ? 6.025 -8.117 3.105 1.00 75.69 432 LEU A CA 1
ATOM 3549 C C . LEU A 1 432 ? 4.944 -7.092 3.482 1.00 75.69 432 LEU A C 1
ATOM 3551 O O . LEU A 1 432 ? 4.582 -6.996 4.653 1.00 75.69 432 LEU A O 1
ATOM 3555 N N . GLU A 1 433 ? 4.439 -6.322 2.516 1.00 80.94 433 GLU A N 1
ATOM 3556 C CA . GLU A 1 433 ? 3.364 -5.350 2.747 1.00 80.94 433 GLU A CA 1
ATOM 3557 C C . GLU A 1 433 ? 2.053 -6.027 3.163 1.00 80.94 433 GLU A C 1
ATOM 3559 O O . GLU A 1 433 ? 1.319 -5.485 3.986 1.00 80.94 433 GLU A O 1
ATOM 3564 N N . GLU A 1 434 ? 1.744 -7.204 2.616 1.00 83.88 434 GLU A N 1
ATOM 3565 C CA . GLU A 1 434 ? 0.587 -8.010 3.017 1.00 83.88 434 GLU A CA 1
ATOM 3566 C C . GLU A 1 434 ? 0.705 -8.462 4.474 1.00 83.88 434 GLU A C 1
ATOM 3568 O O . GLU A 1 434 ? -0.189 -8.185 5.270 1.00 83.88 434 GLU A O 1
ATOM 3573 N N . LYS A 1 435 ? 1.866 -8.993 4.868 1.00 74.12 435 LYS A N 1
ATOM 3574 C CA . LYS A 1 435 ? 2.149 -9.370 6.263 1.00 74.12 435 LYS A CA 1
ATOM 3575 C C . LYS A 1 435 ? 2.219 -8.201 7.246 1.00 74.12 435 LYS A C 1
ATOM 3577 O O . LYS A 1 435 ? 2.155 -8.438 8.443 1.00 74.12 435 LYS A O 1
ATOM 3582 N N . GLN A 1 436 ? 2.419 -6.965 6.783 1.00 64.25 436 GLN A N 1
ATOM 3583 C CA . GLN A 1 436 ? 2.306 -5.767 7.630 1.00 64.25 436 GLN A CA 1
ATOM 3584 C C . GLN A 1 436 ? 0.856 -5.322 7.835 1.00 64.25 436 GLN A C 1
ATOM 3586 O O . GLN A 1 436 ? 0.580 -4.559 8.762 1.00 64.25 436 GLN A O 1
ATOM 3591 N N . ARG A 1 437 ? -0.039 -5.698 6.915 1.00 69.44 437 ARG A N 1
ATOM 3592 C CA . ARG A 1 437 ? -1.467 -5.374 6.987 1.00 69.44 437 ARG A CA 1
ATOM 3593 C C . ARG A 1 437 ? -2.225 -6.364 7.868 1.00 69.44 437 ARG A C 1
ATOM 3595 O O . ARG A 1 437 ? -3.147 -5.927 8.554 1.00 69.44 437 ARG A O 1
ATOM 3602 N N . GLU A 1 438 ? -1.852 -7.644 7.812 1.00 65.25 438 GLU A N 1
ATOM 3603 C CA . GLU A 1 438 ? -2.266 -8.693 8.763 1.00 65.25 438 GLU A CA 1
ATOM 3604 C C . GLU A 1 438 ? -1.747 -8.421 10.182 1.00 65.25 438 GLU A C 1
ATOM 3606 O O . GLU A 1 438 ? -2.537 -8.616 11.137 1.00 65.25 438 GLU A O 1
#

pLDDT: mean 75.05, std 21.79, range [30.98, 96.94]

Foldseek 3Di:
DDDDDDDDPDDPPPPDQDAALVRDGWDWDAAPPPDPDHRWIKTAHPDPPPPGGPDIDTPVVDVVVPDPPDPHDDPPPPPVPVVVVVVPDDDDDDDDDDDDDDDDDDDDDDDDDDDDDDDDDDDDDDDDPDDDPDDDDDDDDDDDPDDDDDDDDDDDDDDDDDDDPVPVVVVVVVVVVVVVVVVVVVVVVVVVVVVVVVVVVVVVVVVVVVVVVVVVVVVVVLVVVLPVVVLVVVLVVVVVVVVVVVVVVVVVVVVVVVVVVVVVVVVVVVVVVVVVVVVVVVVVPDDPCDPVVVVVVVVVVVVVVVVVVVVVVVVVVVVVVVVVVVVVVVVVVVLVVVLVVLVVVLVVLVVVVVVLVVVVVVVVVVVVVVVVVVVVVVVVVVPDPDPVVVVVVVVVVVVVVVVVVVVVVVVVVSVVVSVVSVSVSVSSVVVSVSSVSD

Sequence (438 aa):
MQSTYSSPSFTTDDDLQIYCFCNKLVTRRVAGPNARNPGKVFYSCCNDSDRKCNFFKWENEIAIFGNSGNYRNDDNRRNHNTYQQQQQQQPQQQRFSNGTFGTNYIPTSNTFPNFPTLNDNSPTRISNNNNNNNSPPPIYNSPIHSSHTSNSFPSCSTLNKPKSNTFETIDNIHSINNKLEQQLKAQKKRVDFLLKDRKMFQDENSELKGHIQSLEYENNQMISQIGLESSNREIEDLNQQLEDLKIRNTELQMNLENINNDLTRDQEIKSLKQKIKLLENNTTSLTNSSEEVTKLKSELELSHQKITNYERKIETLIKSNKDKELEIENQIKNSEKKYEDVLYQIEELKINYKNLEKHNLILAETNKILVSSLQQQKNETTYVSSSFEVDDLKYKIEKLKIENENLKQEPEILRKEKEFLEKKVKALEEDLEEKQRE